Protein AF-W2JIR5-F1 (afdb_monomer_lite)

Foldseek 3Di:
DVVLVVVLVVLVVVLPDDDDALVVNLVSVLVNQVSLQVVLWPPPLAQDDDPDDDDDDDDPLDGDRAHQDSDQFDPPDRDDDDPVRVVVNVVSVVVRVVSSVVSNVSSVVSNCVSCVVVDDDDPCVVCVVVVVVVVVVVVVVVVCCVVPVVVVVVVVVVVVVVVVVCCVPQPVVLVVVLCCCPPVVPQPQPADPVVLVVLLVVLLVLVLVLCCVVPVPDDPVNNVVCSVVVDCPVLVVVLVVCVVVVVVVVVVCSNVSSVVSVVSVVVSVVSVVVSVVSVVVVVVVNVVSVVSNVVVCVVVVVVVVVVVVVVVVCCVVVDPQPPDDLLVLLVVLLVLLVVLLVLLVVQVVVDPDPDQSDDDPVSLVVNVVSLVVSVVSCVSCVVVDDPVLSVVVVVLSVQLVDPPDGSVVNNVSSVCCCVVHCSNPDPDPPPPPPDDD

Structure (mmCIF, N/CA/C/O backbone):
data_AF-W2JIR5-F1
#
_entry.id   AF-W2JIR5-F1
#
loop_
_atom_site.group_PDB
_atom_site.id
_atom_site.type_symbol
_atom_site.label_atom_id
_atom_site.label_alt_id
_atom_site.label_comp_id
_atom_site.label_asym_id
_atom_site.label_entity_id
_atom_site.label_seq_id
_atom_site.pdbx_PDB_ins_code
_atom_site.Cartn_x
_atom_site.Cartn_y
_atom_site.Cartn_z
_atom_site.occupancy
_atom_site.B_iso_or_equiv
_atom_site.auth_seq_id
_atom_site.auth_comp_id
_atom_site.auth_asym_id
_atom_site.auth_atom_id
_atom_site.pdbx_PDB_model_num
ATOM 1 N N . MET A 1 1 ? 22.061 3.941 -39.432 1.00 53.50 1 MET A N 1
ATOM 2 C CA . MET A 1 1 ? 22.244 2.596 -38.838 1.00 53.50 1 MET A CA 1
ATOM 3 C C . MET A 1 1 ? 21.372 1.542 -39.521 1.00 53.50 1 MET A C 1
ATOM 5 O O . MET A 1 1 ? 21.933 0.606 -40.066 1.00 53.50 1 MET A O 1
ATOM 9 N N . GLN A 1 2 ? 20.047 1.729 -39.612 1.00 48.47 2 GLN A N 1
ATOM 10 C CA . GLN A 1 2 ? 19.114 0.776 -40.254 1.00 48.47 2 GLN A CA 1
ATOM 11 C C . GLN A 1 2 ? 19.504 0.346 -41.684 1.00 48.47 2 GLN A C 1
ATOM 13 O O . GLN A 1 2 ? 19.503 -0.842 -41.974 1.00 48.47 2 GLN A O 1
ATOM 18 N N . ARG A 1 3 ? 19.936 1.275 -42.553 1.00 64.94 3 ARG A N 1
ATOM 19 C CA . ARG A 1 3 ? 20.425 0.944 -43.911 1.00 64.94 3 ARG A CA 1
ATOM 20 C C . ARG A 1 3 ? 21.663 0.034 -43.902 1.00 64.94 3 ARG A C 1
ATOM 22 O O . ARG A 1 3 ? 21.735 -0.895 -44.693 1.00 64.94 3 ARG A O 1
ATOM 29 N N . LYS A 1 4 ? 22.607 0.279 -42.983 1.00 64.56 4 LYS A N 1
ATOM 30 C CA . LYS A 1 4 ? 23.832 -0.526 -42.826 1.00 64.56 4 LYS A CA 1
ATOM 31 C C . LYS A 1 4 ? 23.515 -1.933 -42.289 1.00 64.56 4 LYS A C 1
ATOM 33 O O . LYS A 1 4 ? 24.073 -2.909 -42.766 1.00 64.56 4 LYS A O 1
ATOM 38 N N . ILE A 1 5 ? 22.578 -2.036 -41.343 1.00 65.38 5 ILE A N 1
ATOM 39 C CA . ILE A 1 5 ? 22.104 -3.320 -40.794 1.00 65.38 5 ILE A CA 1
ATOM 40 C C . ILE A 1 5 ? 21.349 -4.130 -41.861 1.00 65.38 5 ILE A C 1
ATOM 42 O O . ILE A 1 5 ? 21.540 -5.337 -41.960 1.00 65.38 5 ILE A O 1
ATOM 46 N N . GLY A 1 6 ? 20.535 -3.470 -42.692 1.00 70.06 6 GLY A N 1
ATOM 47 C CA . GLY A 1 6 ? 19.868 -4.107 -43.830 1.00 70.06 6 GLY A CA 1
ATOM 48 C C . GLY A 1 6 ? 20.859 -4.704 -44.831 1.00 70.06 6 GLY A C 1
ATOM 49 O O . GLY A 1 6 ? 20.707 -5.861 -45.208 1.00 70.06 6 GLY A O 1
ATOM 50 N N . MET A 1 7 ? 21.915 -3.957 -45.172 1.00 73.25 7 MET A N 1
ATOM 51 C CA . MET A 1 7 ? 23.000 -4.431 -46.044 1.00 73.25 7 MET A CA 1
ATOM 52 C C . MET A 1 7 ? 23.746 -5.636 -45.453 1.00 73.25 7 MET A C 1
ATOM 54 O O . MET A 1 7 ? 24.022 -6.587 -46.176 1.00 73.25 7 MET A O 1
ATOM 58 N N . LEU A 1 8 ? 24.021 -5.640 -44.142 1.00 69.50 8 LEU A N 1
ATOM 59 C CA . LEU A 1 8 ? 24.622 -6.802 -43.475 1.00 69.50 8 LEU A CA 1
ATOM 60 C C . LEU A 1 8 ? 23.714 -8.031 -43.545 1.00 69.50 8 LEU A C 1
ATOM 62 O O . LEU A 1 8 ? 24.183 -9.110 -43.883 1.00 69.50 8 LEU A O 1
ATOM 66 N N . LYS A 1 9 ? 22.415 -7.873 -43.271 1.00 72.38 9 LYS A N 1
ATOM 67 C CA . LYS A 1 9 ? 21.449 -8.982 -43.299 1.00 72.38 9 LYS A CA 1
ATOM 68 C C . LYS A 1 9 ? 21.297 -9.563 -44.710 1.00 72.38 9 LYS A C 1
ATOM 70 O O . LYS A 1 9 ? 21.271 -10.780 -44.882 1.00 72.38 9 LYS A O 1
ATOM 75 N N . GLU A 1 10 ? 21.249 -8.699 -45.720 1.00 76.75 10 GLU A N 1
ATOM 76 C CA . GLU A 1 10 ? 21.246 -9.090 -47.131 1.00 76.75 10 GLU A CA 1
ATOM 77 C C . GLU A 1 10 ? 22.530 -9.844 -47.506 1.00 76.75 10 GLU A C 1
ATOM 79 O O . GLU A 1 10 ? 22.467 -10.885 -48.157 1.00 76.75 10 GLU A O 1
ATOM 84 N N . LEU A 1 11 ? 23.692 -9.396 -47.028 1.00 71.44 11 LEU A N 1
ATOM 85 C CA . LEU A 1 11 ? 24.948 -10.089 -47.288 1.00 71.44 11 LEU A CA 1
ATOM 86 C C . LEU A 1 11 ? 25.039 -11.436 -46.547 1.00 71.44 11 LEU A C 1
ATOM 88 O O . LEU A 1 11 ? 25.441 -12.421 -47.153 1.00 71.44 11 LEU A O 1
ATOM 92 N N . THR A 1 12 ? 24.588 -11.537 -45.292 1.00 72.75 12 THR A N 1
ATOM 93 C CA . THR A 1 12 ? 24.533 -12.814 -44.553 1.00 72.75 12 THR A CA 1
ATOM 94 C C . THR A 1 12 ? 23.643 -13.8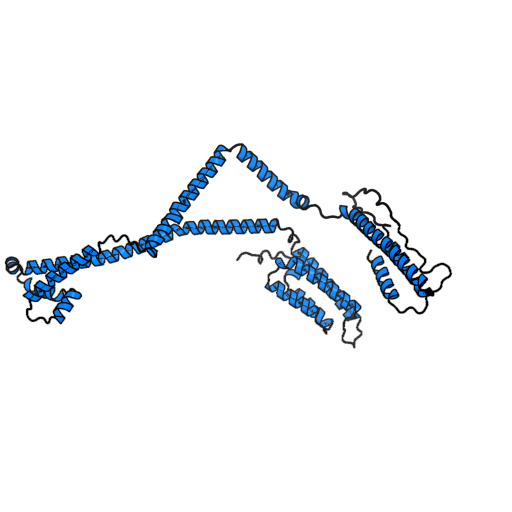35 -45.260 1.00 72.75 12 THR A C 1
ATOM 96 O O . THR A 1 12 ? 24.041 -14.986 -45.421 1.00 72.75 12 THR A O 1
ATOM 99 N N . THR A 1 13 ? 22.465 -13.421 -45.739 1.00 74.56 13 THR A N 1
ATOM 100 C CA . THR A 1 13 ? 21.572 -14.317 -46.499 1.00 74.56 13 THR A CA 1
ATOM 101 C C . THR A 1 13 ? 22.193 -14.770 -47.820 1.00 74.56 13 THR A C 1
ATOM 103 O O . THR A 1 13 ? 22.078 -15.939 -48.178 1.00 74.56 13 THR A O 1
ATOM 106 N N . ARG A 1 14 ? 22.927 -13.889 -48.510 1.00 68.00 14 ARG A N 1
ATOM 107 C CA . ARG A 1 14 ? 23.673 -14.243 -49.727 1.00 68.00 14 ARG A CA 1
ATOM 108 C C . ARG A 1 14 ? 24.854 -15.172 -49.447 1.00 68.00 14 ARG A C 1
ATOM 110 O O . ARG A 1 14 ? 25.084 -16.092 -50.226 1.00 68.00 14 ARG A O 1
ATOM 117 N N . CYS A 1 15 ? 25.564 -14.985 -48.337 1.00 65.19 15 CYS A N 1
ATOM 118 C CA . CYS A 1 15 ? 26.677 -15.848 -47.940 1.00 65.19 15 CYS A CA 1
ATOM 119 C C . CYS A 1 15 ? 26.234 -17.216 -47.393 1.00 65.19 15 CYS A C 1
ATOM 121 O O . CYS A 1 15 ? 27.047 -18.126 -47.305 1.00 65.19 15 CYS A O 1
ATOM 123 N N . SER A 1 16 ? 24.956 -17.373 -47.041 1.00 65.00 16 SER A N 1
ATOM 124 C CA . SER A 1 16 ? 24.363 -18.650 -46.627 1.00 65.00 16 SER A CA 1
ATOM 125 C C . SER A 1 16 ? 24.035 -19.584 -47.804 1.00 65.00 16 SER A C 1
ATOM 127 O O . SER A 1 16 ? 23.558 -20.696 -47.577 1.00 65.00 16 SER A O 1
ATOM 129 N N . SER A 1 17 ? 24.227 -19.134 -49.048 1.00 71.12 17 SER A N 1
ATOM 130 C CA . SER A 1 17 ? 23.966 -19.922 -50.257 1.00 71.12 17 SER A CA 1
ATOM 131 C C . SER A 1 17 ? 25.155 -20.817 -50.631 1.00 71.12 17 SER A C 1
ATOM 133 O O . SER A 1 17 ? 26.296 -20.534 -50.277 1.00 71.12 17 SER A O 1
ATOM 135 N N . THR A 1 18 ? 24.894 -21.921 -51.335 1.00 65.88 18 THR A N 1
ATOM 136 C CA . THR A 1 18 ? 25.934 -22.857 -51.785 1.00 65.88 18 THR A CA 1
ATOM 137 C C . THR A 1 18 ? 26.853 -22.184 -52.809 1.00 65.88 18 THR A C 1
ATOM 139 O O . THR A 1 18 ? 26.388 -21.699 -53.840 1.00 65.88 18 THR A O 1
ATOM 142 N N . PHE A 1 19 ? 28.160 -22.161 -52.542 1.00 66.44 19 PHE A N 1
ATOM 143 C CA . PHE A 1 19 ? 29.154 -21.557 -53.432 1.00 66.44 19 PHE A CA 1
ATOM 144 C C . PHE A 1 19 ? 29.700 -22.586 -54.425 1.00 66.44 19 PHE A C 1
ATOM 146 O O . PHE A 1 19 ? 30.087 -23.680 -54.025 1.00 66.44 19 PHE A O 1
ATOM 153 N N . ALA A 1 20 ? 29.759 -22.222 -55.708 1.00 65.00 20 ALA A N 1
ATOM 154 C CA . ALA A 1 20 ? 30.285 -23.092 -56.763 1.00 65.00 20 ALA A CA 1
ATOM 155 C C . ALA A 1 20 ? 31.793 -22.897 -57.023 1.00 65.00 20 ALA A C 1
ATOM 157 O O . ALA A 1 20 ? 32.451 -23.837 -57.452 1.00 65.00 20 ALA A O 1
ATOM 158 N N . ASN A 1 21 ? 32.342 -21.704 -56.741 1.00 74.38 21 ASN A N 1
ATOM 159 C CA . ASN A 1 21 ? 33.732 -21.329 -57.035 1.00 74.38 21 ASN A CA 1
ATOM 160 C C . ASN A 1 21 ? 34.408 -20.639 -55.835 1.00 74.38 21 ASN A C 1
ATOM 162 O O . ASN A 1 21 ? 33.815 -19.753 -55.210 1.00 74.38 21 ASN A O 1
ATOM 166 N N . TYR A 1 22 ? 35.676 -20.973 -55.567 1.00 70.19 22 TYR A N 1
ATOM 167 C CA . TYR A 1 22 ? 36.476 -20.373 -54.486 1.00 70.19 22 TYR A CA 1
ATOM 168 C C . TYR A 1 22 ? 36.731 -18.870 -54.681 1.00 70.19 22 TYR A C 1
ATOM 170 O O . TYR A 1 22 ? 36.688 -18.114 -53.713 1.00 70.19 22 TYR A O 1
ATOM 178 N N . GLU A 1 23 ? 36.886 -18.402 -55.923 1.00 73.12 23 GLU A N 1
ATOM 179 C CA . GLU A 1 23 ? 37.005 -16.967 -56.230 1.00 73.12 23 GLU A CA 1
ATOM 180 C C . GLU A 1 23 ? 35.742 -16.180 -55.848 1.00 73.12 23 GLU A C 1
ATOM 182 O O . GLU A 1 23 ? 35.815 -15.061 -55.336 1.00 73.12 23 GLU A O 1
ATOM 187 N N . GLN A 1 24 ? 34.564 -16.779 -56.053 1.00 73.94 24 GLN A N 1
ATOM 188 C CA . GLN A 1 24 ? 33.288 -16.160 -55.704 1.00 73.94 24 GLN A CA 1
ATOM 189 C C . GLN A 1 24 ? 33.127 -16.064 -54.184 1.00 73.94 24 GLN A C 1
ATOM 191 O O . GLN A 1 24 ? 32.683 -15.033 -53.678 1.00 73.94 24 GLN A O 1
ATOM 196 N N . LEU A 1 25 ? 33.525 -17.110 -53.454 1.00 74.31 25 LEU A N 1
ATOM 197 C CA . LEU A 1 25 ? 33.571 -17.100 -51.993 1.00 74.31 25 LEU A CA 1
ATOM 198 C C . LEU A 1 25 ? 34.535 -16.018 -51.482 1.00 74.31 25 LEU A C 1
ATOM 200 O O . LEU A 1 25 ? 34.163 -15.231 -50.610 1.00 74.31 25 LEU A O 1
ATOM 204 N N . ALA A 1 26 ? 35.731 -15.927 -52.070 1.00 74.75 26 ALA A N 1
ATOM 205 C CA . ALA A 1 26 ? 36.740 -14.951 -51.679 1.00 74.75 26 ALA A CA 1
ATOM 206 C C . ALA A 1 26 ? 36.273 -13.504 -51.899 1.00 74.75 26 ALA A C 1
ATOM 208 O O . ALA A 1 26 ? 36.371 -12.668 -50.997 1.00 74.75 26 ALA A O 1
ATOM 209 N N . GLY A 1 27 ? 35.677 -13.217 -53.061 1.00 76.81 27 GLY A N 1
ATOM 210 C CA . GLY A 1 27 ? 35.100 -11.904 -53.355 1.00 76.81 27 GLY A CA 1
ATOM 211 C C . GLY A 1 27 ? 33.975 -11.516 -52.389 1.00 76.81 27 GLY A C 1
ATOM 212 O O . GLY A 1 27 ? 33.919 -10.376 -51.929 1.00 76.81 27 GLY A O 1
ATOM 213 N N . ARG A 1 28 ? 33.108 -12.468 -52.018 1.00 74.94 28 ARG A N 1
ATOM 214 C CA . ARG A 1 28 ? 31.995 -12.236 -51.079 1.00 74.94 28 ARG A CA 1
ATOM 215 C C . ARG A 1 28 ? 32.454 -12.044 -49.641 1.00 74.94 28 ARG A C 1
ATOM 217 O O . ARG A 1 28 ? 31.916 -11.192 -48.939 1.00 74.94 28 ARG A O 1
ATOM 224 N N . MET A 1 29 ? 33.449 -12.806 -49.200 1.00 74.88 29 MET A N 1
ATOM 225 C CA . MET A 1 29 ? 34.048 -12.629 -47.879 1.00 74.88 29 MET A CA 1
ATOM 226 C C . MET A 1 29 ? 34.740 -11.267 -47.772 1.00 74.88 29 MET A C 1
ATOM 228 O O . MET A 1 29 ? 34.538 -10.583 -46.772 1.00 74.88 29 MET A O 1
ATOM 232 N N . LYS A 1 30 ? 35.444 -10.819 -48.820 1.00 78.88 30 LYS A N 1
ATOM 233 C CA . LYS A 1 30 ? 36.031 -9.472 -48.870 1.00 78.88 30 LYS A CA 1
ATOM 234 C C . LYS A 1 30 ? 34.969 -8.368 -48.815 1.00 78.88 30 LYS A C 1
ATOM 236 O O . LYS A 1 30 ? 35.107 -7.412 -48.057 1.00 78.88 30 LYS A O 1
ATOM 241 N N . GLU A 1 31 ? 33.871 -8.529 -49.556 1.00 80.56 31 GLU A N 1
ATOM 242 C CA . GLU A 1 31 ? 32.710 -7.627 -49.493 1.00 80.56 31 GLU A CA 1
ATOM 243 C C . GLU A 1 31 ? 32.112 -7.580 -48.072 1.00 80.56 31 GLU A C 1
ATOM 245 O O . GLU A 1 31 ? 31.812 -6.506 -47.550 1.00 80.56 31 GLU A O 1
ATOM 250 N N . GLY A 1 32 ? 31.998 -8.734 -47.406 1.00 76.00 32 GLY A N 1
ATOM 251 C CA . GLY A 1 32 ? 31.505 -8.832 -46.033 1.00 76.00 32 GLY A CA 1
ATOM 252 C C . GLY A 1 32 ? 32.427 -8.204 -44.990 1.00 76.00 32 GLY A C 1
ATOM 253 O O . GLY A 1 32 ? 31.940 -7.493 -44.110 1.00 76.00 32 GLY A O 1
ATOM 254 N N . MET A 1 33 ? 33.740 -8.412 -45.104 1.00 78.62 33 MET A N 1
ATOM 255 C CA . MET A 1 33 ? 34.738 -7.794 -44.225 1.00 78.62 33 MET A CA 1
ATOM 256 C C . MET A 1 33 ? 34.714 -6.267 -44.357 1.00 78.62 33 MET A C 1
ATOM 258 O O . MET A 1 33 ? 34.564 -5.580 -43.348 1.00 78.62 33 MET A O 1
ATOM 262 N N . ALA A 1 34 ? 34.697 -5.736 -45.583 1.00 80.00 34 ALA A N 1
ATOM 263 C CA . ALA A 1 34 ? 34.590 -4.296 -45.828 1.00 80.00 34 ALA A CA 1
ATOM 264 C C . ALA A 1 34 ? 33.278 -3.690 -45.285 1.00 80.00 34 ALA A C 1
ATOM 266 O O . ALA A 1 34 ? 33.257 -2.572 -44.761 1.00 80.00 34 ALA A O 1
ATOM 267 N N . LEU A 1 35 ? 32.157 -4.422 -45.363 1.00 77.81 35 LEU A N 1
ATOM 268 C CA . LEU A 1 35 ? 30.899 -3.981 -44.752 1.00 77.81 35 LEU A CA 1
ATOM 269 C C . LEU A 1 35 ? 30.958 -3.988 -43.222 1.00 77.81 35 LEU A C 1
ATOM 271 O O . LEU A 1 35 ? 30.432 -3.062 -42.600 1.00 77.81 35 LEU A O 1
ATOM 275 N N . LEU A 1 36 ? 31.581 -4.996 -42.606 1.00 77.75 36 LEU A N 1
ATOM 276 C CA . LEU A 1 36 ? 31.770 -5.049 -41.154 1.00 77.75 36 LEU A CA 1
ATOM 277 C C . LEU A 1 36 ? 32.657 -3.897 -40.671 1.00 77.75 36 LEU A C 1
ATOM 279 O O . LEU A 1 36 ? 32.288 -3.221 -39.708 1.00 77.75 36 LEU A O 1
ATOM 283 N N . GLU A 1 37 ? 33.748 -3.605 -41.378 1.00 80.06 37 GLU A N 1
ATOM 284 C CA . GLU A 1 37 ? 34.578 -2.420 -41.133 1.00 80.06 37 GLU A CA 1
ATOM 285 C C . GLU A 1 37 ? 33.741 -1.142 -41.210 1.00 80.06 37 GLU A C 1
ATOM 287 O O . GLU A 1 37 ? 33.758 -0.323 -40.294 1.00 80.06 37 GLU A O 1
ATOM 292 N N . LEU A 1 38 ? 32.912 -0.989 -42.246 1.00 79.00 38 LEU A N 1
ATOM 293 C CA . LEU A 1 38 ? 32.063 0.190 -42.410 1.00 79.00 38 LEU A CA 1
ATOM 294 C C . LEU A 1 38 ? 30.977 0.316 -41.326 1.00 79.00 38 LEU A C 1
ATOM 296 O O . LEU A 1 38 ? 30.599 1.436 -40.950 1.00 79.00 38 LEU A O 1
ATOM 300 N N . VAL A 1 39 ? 30.419 -0.797 -40.847 1.00 76.00 39 VAL A N 1
ATOM 301 C CA . VAL A 1 39 ? 29.349 -0.805 -39.836 1.00 76.00 39 VAL A CA 1
ATOM 302 C C . VAL A 1 39 ? 29.892 -0.486 -38.451 1.00 76.00 39 VAL A C 1
ATOM 304 O O . VAL A 1 39 ? 29.291 0.338 -37.761 1.00 76.00 39 VAL A O 1
ATOM 307 N N . TYR A 1 40 ? 31.006 -1.111 -38.071 1.00 74.69 40 TYR A N 1
ATOM 308 C CA . TYR A 1 40 ? 31.617 -0.950 -36.752 1.00 74.69 40 TYR A CA 1
ATOM 309 C C . TYR A 1 40 ? 32.656 0.172 -36.697 1.00 74.69 40 TYR A C 1
ATOM 311 O O . TYR A 1 40 ? 33.119 0.516 -35.609 1.00 74.69 40 TYR A O 1
ATOM 319 N N . SER A 1 41 ? 32.976 0.798 -37.834 1.00 74.12 41 SER A N 1
ATOM 320 C CA . SER A 1 41 ? 33.744 2.039 -37.843 1.00 74.12 41 SER A CA 1
ATOM 321 C C . SER A 1 41 ? 33.056 3.105 -36.993 1.00 74.12 41 SER A C 1
ATOM 323 O O . SER A 1 41 ? 31.846 3.339 -37.067 1.00 74.12 41 SER A O 1
ATOM 325 N N . THR A 1 42 ? 33.863 3.811 -36.208 1.00 67.75 42 THR A N 1
ATOM 326 C CA . THR A 1 42 ? 33.432 4.994 -35.455 1.00 67.75 42 THR A CA 1
ATOM 327 C C . THR A 1 42 ? 33.233 6.218 -36.366 1.00 67.75 42 THR A C 1
ATOM 329 O O . THR A 1 42 ? 32.778 7.269 -35.913 1.00 67.75 42 THR A O 1
ATOM 332 N N . ASN A 1 43 ? 33.492 6.070 -37.674 1.00 66.50 43 ASN A N 1
ATOM 333 C CA . ASN A 1 43 ? 33.292 7.090 -38.699 1.00 66.50 43 ASN A CA 1
ATOM 334 C C . ASN A 1 43 ? 31.832 7.558 -38.771 1.00 66.50 43 ASN A C 1
ATOM 336 O O . ASN A 1 43 ? 30.914 6.799 -39.090 1.00 66.50 43 ASN A O 1
ATOM 340 N N . GLY A 1 44 ? 31.631 8.853 -38.523 1.00 63.50 44 GLY A N 1
ATOM 341 C CA . GLY A 1 44 ? 30.322 9.502 -38.589 1.00 63.50 44 GLY A CA 1
ATOM 342 C C . GLY A 1 44 ? 29.486 9.406 -37.309 1.00 63.50 44 GLY A C 1
ATOM 343 O O . GLY A 1 44 ? 28.343 9.866 -37.316 1.00 63.50 44 GLY A O 1
ATOM 344 N N . LEU A 1 45 ? 30.025 8.856 -36.210 1.00 65.44 45 LEU A N 1
ATOM 345 C CA . LEU A 1 45 ? 29.426 9.010 -34.881 1.00 65.44 45 LEU A CA 1
ATOM 346 C C . LEU A 1 45 ? 29.621 10.452 -34.403 1.00 65.44 45 LEU A C 1
ATOM 348 O O . LEU A 1 45 ? 30.586 10.787 -33.723 1.00 65.44 45 LEU A O 1
ATOM 352 N N . CYS A 1 46 ? 28.688 11.319 -34.778 1.00 63.41 46 CYS A N 1
ATOM 353 C CA . CYS A 1 46 ? 28.635 12.686 -34.283 1.00 63.41 46 CYS A CA 1
ATOM 354 C C . CYS A 1 46 ? 27.667 12.761 -33.098 1.00 63.41 46 CYS A C 1
ATOM 356 O O . CYS A 1 46 ? 26.547 12.250 -33.209 1.00 63.41 46 CYS A O 1
ATOM 358 N N . PRO A 1 47 ? 28.035 13.432 -31.991 1.00 64.44 47 PRO A N 1
ATOM 359 C CA . PRO A 1 47 ? 27.070 13.724 -30.946 1.00 64.44 47 PRO A CA 1
ATOM 360 C C . PRO A 1 47 ? 25.921 14.562 -31.539 1.00 64.44 47 PRO A C 1
ATOM 362 O O . PRO A 1 47 ? 26.159 15.448 -32.373 1.00 64.44 47 PRO A O 1
ATOM 365 N N . PRO A 1 48 ? 24.668 14.291 -31.146 1.00 63.25 48 PRO A N 1
ATOM 366 C CA . PRO A 1 48 ? 23.514 15.007 -31.668 1.00 63.25 48 PRO A CA 1
ATOM 367 C C . PRO A 1 48 ? 23.608 16.498 -31.318 1.00 63.25 48 PRO A C 1
ATOM 369 O O . PRO A 1 48 ? 23.712 16.886 -30.154 1.00 63.25 48 PRO A O 1
ATOM 372 N N . ARG A 1 49 ? 23.579 17.358 -32.343 1.00 59.25 49 ARG A N 1
ATOM 373 C CA . ARG A 1 49 ? 23.602 18.818 -32.176 1.00 59.25 49 ARG A CA 1
ATOM 374 C C . ARG A 1 49 ? 22.199 19.310 -31.825 1.00 59.25 49 ARG A C 1
ATOM 376 O O . ARG A 1 49 ? 21.280 19.152 -32.623 1.00 59.25 49 ARG A O 1
ATOM 383 N N . LYS A 1 50 ? 22.035 19.954 -30.668 1.00 51.47 50 LYS A N 1
ATOM 384 C CA . LYS A 1 50 ? 20.791 20.655 -30.315 1.00 51.47 50 LYS A CA 1
ATOM 385 C C . LYS A 1 50 ? 20.908 22.128 -30.718 1.00 51.47 50 LYS A C 1
ATOM 387 O O . LYS A 1 50 ? 21.804 22.826 -30.247 1.00 51.47 50 LYS A O 1
ATOM 392 N N . GLY A 1 51 ? 20.025 22.599 -31.599 1.00 51.84 51 GLY A N 1
ATOM 393 C CA . GLY A 1 51 ? 19.907 24.021 -31.936 1.00 51.84 51 GLY A CA 1
ATOM 394 C C . GLY A 1 51 ? 19.352 24.838 -30.762 1.00 51.84 51 GLY A C 1
ATOM 395 O O . GLY A 1 51 ? 18.444 24.374 -30.081 1.00 51.84 51 GLY A O 1
ATOM 396 N N . HIS A 1 52 ? 19.940 26.022 -30.535 1.00 50.38 52 HIS A N 1
ATOM 397 C CA . HIS A 1 52 ? 19.528 27.100 -29.613 1.00 50.38 52 HIS A CA 1
ATOM 398 C C . HIS A 1 52 ? 18.986 26.658 -28.237 1.00 50.38 52 HIS A C 1
ATOM 400 O O . HIS A 1 52 ? 17.806 26.807 -27.941 1.00 50.38 52 HIS A O 1
ATOM 406 N N . GLY A 1 53 ? 19.878 26.155 -27.371 1.00 53.59 53 GLY A N 1
ATOM 407 C CA . GLY A 1 53 ? 19.545 25.869 -25.962 1.00 53.59 53 GLY A CA 1
ATOM 408 C C . GLY A 1 53 ? 20.387 24.801 -25.248 1.00 53.59 53 GLY A C 1
ATOM 409 O O . GLY A 1 53 ? 20.012 24.391 -24.156 1.00 53.59 53 GLY A O 1
ATOM 410 N N . ALA A 1 54 ? 21.504 24.394 -25.876 1.00 56.47 54 ALA A N 1
ATOM 411 C CA . ALA A 1 54 ? 22.668 23.629 -25.386 1.00 56.47 54 ALA A CA 1
ATOM 412 C C . ALA A 1 54 ? 22.766 22.121 -25.740 1.00 56.47 54 ALA A C 1
ATOM 414 O O . ALA A 1 54 ? 22.245 21.263 -25.035 1.00 56.47 54 ALA A O 1
ATOM 415 N N . PHE A 1 55 ? 23.548 21.831 -26.799 1.00 51.91 55 PHE A N 1
ATOM 416 C CA . PHE A 1 55 ? 24.715 20.920 -26.793 1.00 51.91 55 PHE A CA 1
ATOM 417 C C . PHE A 1 55 ? 25.807 21.486 -27.734 1.00 51.91 55 PHE A C 1
ATOM 419 O O . PHE A 1 55 ? 25.635 21.499 -28.952 1.00 51.91 55 PHE A O 1
ATOM 426 N N . LYS A 1 56 ? 26.915 21.985 -27.170 1.00 51.91 56 LYS A N 1
ATOM 427 C CA . LYS A 1 56 ? 28.171 22.413 -27.833 1.00 51.91 56 LYS A CA 1
ATOM 428 C C . LYS A 1 56 ? 29.258 22.347 -26.746 1.00 51.91 56 LYS A C 1
ATOM 430 O O . LYS A 1 56 ? 28.981 22.829 -25.658 1.00 51.91 56 LYS A O 1
ATOM 435 N N . SER A 1 57 ? 30.459 21.802 -26.889 1.00 50.53 57 SER A N 1
ATOM 436 C CA . SER A 1 57 ? 31.152 20.985 -27.887 1.00 50.53 57 SER A CA 1
ATOM 437 C C . SER A 1 57 ? 31.707 19.781 -27.119 1.00 50.53 57 SER A C 1
ATOM 439 O O . SER A 1 57 ? 32.372 19.984 -26.108 1.00 50.53 57 SER A O 1
ATOM 441 N N . GLN A 1 58 ? 31.432 18.548 -27.540 1.00 53.41 58 GLN A N 1
ATOM 442 C CA . GLN A 1 58 ? 32.269 17.439 -27.075 1.00 53.41 58 GLN A CA 1
ATOM 443 C C . GLN A 1 58 ? 33.551 17.446 -27.902 1.00 53.41 58 GLN A C 1
ATOM 445 O O . GLN A 1 58 ? 33.502 17.764 -29.096 1.00 53.41 58 GLN A O 1
ATOM 450 N N . ASP A 1 59 ? 34.667 17.107 -27.261 1.00 56.81 59 ASP A N 1
ATOM 451 C CA . ASP A 1 59 ? 35.913 16.817 -27.958 1.00 56.81 59 ASP A CA 1
ATOM 452 C C . ASP A 1 59 ? 35.638 15.795 -29.070 1.00 56.81 59 ASP A C 1
ATOM 454 O O . ASP A 1 59 ? 34.779 14.918 -28.898 1.00 56.81 59 ASP A O 1
ATOM 458 N N . PRO A 1 60 ? 36.294 15.917 -30.237 1.00 58.50 60 PRO A N 1
ATOM 459 C CA . PRO A 1 60 ? 36.126 14.948 -31.306 1.00 58.50 60 PRO A CA 1
ATOM 460 C C . PRO A 1 60 ? 36.396 13.554 -30.737 1.00 58.50 60 PRO A C 1
ATOM 462 O O . PRO A 1 60 ? 37.480 13.282 -30.224 1.00 58.50 60 PRO A O 1
ATOM 465 N N . ILE A 1 61 ? 35.382 12.687 -30.790 1.00 62.69 61 ILE A N 1
ATOM 466 C CA . ILE A 1 61 ? 35.517 11.294 -30.368 1.00 62.69 61 ILE A CA 1
ATOM 467 C C . ILE A 1 61 ? 36.653 10.707 -31.204 1.00 62.69 61 ILE A C 1
ATOM 469 O O . ILE A 1 61 ? 36.602 10.775 -32.435 1.00 62.69 61 ILE A O 1
ATOM 473 N N . LEU A 1 62 ? 37.699 10.213 -30.535 1.00 58.81 62 LEU A N 1
ATOM 474 C CA . LEU A 1 62 ? 38.913 9.759 -31.200 1.00 58.81 62 LEU A CA 1
ATOM 475 C C . LEU A 1 62 ? 38.549 8.673 -32.217 1.00 58.81 62 LEU A C 1
ATOM 477 O O . LEU A 1 62 ? 37.980 7.638 -31.870 1.00 58.81 62 LEU A O 1
ATOM 481 N N . PHE A 1 63 ? 38.855 8.948 -33.479 1.00 62.19 63 PHE A N 1
ATOM 482 C CA . PHE A 1 63 ? 38.613 8.031 -34.576 1.00 62.19 63 PHE A CA 1
ATOM 483 C C . PHE A 1 63 ? 39.492 6.788 -34.422 1.00 62.19 63 PHE A C 1
ATOM 485 O O . PHE A 1 63 ? 40.715 6.890 -34.335 1.00 62.19 63 PHE A O 1
ATOM 492 N N . THR A 1 64 ? 38.867 5.615 -34.439 1.00 60.16 64 THR A N 1
ATOM 493 C CA . THR A 1 64 ? 39.562 4.332 -34.559 1.00 60.16 64 THR A CA 1
ATOM 494 C C . THR A 1 64 ? 39.041 3.598 -35.787 1.00 60.16 64 THR A C 1
ATOM 496 O O . THR A 1 64 ? 37.916 3.093 -35.813 1.00 60.16 64 THR A O 1
ATOM 499 N N . ALA A 1 65 ? 39.861 3.595 -36.841 1.00 61.28 65 ALA A N 1
ATOM 500 C CA . ALA A 1 65 ? 39.683 2.716 -37.988 1.00 61.28 65 ALA A CA 1
ATOM 501 C C . ALA A 1 65 ? 40.172 1.316 -37.613 1.00 61.28 65 ALA A C 1
ATOM 503 O O . ALA A 1 65 ? 41.223 1.177 -36.987 1.00 61.28 65 ALA A O 1
ATOM 504 N N . PHE A 1 66 ? 39.433 0.298 -38.035 1.00 68.88 66 PHE A N 1
ATOM 505 C CA . PHE A 1 66 ? 39.840 -1.096 -37.941 1.00 68.88 66 PHE A CA 1
ATOM 506 C C . PHE A 1 66 ? 39.792 -1.699 -39.330 1.00 68.88 66 PHE A C 1
ATOM 508 O O . PHE A 1 66 ? 38.878 -1.381 -40.089 1.00 68.88 66 PHE A O 1
ATOM 515 N N . TYR A 1 67 ? 40.763 -2.557 -39.618 1.00 71.06 67 TYR A N 1
ATOM 516 C CA . TYR A 1 67 ? 40.857 -3.298 -40.865 1.00 71.06 67 TYR A CA 1
ATOM 517 C C . TYR A 1 67 ? 41.003 -4.779 -40.525 1.00 71.06 67 TYR A C 1
ATOM 519 O O . TYR A 1 67 ? 41.758 -5.130 -39.611 1.00 71.06 67 TYR A O 1
ATOM 527 N N . PHE A 1 68 ? 40.255 -5.627 -41.217 1.00 70.88 68 PHE A N 1
ATOM 528 C CA . PHE A 1 68 ? 40.470 -7.065 -41.226 1.00 70.88 68 PHE A CA 1
ATOM 529 C C . PHE A 1 68 ? 41.607 -7.409 -42.185 1.00 70.88 68 PHE A C 1
ATOM 531 O O . PHE A 1 68 ? 41.968 -6.625 -43.062 1.00 70.88 68 PHE A O 1
ATOM 538 N N . ASP A 1 69 ? 42.194 -8.590 -42.014 1.00 70.19 69 ASP A N 1
ATOM 539 C CA . ASP A 1 69 ? 43.104 -9.115 -43.028 1.00 70.19 69 ASP A CA 1
ATOM 540 C C . ASP A 1 69 ? 42.305 -9.443 -44.300 1.00 70.19 69 ASP A C 1
ATOM 542 O O . ASP A 1 69 ? 41.474 -10.354 -44.303 1.00 70.19 69 ASP A O 1
ATOM 546 N N . ASP A 1 70 ? 42.549 -8.676 -45.365 1.00 63.22 70 ASP A N 1
ATOM 547 C CA . ASP A 1 70 ? 41.886 -8.786 -46.672 1.00 63.22 70 ASP A CA 1
ATOM 548 C C . ASP A 1 70 ? 42.116 -10.144 -47.361 1.00 63.22 70 ASP A C 1
ATOM 550 O O . ASP A 1 70 ? 41.398 -10.492 -48.306 1.00 63.22 70 ASP A O 1
ATOM 554 N N . ASN A 1 71 ? 43.142 -10.896 -46.945 1.00 66.25 71 ASN A N 1
ATOM 555 C CA . ASN A 1 71 ? 43.560 -12.122 -47.616 1.00 66.25 71 ASN A CA 1
ATOM 556 C C . ASN A 1 71 ? 43.010 -13.366 -46.908 1.00 66.25 71 ASN A C 1
ATOM 558 O O . ASN A 1 71 ? 43.367 -13.689 -45.776 1.00 66.25 71 ASN A O 1
ATOM 562 N N . ILE A 1 72 ? 42.168 -14.114 -47.622 1.00 63.59 72 ILE A N 1
ATOM 563 C CA . ILE A 1 72 ? 41.576 -15.373 -47.135 1.00 63.59 72 ILE A CA 1
ATOM 564 C C . ILE A 1 72 ? 42.559 -16.542 -47.300 1.00 63.59 72 ILE A C 1
ATOM 566 O O . ILE A 1 72 ? 42.584 -17.456 -46.475 1.00 63.59 72 ILE A O 1
ATOM 570 N N . PHE A 1 73 ? 43.414 -16.463 -48.323 1.00 63.28 73 PHE A N 1
ATOM 571 C CA . PHE A 1 73 ? 44.470 -17.421 -48.644 1.00 63.28 73 PHE A CA 1
ATOM 572 C C . PHE A 1 73 ? 45.832 -16.717 -48.698 1.00 63.28 73 PHE A C 1
ATOM 574 O O . PHE A 1 73 ? 45.908 -15.503 -48.894 1.00 63.28 73 PHE A O 1
ATOM 581 N N . GLU A 1 74 ? 46.920 -17.470 -48.523 1.00 64.00 74 GLU A N 1
ATOM 582 C CA . GLU A 1 74 ? 48.264 -16.938 -48.772 1.00 64.00 74 GLU A CA 1
ATOM 583 C C . GLU A 1 74 ? 48.442 -16.633 -50.268 1.00 64.00 74 GLU A C 1
ATOM 585 O O . GLU A 1 74 ? 47.825 -17.272 -51.123 1.00 64.00 74 GLU A O 1
ATOM 590 N N . LYS A 1 75 ? 49.257 -15.622 -50.598 1.00 59.38 75 LYS A N 1
ATOM 591 C CA . LYS A 1 75 ? 49.444 -15.171 -51.986 1.00 59.38 75 LYS A CA 1
ATOM 592 C C . LYS A 1 75 ? 49.880 -16.345 -52.876 1.00 59.38 75 LYS A C 1
ATOM 594 O O . LYS A 1 75 ? 50.989 -16.843 -52.715 1.00 59.38 75 LYS A O 1
ATOM 599 N N . GLY A 1 76 ? 49.027 -16.728 -53.831 1.00 59.25 76 GLY A N 1
ATOM 600 C CA . GLY A 1 76 ? 49.281 -17.810 -54.792 1.00 59.25 76 GLY A CA 1
ATOM 601 C C . GLY A 1 76 ? 48.606 -19.154 -54.482 1.00 59.25 76 GLY A C 1
ATOM 602 O O . GLY A 1 76 ? 48.882 -20.118 -55.189 1.00 59.25 76 GLY A O 1
ATOM 603 N N . CYS A 1 77 ? 47.746 -19.235 -53.461 1.00 59.97 77 CYS A N 1
ATOM 604 C CA . CYS A 1 77 ? 46.969 -20.438 -53.138 1.00 59.97 77 CYS A CA 1
ATOM 605 C C . CYS A 1 77 ? 45.473 -20.227 -53.437 1.00 59.97 77 CYS A C 1
ATOM 607 O O . CYS A 1 77 ? 44.854 -19.344 -52.847 1.00 59.97 77 CYS A O 1
ATOM 609 N N . ASP A 1 78 ? 44.885 -21.071 -54.293 1.00 59.56 78 ASP A N 1
ATOM 610 C CA . ASP A 1 78 ? 43.467 -20.984 -54.703 1.00 59.56 78 ASP A CA 1
ATOM 611 C C . ASP A 1 78 ? 42.525 -21.887 -53.876 1.00 59.56 78 ASP A C 1
ATOM 613 O O . ASP A 1 78 ? 41.343 -22.037 -54.192 1.00 59.56 78 ASP A O 1
ATOM 617 N N . GLY A 1 79 ? 43.024 -22.500 -52.796 1.00 64.00 79 GLY A N 1
ATOM 618 C CA . GLY A 1 79 ? 42.226 -23.369 -51.935 1.00 64.00 79 GLY A CA 1
ATOM 619 C C . GLY A 1 79 ? 42.993 -23.949 -50.747 1.00 64.00 79 GLY A C 1
ATOM 620 O O . GLY A 1 79 ? 44.186 -23.718 -50.578 1.00 64.00 79 GLY A O 1
ATOM 621 N N . ILE A 1 80 ? 42.281 -24.713 -49.916 1.00 67.94 80 ILE A N 1
ATOM 622 C CA . ILE A 1 80 ? 42.858 -25.480 -48.804 1.00 67.94 80 ILE A CA 1
ATOM 623 C C . ILE A 1 80 ? 43.366 -26.799 -49.385 1.00 67.94 80 ILE A C 1
ATOM 625 O O . ILE A 1 80 ? 42.560 -27.651 -49.758 1.00 67.94 80 ILE A O 1
ATOM 629 N N . THR A 1 81 ? 44.684 -26.964 -49.481 1.00 71.56 81 THR A N 1
ATOM 630 C CA . THR A 1 81 ? 45.291 -28.172 -50.071 1.00 71.56 81 THR A CA 1
ATOM 631 C C . THR A 1 81 ? 46.064 -29.000 -49.049 1.00 71.56 81 THR A C 1
ATOM 633 O O . THR A 1 81 ? 46.156 -30.218 -49.198 1.00 71.56 81 THR A O 1
ATOM 636 N N . SER A 1 82 ? 46.550 -28.368 -47.977 1.00 77.50 82 SER A N 1
ATOM 637 C CA . SER A 1 82 ? 47.304 -29.002 -46.894 1.00 77.50 82 SER A CA 1
ATOM 638 C C . SER A 1 82 ? 46.623 -28.843 -45.528 1.00 77.50 82 SER A C 1
ATOM 640 O O . SER A 1 82 ? 45.845 -27.916 -45.291 1.00 77.50 82 SER A O 1
ATOM 642 N N . SER A 1 83 ? 46.964 -29.729 -44.586 1.00 76.75 83 SER A N 1
ATOM 643 C CA . SER A 1 83 ? 46.576 -29.598 -43.173 1.00 76.75 83 SER A CA 1
ATOM 644 C C . SER A 1 83 ? 47.102 -28.297 -42.552 1.00 76.75 83 SER A C 1
ATOM 646 O O . SER A 1 83 ? 46.442 -27.720 -41.687 1.00 76.75 83 SER A O 1
ATOM 648 N N . ASP A 1 84 ? 48.254 -27.805 -43.010 1.00 77.50 84 ASP A N 1
ATOM 649 C CA . ASP A 1 84 ? 48.835 -26.547 -42.528 1.00 77.50 84 ASP A CA 1
ATOM 650 C C . ASP A 1 84 ? 48.009 -25.323 -42.971 1.00 77.50 84 ASP A C 1
ATOM 652 O O . ASP A 1 84 ? 47.851 -24.369 -42.203 1.00 77.50 84 ASP A O 1
ATOM 656 N N . ASP A 1 85 ? 47.367 -25.381 -44.146 1.00 74.19 85 ASP A N 1
ATOM 657 C CA . ASP A 1 85 ? 46.487 -24.317 -44.656 1.00 74.19 85 ASP A CA 1
ATOM 658 C C . ASP A 1 85 ? 45.226 -24.164 -43.794 1.00 74.19 85 ASP A C 1
ATOM 660 O O . ASP A 1 85 ? 44.733 -23.050 -43.579 1.00 74.19 85 ASP A O 1
ATOM 664 N N . VAL A 1 86 ? 44.707 -25.283 -43.271 1.00 78.31 86 VAL A N 1
ATOM 665 C CA . VAL A 1 86 ? 43.562 -25.298 -42.346 1.00 78.31 86 VAL A CA 1
ATOM 666 C C . VAL A 1 86 ? 43.940 -24.616 -41.035 1.00 78.31 86 VAL A C 1
ATOM 668 O O . VAL A 1 86 ? 43.204 -23.751 -40.554 1.00 78.31 86 VAL A O 1
ATOM 671 N N . VAL A 1 87 ? 45.103 -24.958 -40.474 1.00 82.50 87 VAL A N 1
ATOM 672 C CA . VAL A 1 87 ? 45.598 -24.376 -39.218 1.00 82.50 87 VAL A CA 1
ATOM 673 C C . VAL A 1 87 ? 45.864 -22.876 -39.377 1.00 82.50 87 VAL A C 1
ATOM 675 O O . VAL A 1 87 ? 45.456 -22.085 -38.523 1.00 82.50 87 VAL A O 1
ATOM 678 N N . ASN A 1 88 ? 46.468 -22.455 -40.492 1.00 79.69 88 ASN A N 1
ATOM 679 C CA . ASN A 1 88 ? 46.695 -21.039 -40.789 1.00 79.69 88 ASN A CA 1
ATOM 680 C C . ASN A 1 88 ? 45.378 -20.273 -40.984 1.00 79.69 88 ASN A C 1
ATOM 682 O O . ASN A 1 88 ? 45.240 -19.148 -40.501 1.00 79.69 88 ASN A O 1
ATOM 686 N N . SER A 1 89 ? 44.375 -20.891 -41.612 1.00 76.62 89 SER A N 1
ATOM 687 C CA . SER A 1 89 ? 43.042 -20.297 -41.765 1.00 76.62 89 SER A CA 1
ATOM 688 C C . SER A 1 89 ? 42.318 -20.142 -40.425 1.00 76.62 89 SER A C 1
ATOM 690 O O . SER A 1 89 ? 41.741 -19.087 -40.168 1.00 76.62 89 SER A O 1
ATOM 692 N N . MET A 1 90 ? 42.417 -21.128 -39.528 1.00 80.62 90 MET A N 1
ATOM 693 C CA . MET A 1 90 ? 41.867 -21.029 -38.169 1.00 80.62 90 MET A CA 1
ATOM 694 C C . MET A 1 90 ? 42.550 -19.928 -37.350 1.00 80.62 90 MET A C 1
ATOM 696 O O . MET A 1 90 ? 41.866 -19.136 -36.703 1.00 80.62 90 MET A O 1
ATOM 700 N N . ARG A 1 91 ? 43.880 -19.801 -37.442 1.00 82.44 91 ARG A N 1
ATOM 701 C CA . ARG A 1 91 ? 44.633 -18.722 -36.780 1.00 82.44 91 ARG A CA 1
ATOM 702 C C . ARG A 1 91 ? 44.239 -17.335 -37.308 1.00 82.44 91 ARG A C 1
ATOM 704 O O . ARG A 1 91 ? 44.118 -16.390 -36.532 1.00 82.44 91 ARG A O 1
ATOM 711 N N . ARG A 1 92 ? 43.991 -17.198 -38.618 1.00 79.25 92 ARG A N 1
ATOM 712 C CA . ARG A 1 92 ? 43.467 -15.954 -39.218 1.00 79.25 92 ARG A CA 1
ATOM 713 C C . ARG A 1 92 ? 42.073 -15.611 -38.697 1.00 79.25 92 ARG A C 1
ATOM 715 O O . ARG A 1 92 ? 41.821 -14.460 -38.348 1.00 79.25 92 ARG A O 1
ATOM 722 N N . VAL A 1 93 ? 41.181 -16.599 -38.607 1.00 82.31 93 VAL A N 1
ATOM 723 C CA . VAL A 1 93 ? 39.840 -16.412 -38.029 1.00 82.31 93 VAL A CA 1
ATOM 724 C C . VAL A 1 93 ? 39.939 -15.964 -36.573 1.00 82.31 93 VAL A C 1
ATOM 726 O O . VAL A 1 93 ? 39.269 -15.006 -36.195 1.00 82.31 93 VAL A O 1
ATOM 729 N N . GLU A 1 94 ? 40.804 -16.585 -35.773 1.00 84.62 94 GLU A N 1
ATOM 730 C CA . GLU A 1 94 ? 41.037 -16.193 -34.380 1.00 84.62 94 GLU A CA 1
ATOM 731 C C . GLU A 1 94 ? 41.516 -14.735 -34.266 1.00 84.62 94 GLU A C 1
ATOM 733 O O . GLU A 1 94 ? 40.927 -13.946 -33.522 1.00 84.62 94 GLU A O 1
ATOM 738 N N . ASN A 1 95 ? 42.504 -14.334 -35.071 1.00 84.38 95 ASN A N 1
ATOM 739 C CA . ASN A 1 95 ? 42.996 -12.955 -35.108 1.00 84.38 95 ASN A CA 1
ATOM 740 C C . ASN A 1 95 ? 41.896 -11.958 -35.511 1.00 84.38 95 ASN A C 1
ATOM 742 O O . ASN A 1 95 ? 41.697 -10.944 -34.837 1.00 84.38 95 ASN A O 1
ATOM 746 N N . ASN A 1 96 ? 41.132 -12.265 -36.564 1.00 82.75 96 ASN A N 1
ATOM 747 C CA . ASN A 1 96 ? 40.024 -11.424 -37.017 1.00 82.75 96 ASN A CA 1
ATOM 748 C C . ASN A 1 96 ? 38.914 -11.326 -35.956 1.00 82.75 96 ASN A C 1
ATOM 750 O O . ASN A 1 96 ? 38.359 -10.248 -35.745 1.00 82.75 96 ASN A O 1
ATOM 754 N N . LEU A 1 97 ? 38.621 -12.402 -35.220 1.00 83.12 97 LEU A N 1
ATOM 755 C CA . LEU A 1 97 ? 37.655 -12.380 -34.117 1.00 83.12 97 LEU A CA 1
ATOM 756 C C . LEU A 1 97 ? 38.118 -11.496 -32.951 1.00 83.12 97 LEU A C 1
ATOM 758 O O . LEU A 1 97 ? 37.301 -10.778 -32.368 1.00 83.12 97 LEU A O 1
ATOM 762 N N . ILE A 1 98 ? 39.414 -11.501 -32.622 1.00 84.44 98 ILE A N 1
ATOM 763 C CA . ILE A 1 98 ? 39.982 -10.625 -31.585 1.00 84.44 98 ILE A CA 1
ATOM 764 C C . ILE A 1 98 ? 39.869 -9.152 -32.004 1.00 84.44 98 ILE A C 1
ATOM 766 O O . ILE A 1 98 ? 39.423 -8.312 -31.209 1.00 84.44 98 ILE A O 1
ATOM 770 N N . VAL A 1 99 ? 40.211 -8.834 -33.258 1.00 84.19 99 VAL A N 1
ATOM 771 C CA . VAL A 1 99 ? 40.070 -7.479 -33.817 1.00 84.19 99 VAL A CA 1
ATOM 772 C C . VAL A 1 99 ? 38.603 -7.048 -33.811 1.00 84.19 99 VAL A C 1
ATOM 774 O O . VAL A 1 99 ? 38.289 -5.960 -33.328 1.00 84.19 99 VAL A O 1
ATOM 777 N N . PHE A 1 100 ? 37.686 -7.922 -34.237 1.00 82.81 100 PHE A N 1
ATOM 778 C CA . PHE A 1 100 ? 36.249 -7.648 -34.236 1.00 82.81 100 PHE A CA 1
ATOM 779 C C . PHE A 1 100 ? 35.704 -7.374 -32.831 1.00 82.81 100 PHE A C 1
ATOM 781 O O . PHE A 1 100 ? 35.006 -6.380 -32.621 1.00 82.81 100 PHE A O 1
ATOM 788 N N . ARG A 1 101 ? 36.048 -8.208 -31.841 1.00 84.19 101 ARG A N 1
ATOM 789 C CA . ARG A 1 101 ? 35.621 -8.010 -30.445 1.00 84.19 101 ARG A CA 1
ATOM 790 C C . ARG A 1 101 ? 36.124 -6.670 -29.906 1.00 84.19 101 ARG A C 1
ATOM 792 O O . ARG A 1 101 ? 35.378 -5.944 -29.245 1.00 84.19 101 ARG A O 1
ATOM 799 N N . THR A 1 102 ? 37.364 -6.311 -30.230 1.00 83.81 102 THR A N 1
ATOM 800 C CA . THR A 1 102 ? 37.944 -5.020 -29.847 1.00 83.81 102 THR A CA 1
ATOM 801 C C . THR A 1 102 ? 37.185 -3.867 -30.507 1.00 83.81 102 THR A C 1
ATOM 803 O O . THR A 1 102 ? 36.734 -2.960 -29.803 1.00 83.81 102 THR A O 1
ATOM 806 N N . ALA A 1 103 ? 36.930 -3.941 -31.815 1.00 82.44 103 ALA A N 1
ATOM 807 C CA . ALA A 1 103 ? 36.156 -2.947 -32.557 1.00 82.44 103 ALA A CA 1
ATOM 808 C C . ALA A 1 103 ? 34.729 -2.780 -32.002 1.00 82.44 103 ALA A C 1
ATOM 810 O O . ALA A 1 103 ? 34.273 -1.657 -31.788 1.00 82.44 103 ALA A O 1
ATOM 811 N N . GLN A 1 104 ? 34.043 -3.876 -31.664 1.00 83.69 104 GLN A N 1
ATOM 812 C CA . GLN A 1 104 ? 32.705 -3.846 -31.067 1.00 83.69 104 GLN A CA 1
ATOM 813 C C . GLN A 1 104 ? 32.694 -3.130 -29.707 1.00 83.69 104 GLN A C 1
ATOM 815 O O . GLN A 1 104 ? 31.802 -2.317 -29.429 1.00 83.69 104 GLN A O 1
ATOM 820 N N . THR A 1 105 ? 33.681 -3.415 -28.849 1.00 85.38 105 THR A N 1
ATOM 821 C CA . THR A 1 105 ? 33.781 -2.770 -27.529 1.00 85.38 105 THR A CA 1
ATOM 822 C C . THR A 1 105 ? 34.054 -1.273 -27.656 1.00 85.38 105 THR A C 1
ATOM 824 O O . THR A 1 105 ? 33.428 -0.471 -26.960 1.00 85.38 105 THR A O 1
ATOM 827 N N . GLN A 1 106 ? 34.928 -0.878 -28.584 1.00 81.44 106 GLN A N 1
ATOM 828 C CA . GLN A 1 106 ? 35.233 0.524 -28.840 1.00 81.44 106 GLN A CA 1
ATOM 829 C C . GLN A 1 106 ? 34.054 1.271 -29.456 1.00 81.44 106 GLN A C 1
ATOM 831 O O . GLN A 1 106 ? 33.726 2.363 -28.989 1.00 81.44 106 GLN A O 1
ATOM 836 N N . PHE A 1 107 ? 33.367 0.670 -30.429 1.00 82.88 107 PHE A N 1
ATOM 837 C CA . PHE A 1 107 ? 32.150 1.228 -31.009 1.00 82.88 107 PHE A CA 1
ATOM 838 C C . PHE A 1 107 ? 31.088 1.466 -29.930 1.00 82.88 107 PHE A C 1
ATOM 840 O O . PHE A 1 107 ? 30.533 2.559 -29.842 1.00 82.88 107 PHE A O 1
ATOM 847 N N . SER A 1 108 ? 30.859 0.487 -29.049 1.00 83.88 108 SER A N 1
ATOM 848 C CA . SER A 1 108 ? 29.888 0.605 -27.953 1.00 83.88 108 SER A CA 1
ATOM 849 C C . SER A 1 108 ? 30.248 1.726 -26.974 1.00 83.88 108 SER A C 1
ATOM 851 O O . SER A 1 108 ? 29.376 2.503 -26.587 1.00 83.88 108 SER A O 1
ATOM 853 N N . ARG A 1 109 ? 31.530 1.860 -26.605 1.00 82.62 109 ARG A N 1
ATOM 854 C CA . ARG A 1 109 ? 32.016 2.949 -25.738 1.00 82.62 109 ARG A CA 1
ATOM 855 C C . ARG A 1 109 ? 31.835 4.319 -26.392 1.00 82.62 109 ARG A C 1
ATOM 857 O O . ARG A 1 109 ? 31.278 5.218 -25.766 1.00 82.62 109 ARG A O 1
ATOM 864 N N . CYS A 1 110 ? 32.244 4.464 -27.652 1.00 79.62 110 CYS A N 1
ATOM 865 C CA . CYS A 1 110 ? 32.099 5.711 -28.407 1.00 79.62 110 CYS A CA 1
ATOM 866 C C . CYS A 1 110 ? 30.627 6.090 -28.591 1.00 79.62 110 CYS A C 1
ATOM 868 O O . CYS A 1 110 ? 30.247 7.240 -28.384 1.00 79.62 110 CYS A O 1
ATOM 870 N N . PHE A 1 111 ? 29.777 5.114 -28.911 1.00 81.25 111 PHE A N 1
ATOM 871 C CA . PHE A 1 111 ? 28.339 5.310 -29.047 1.00 81.25 111 PHE A CA 1
ATOM 872 C C . PHE A 1 111 ? 27.698 5.751 -27.725 1.00 81.25 111 PHE A C 1
ATOM 874 O O . PHE A 1 111 ? 26.928 6.708 -27.700 1.00 81.25 111 PHE A O 1
ATOM 881 N N . GLN A 1 112 ? 28.051 5.113 -26.605 1.00 80.69 112 GLN A N 1
ATOM 882 C CA . GLN A 1 112 ? 27.565 5.517 -25.284 1.00 80.69 112 GLN A CA 1
ATOM 883 C C . GLN A 1 112 ? 28.033 6.924 -24.895 1.00 80.69 112 GLN A C 1
ATOM 885 O O . GLN A 1 112 ? 27.243 7.670 -24.319 1.00 80.69 112 GLN A O 1
ATOM 890 N N . ALA A 1 113 ? 29.272 7.300 -25.221 1.00 78.94 113 ALA A N 1
ATOM 891 C CA . ALA A 1 113 ? 29.798 8.643 -24.978 1.00 78.94 113 ALA A CA 1
ATOM 892 C C . ALA A 1 113 ? 29.077 9.707 -25.826 1.00 78.94 113 ALA A C 1
ATOM 894 O O . ALA A 1 113 ? 28.678 10.748 -25.298 1.00 78.94 113 ALA A O 1
ATOM 895 N N . ALA A 1 114 ? 28.824 9.409 -27.105 1.00 76.50 114 ALA A N 1
ATOM 896 C CA . ALA A 1 114 ? 28.058 10.268 -28.009 1.00 76.50 114 ALA A CA 1
ATOM 897 C C . ALA A 1 114 ? 26.592 10.432 -27.565 1.00 76.50 114 ALA A C 1
ATOM 899 O O . ALA A 1 114 ? 26.009 11.501 -27.737 1.00 76.50 114 ALA A O 1
ATOM 900 N N . MET A 1 115 ? 25.998 9.384 -26.981 1.00 75.38 115 MET A N 1
ATOM 901 C CA . MET A 1 115 ? 24.603 9.360 -26.518 1.00 75.38 115 MET A CA 1
ATOM 902 C C . MET A 1 115 ? 24.418 9.791 -25.058 1.00 75.38 115 MET A C 1
ATOM 904 O O . MET A 1 115 ? 23.286 10.034 -24.640 1.00 75.38 115 MET A O 1
ATOM 908 N N . ALA A 1 116 ? 25.492 9.923 -24.273 1.00 73.88 116 ALA A N 1
ATOM 909 C CA . ALA A 1 116 ? 25.450 10.406 -22.891 1.00 73.88 116 ALA A CA 1
ATOM 910 C C . ALA A 1 116 ? 24.650 11.715 -22.708 1.00 73.88 116 ALA A C 1
ATOM 912 O O . ALA A 1 116 ? 23.888 11.797 -21.742 1.00 73.88 116 ALA A O 1
ATOM 913 N N . PRO A 1 117 ? 24.730 12.704 -23.621 1.00 70.50 117 PRO A N 1
ATOM 914 C CA . PRO A 1 117 ? 23.958 13.936 -23.503 1.00 70.50 117 PRO A CA 1
ATOM 915 C C . PRO A 1 117 ? 22.456 13.749 -23.785 1.00 70.50 117 PRO A C 1
ATOM 917 O O . PRO A 1 117 ? 21.625 14.489 -23.267 1.00 70.50 117 PRO A O 1
ATOM 920 N N . CYS A 1 118 ? 22.080 12.725 -24.553 1.00 68.88 118 CYS A N 1
ATOM 921 C CA . CYS A 1 118 ? 20.683 12.366 -24.808 1.00 68.88 118 CYS A CA 1
ATOM 922 C C . CYS A 1 118 ? 20.053 11.523 -23.699 1.00 68.88 118 CYS A C 1
ATOM 924 O O . CYS A 1 118 ? 18.882 11.159 -23.809 1.00 68.88 118 CYS A O 1
ATOM 926 N N . ARG A 1 119 ? 20.801 11.191 -22.639 1.00 67.44 119 ARG A N 1
ATOM 927 C CA . ARG A 1 119 ? 20.229 10.460 -21.511 1.00 67.44 119 ARG A CA 1
ATOM 928 C C . ARG A 1 119 ? 19.195 11.327 -20.793 1.00 67.44 119 ARG A C 1
ATOM 930 O O . ARG A 1 119 ? 19.411 12.533 -20.625 1.00 67.44 119 ARG A O 1
ATOM 937 N N . PRO A 1 120 ? 18.082 10.727 -20.341 1.00 68.31 120 PRO A N 1
ATOM 938 C CA . PRO A 1 120 ? 17.094 11.462 -19.579 1.00 68.31 120 PRO A CA 1
ATOM 939 C C . PRO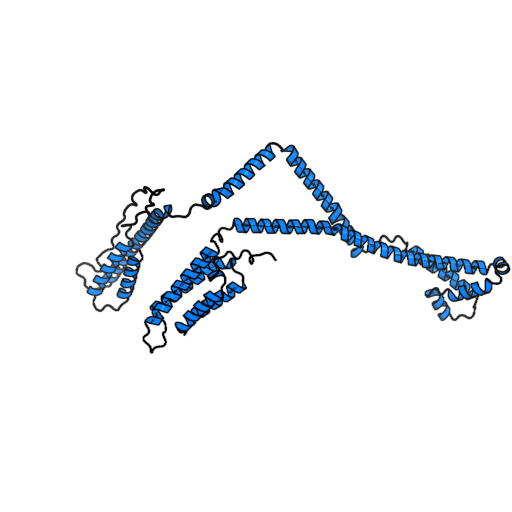 A 1 120 ? 17.738 12.068 -18.317 1.00 68.31 120 PRO A C 1
ATOM 941 O O . PRO A 1 120 ? 18.638 11.463 -17.727 1.00 68.31 120 PRO A O 1
ATOM 944 N N . PRO A 1 121 ? 17.302 13.269 -17.892 1.00 74.00 121 PRO A N 1
ATOM 945 C CA . PRO A 1 121 ? 17.725 13.875 -16.630 1.00 74.00 121 PRO A CA 1
ATOM 946 C C . PRO A 1 121 ? 17.585 12.906 -15.450 1.00 74.00 121 PRO A C 1
ATOM 948 O O . PRO A 1 121 ? 16.639 12.122 -15.419 1.00 74.00 121 PRO A O 1
ATOM 951 N N . SER A 1 122 ? 18.480 12.998 -14.457 1.00 74.44 122 SER A N 1
ATOM 952 C CA . SER A 1 122 ? 18.359 12.223 -13.214 1.00 74.44 122 SER A CA 1
ATOM 953 C C . SER A 1 122 ? 17.014 12.488 -12.528 1.00 74.44 122 SER A C 1
ATOM 955 O O . SER A 1 122 ? 16.439 13.572 -12.647 1.00 74.44 122 SER A O 1
ATOM 957 N N . LYS A 1 123 ? 16.503 11.502 -11.790 1.00 65.75 123 LYS A N 1
ATOM 958 C CA . LYS A 1 123 ? 15.168 11.559 -11.170 1.00 65.75 123 LYS A CA 1
ATOM 959 C C . LYS A 1 123 ? 15.009 12.720 -10.184 1.00 65.75 123 LYS A C 1
ATOM 961 O O . LYS A 1 123 ? 13.966 13.363 -10.164 1.00 65.75 123 LYS A O 1
ATOM 966 N N . ILE A 1 124 ? 16.074 13.062 -9.459 1.00 76.69 124 ILE A N 1
ATOM 967 C CA . ILE A 1 124 ? 16.132 14.236 -8.572 1.00 76.69 124 ILE A CA 1
ATOM 968 C C . ILE A 1 124 ? 15.947 15.532 -9.376 1.00 76.69 124 ILE A C 1
ATOM 970 O O . ILE A 1 124 ? 15.211 16.418 -8.956 1.00 76.69 124 ILE A O 1
ATOM 974 N N . ARG A 1 125 ? 16.554 15.621 -10.570 1.00 77.31 125 ARG A N 1
ATOM 975 C CA . ARG A 1 125 ? 16.408 16.774 -11.471 1.00 77.31 125 ARG A CA 1
ATOM 976 C C . ARG A 1 125 ? 15.017 16.841 -12.101 1.00 77.31 125 ARG A C 1
ATOM 978 O O . ARG A 1 125 ? 14.494 17.931 -12.290 1.00 77.31 125 ARG A O 1
ATOM 985 N N . GLN A 1 126 ? 14.406 15.696 -12.405 1.00 77.88 126 GLN A N 1
ATOM 986 C CA . GLN A 1 126 ? 13.023 15.636 -12.895 1.00 77.88 126 GLN A CA 1
ATOM 987 C C . GLN A 1 126 ? 12.022 16.078 -11.821 1.00 77.88 126 GLN A C 1
ATOM 989 O O . GLN A 1 126 ? 11.098 16.831 -12.107 1.00 77.88 126 GLN A O 1
ATOM 994 N N . ARG A 1 127 ? 12.227 15.643 -10.573 1.00 75.94 127 ARG A N 1
ATOM 995 C CA . ARG A 1 127 ? 11.337 15.909 -9.434 1.00 75.94 127 ARG A CA 1
ATOM 996 C C . ARG A 1 127 ? 11.813 17.078 -8.565 1.00 75.94 127 ARG A C 1
ATOM 998 O O . ARG A 1 127 ? 11.468 17.126 -7.386 1.00 75.94 127 ARG A O 1
ATOM 1005 N N . TRP A 1 128 ? 12.582 18.016 -9.130 1.00 84.00 128 TRP A N 1
ATOM 1006 C CA . TRP A 1 128 ? 13.244 19.084 -8.370 1.00 84.00 128 TRP A CA 1
ATOM 1007 C C . TRP A 1 128 ? 12.265 19.845 -7.474 1.00 84.00 128 TRP A C 1
ATOM 1009 O O . TRP A 1 128 ? 12.573 20.055 -6.313 1.00 84.00 128 TRP A O 1
ATOM 1019 N N . LEU A 1 129 ? 11.057 20.142 -7.970 1.00 84.69 129 LEU A N 1
ATOM 1020 C CA . LEU A 1 129 ? 10.040 20.882 -7.225 1.00 84.69 129 LEU A CA 1
ATOM 1021 C C . LEU A 1 129 ? 9.575 20.124 -5.972 1.00 84.69 129 LEU A C 1
ATOM 1023 O O . LEU A 1 129 ? 9.481 20.705 -4.898 1.00 84.69 129 LEU A O 1
ATOM 1027 N N . GLN A 1 130 ? 9.357 18.809 -6.079 1.00 81.62 130 GLN A N 1
ATOM 1028 C CA . GLN A 1 130 ? 8.974 17.976 -4.933 1.00 81.62 130 GLN A CA 1
ATOM 1029 C C . GLN A 1 130 ? 10.116 17.875 -3.920 1.00 81.62 130 GLN A C 1
ATOM 1031 O O . GLN A 1 130 ? 9.890 18.007 -2.720 1.00 81.62 130 GLN A O 1
ATOM 1036 N N . VAL A 1 131 ? 11.343 17.681 -4.409 1.00 84.88 131 VAL A N 1
ATOM 1037 C CA . VAL A 1 131 ? 12.539 17.597 -3.564 1.00 84.88 131 VAL A CA 1
ATOM 1038 C C . VAL A 1 131 ? 12.770 18.917 -2.831 1.00 84.88 131 VAL A C 1
ATOM 1040 O O . VAL A 1 131 ? 13.029 18.900 -1.633 1.00 84.88 131 VAL A O 1
ATOM 1043 N N . THR A 1 132 ? 12.614 20.059 -3.506 1.00 89.94 132 THR A N 1
ATOM 1044 C CA . THR A 1 132 ? 12.751 21.376 -2.876 1.00 89.94 132 THR A CA 1
ATOM 1045 C C . THR A 1 132 ? 11.647 21.638 -1.864 1.00 89.94 132 THR A C 1
ATOM 1047 O O . THR A 1 132 ? 11.945 22.150 -0.793 1.00 89.94 132 THR A O 1
ATOM 1050 N N . THR A 1 133 ? 10.396 21.253 -2.140 1.00 89.31 133 THR A N 1
ATOM 1051 C CA . THR A 1 133 ? 9.302 21.405 -1.170 1.00 89.31 133 THR A CA 1
ATOM 1052 C C . THR A 1 133 ? 9.563 20.579 0.085 1.00 89.31 133 THR A C 1
ATOM 1054 O O . THR A 1 133 ? 9.482 21.114 1.185 1.00 89.31 133 THR A O 1
ATOM 1057 N N . VAL A 1 134 ? 9.941 19.305 -0.062 1.00 89.81 134 VAL A N 1
ATOM 1058 C CA . VAL A 1 134 ? 10.271 18.442 1.083 1.00 89.81 134 VAL A CA 1
ATOM 1059 C C . VAL A 1 134 ? 11.472 18.990 1.848 1.00 89.81 134 VAL A C 1
ATOM 1061 O O . VAL A 1 134 ? 11.429 19.049 3.073 1.00 89.81 134 VAL A O 1
ATOM 1064 N N . ALA A 1 135 ? 12.515 19.443 1.149 1.00 92.31 135 ALA A N 1
ATOM 1065 C CA . ALA A 1 135 ? 13.678 20.048 1.785 1.00 92.31 135 ALA A CA 1
ATOM 1066 C C . ALA A 1 135 ? 13.299 21.303 2.586 1.00 92.31 135 ALA A C 1
ATOM 1068 O O . ALA A 1 135 ? 13.713 21.411 3.732 1.00 92.31 135 ALA A O 1
ATOM 1069 N N . ILE A 1 136 ? 12.475 22.202 2.032 1.00 95.19 136 ILE A N 1
ATOM 1070 C CA . ILE A 1 136 ? 11.985 23.403 2.730 1.00 95.19 136 ILE A CA 1
ATOM 1071 C C . ILE A 1 136 ? 11.148 23.023 3.957 1.00 95.19 136 ILE A C 1
ATOM 1073 O O . ILE A 1 136 ? 11.327 23.604 5.023 1.00 95.19 136 ILE A O 1
ATOM 1077 N N . CYS A 1 137 ? 10.254 22.038 3.840 1.00 93.06 137 CYS A N 1
ATOM 1078 C CA . CYS A 1 137 ? 9.456 21.572 4.973 1.00 93.06 137 CYS A CA 1
ATOM 1079 C C . CYS A 1 137 ? 10.332 20.974 6.082 1.00 93.06 137 CYS A C 1
ATOM 1081 O O . CYS A 1 137 ? 10.114 21.265 7.255 1.00 93.06 137 CYS A O 1
ATOM 1083 N N . LEU A 1 138 ? 11.338 20.171 5.722 1.00 93.75 138 LEU A N 1
ATOM 1084 C CA . LEU A 1 138 ? 12.261 19.569 6.684 1.00 93.75 138 LEU A CA 1
ATOM 1085 C C . LEU A 1 138 ? 13.162 20.610 7.349 1.00 93.75 138 LEU A C 1
ATOM 1087 O O . LEU A 1 138 ? 13.385 20.529 8.554 1.00 93.75 138 LEU A O 1
ATOM 1091 N N . THR A 1 139 ? 13.666 21.595 6.603 1.00 94.62 139 THR A N 1
ATOM 1092 C CA . THR A 1 139 ? 14.515 22.647 7.175 1.00 94.62 139 THR A CA 1
ATOM 1093 C C . THR A 1 139 ? 13.716 23.588 8.069 1.00 94.62 139 THR A C 1
ATOM 1095 O O . THR A 1 139 ? 14.160 23.873 9.178 1.00 94.62 139 THR A O 1
ATOM 1098 N N . ALA A 1 140 ? 12.525 24.019 7.644 1.00 95.56 140 ALA A N 1
ATOM 1099 C CA . ALA A 1 140 ? 11.641 24.850 8.460 1.00 95.56 140 ALA A CA 1
ATOM 1100 C C . ALA A 1 140 ? 11.169 24.109 9.721 1.00 95.56 140 ALA A C 1
ATOM 1102 O O . ALA A 1 140 ? 11.227 24.664 10.817 1.00 95.56 140 ALA A O 1
ATOM 1103 N N . GLY A 1 141 ? 10.766 22.841 9.582 1.00 93.06 141 GLY A N 1
ATOM 1104 C CA . GLY A 1 141 ? 10.376 21.993 10.709 1.00 93.06 141 GLY A CA 1
ATOM 1105 C C . GLY A 1 141 ? 11.532 21.752 11.679 1.00 93.06 141 GLY A C 1
ATOM 1106 O O . GLY A 1 141 ? 11.364 21.915 12.883 1.00 93.06 141 GLY A O 1
ATOM 1107 N N . GLY A 1 142 ? 12.728 21.446 11.170 1.00 94.06 142 GLY A N 1
ATOM 1108 C CA . GLY A 1 142 ? 13.928 21.281 11.991 1.00 94.06 142 GLY A CA 1
ATOM 1109 C C . GLY A 1 142 ? 14.309 22.559 12.741 1.00 94.06 142 GLY A C 1
ATOM 1110 O O . GLY A 1 142 ? 14.625 22.499 13.926 1.00 94.06 142 GLY A O 1
ATOM 1111 N N . PHE A 1 143 ? 14.218 23.720 12.087 1.00 95.44 143 PHE A N 1
ATOM 1112 C CA . PHE A 1 143 ? 14.468 25.011 12.730 1.00 95.44 143 PHE A CA 1
ATOM 1113 C C . PHE A 1 143 ? 13.464 25.292 13.856 1.00 95.44 143 PHE A C 1
ATOM 1115 O O . PHE A 1 143 ? 13.866 25.685 14.949 1.00 95.44 143 PHE A O 1
ATOM 1122 N N . TRP A 1 144 ? 12.176 25.025 13.620 1.00 94.81 144 TRP A N 1
ATOM 1123 C CA . TRP A 1 144 ? 11.138 25.158 14.642 1.00 94.81 144 TRP A CA 1
ATOM 1124 C C . TRP A 1 144 ? 11.389 24.228 15.837 1.00 94.81 144 TRP A C 1
ATOM 1126 O O . TRP A 1 144 ? 11.383 24.687 16.974 1.00 94.81 144 TRP A O 1
ATOM 1136 N N . VAL A 1 145 ? 11.718 22.951 15.598 1.00 94.88 145 VAL A N 1
ATOM 1137 C CA . VAL A 1 145 ? 12.033 21.989 16.673 1.00 94.88 145 VAL A CA 1
ATOM 1138 C C . VAL A 1 145 ? 13.252 22.429 17.488 1.00 94.88 145 VAL A C 1
ATOM 1140 O O . VAL A 1 145 ? 13.244 22.311 18.710 1.00 94.88 145 VAL A O 1
ATOM 1143 N N . VAL A 1 146 ? 14.300 22.952 16.841 1.00 94.31 146 VAL A N 1
ATOM 1144 C CA . VAL A 1 146 ? 15.510 23.424 17.537 1.00 94.31 146 VAL A CA 1
ATOM 1145 C C . VAL A 1 146 ? 15.232 24.668 18.385 1.00 94.31 146 VAL A C 1
ATOM 1147 O O . VAL A 1 146 ? 15.819 24.790 19.459 1.00 94.31 146 VAL A O 1
ATOM 1150 N N . ASN A 1 147 ? 14.347 25.561 17.937 1.00 94.62 147 ASN A N 1
ATOM 1151 C CA . ASN A 1 147 ? 13.972 26.769 18.673 1.00 94.62 147 ASN A CA 1
ATOM 1152 C C . ASN A 1 147 ? 12.970 26.490 19.812 1.00 94.62 147 ASN A C 1
ATOM 1154 O O . ASN A 1 147 ? 12.999 27.166 20.836 1.00 94.62 147 ASN A O 1
ATOM 1158 N N . ASN A 1 148 ? 12.122 25.469 19.660 1.00 94.69 148 ASN A N 1
ATOM 1159 C CA . ASN A 1 148 ? 11.023 25.138 20.572 1.00 94.69 148 ASN A CA 1
ATOM 1160 C C . ASN A 1 148 ? 11.204 23.742 21.208 1.00 94.69 148 ASN A C 1
ATOM 1162 O O . ASN A 1 148 ? 10.251 22.975 21.337 1.00 94.69 148 ASN A O 1
ATOM 1166 N N . GLN A 1 149 ? 12.431 23.387 21.615 1.00 91.94 149 GLN A N 1
ATOM 1167 C CA . GLN A 1 149 ? 12.738 22.041 22.137 1.00 91.94 149 GLN A CA 1
ATOM 1168 C C . GLN A 1 149 ? 11.921 21.667 23.378 1.00 91.94 149 GLN A C 1
ATOM 1170 O O . GLN A 1 149 ? 11.492 20.520 23.498 1.00 91.94 149 GLN A O 1
ATOM 1175 N N . GLU A 1 150 ? 11.709 22.620 24.287 1.00 93.19 150 GLU A N 1
ATOM 1176 C CA . GLU A 1 150 ? 10.919 22.415 25.507 1.00 93.19 150 GLU A CA 1
ATOM 1177 C C . GLU A 1 150 ? 9.454 22.112 25.168 1.00 93.19 150 GLU A C 1
ATOM 1179 O O . GLU A 1 150 ? 8.912 21.111 25.626 1.00 93.19 150 GLU A O 1
ATOM 1184 N N . GLU A 1 151 ? 8.835 22.902 24.285 1.00 92.25 151 GLU A N 1
ATOM 1185 C CA . GLU A 1 151 ? 7.454 22.681 23.833 1.00 92.25 151 GLU A CA 1
ATOM 1186 C C . GLU A 1 151 ? 7.304 21.371 23.057 1.00 92.25 151 GLU A C 1
ATOM 1188 O O . GLU A 1 151 ? 6.319 20.659 23.231 1.00 92.25 151 GLU A O 1
ATOM 1193 N N . PHE A 1 152 ? 8.287 21.014 22.228 1.00 92.25 152 PHE A N 1
ATOM 1194 C CA . PHE A 1 152 ? 8.264 19.762 21.477 1.00 92.25 152 PHE A CA 1
ATOM 1195 C C . PHE A 1 152 ? 8.367 18.542 22.400 1.00 92.25 152 PHE A C 1
ATOM 1197 O O . PHE A 1 152 ? 7.604 17.587 22.255 1.00 92.25 152 PHE A O 1
ATOM 1204 N N . ARG A 1 153 ? 9.274 18.575 23.387 1.00 93.75 153 ARG A N 1
ATOM 1205 C CA . ARG A 1 153 ? 9.397 17.510 24.395 1.00 93.75 153 ARG A CA 1
ATOM 1206 C C . ARG A 1 153 ? 8.158 17.431 25.279 1.00 93.75 153 ARG A C 1
ATOM 1208 O O . ARG A 1 153 ? 7.674 16.327 25.516 1.00 93.75 153 ARG A O 1
ATOM 1215 N N . ALA A 1 154 ? 7.628 18.573 25.715 1.00 94.75 154 ALA A N 1
ATOM 1216 C CA . ALA A 1 154 ? 6.382 18.639 26.470 1.00 94.75 154 ALA A CA 1
ATOM 1217 C C . ALA A 1 154 ? 5.206 18.088 25.651 1.00 94.75 154 ALA A C 1
ATOM 1219 O O . ALA A 1 154 ? 4.416 17.311 26.174 1.00 94.75 154 ALA A O 1
ATOM 1220 N N . GLY A 1 155 ? 5.133 18.407 24.357 1.00 93.81 155 GLY A N 1
ATOM 1221 C CA . GLY A 1 155 ? 4.126 17.885 23.436 1.00 93.81 155 GLY A CA 1
ATOM 1222 C C . GLY A 1 155 ? 4.214 16.370 23.260 1.00 93.81 155 GLY A C 1
ATOM 1223 O O . GLY A 1 155 ? 3.194 15.693 23.338 1.00 93.81 155 GLY A O 1
ATOM 1224 N N . ILE A 1 156 ? 5.420 15.813 23.095 1.00 94.12 156 ILE A N 1
ATOM 1225 C CA . ILE A 1 156 ? 5.620 14.355 23.027 1.00 94.12 156 ILE A CA 1
ATOM 1226 C C . ILE A 1 156 ? 5.228 13.687 24.347 1.00 94.12 156 ILE A C 1
ATOM 1228 O O . ILE A 1 156 ? 4.531 12.675 24.329 1.00 94.12 156 ILE A O 1
ATOM 1232 N N . ALA A 1 157 ? 5.658 14.241 25.483 1.00 95.75 157 ALA A N 1
ATOM 1233 C CA . ALA A 1 157 ? 5.331 13.696 26.796 1.00 95.75 157 ALA A CA 1
ATOM 1234 C C . ALA A 1 157 ? 3.817 13.736 27.060 1.00 95.75 157 ALA A C 1
ATOM 1236 O O . ALA A 1 157 ? 3.249 12.737 27.495 1.00 95.75 157 ALA A O 1
ATOM 1237 N N . ALA A 1 158 ? 3.155 14.847 26.725 1.00 95.38 158 ALA A N 1
ATOM 1238 C CA . ALA A 1 158 ? 1.708 14.998 26.833 1.00 95.38 158 ALA A CA 1
ATOM 1239 C C . ALA A 1 158 ? 0.961 14.043 25.893 1.00 95.38 158 ALA A C 1
ATOM 1241 O O . ALA A 1 158 ? -0.006 13.416 26.308 1.00 95.38 158 ALA A O 1
ATOM 1242 N N . MET A 1 159 ? 1.431 13.874 24.653 1.00 93.50 159 MET A N 1
ATOM 1243 C CA . MET A 1 159 ? 0.840 12.934 23.699 1.00 93.50 159 MET A CA 1
ATOM 1244 C C . MET A 1 159 ? 0.973 11.487 24.181 1.00 93.50 159 MET A C 1
ATOM 1246 O O . MET A 1 159 ? 0.024 10.719 24.073 1.00 93.50 159 MET A O 1
ATOM 1250 N N . HIS A 1 160 ? 2.130 11.113 24.734 1.00 95.44 160 HIS A N 1
ATOM 1251 C CA . HIS A 1 160 ? 2.339 9.785 25.305 1.00 95.44 160 HIS A CA 1
ATOM 1252 C C . HIS A 1 160 ? 1.441 9.550 26.523 1.00 95.44 160 HIS A C 1
ATOM 1254 O O . HIS A 1 160 ? 0.797 8.509 26.606 1.00 95.44 160 HIS A O 1
ATOM 1260 N N . ALA A 1 161 ? 1.374 10.516 27.445 1.00 95.12 161 ALA A N 1
ATOM 1261 C CA . ALA A 1 161 ? 0.507 10.434 28.616 1.00 95.12 161 ALA A CA 1
ATOM 1262 C C . ALA A 1 161 ? -0.969 10.294 28.213 1.00 95.12 161 ALA A C 1
ATOM 1264 O O . ALA A 1 161 ? -1.629 9.363 28.663 1.00 95.12 161 ALA A O 1
ATOM 1265 N N . ALA A 1 162 ? -1.448 11.133 27.289 1.00 92.25 162 ALA A N 1
ATOM 1266 C CA . ALA A 1 162 ? -2.819 11.076 26.788 1.00 92.25 162 ALA A CA 1
ATOM 1267 C C . ALA A 1 162 ? -3.126 9.760 26.057 1.00 92.25 162 ALA A C 1
ATOM 1269 O O . ALA A 1 162 ? -4.214 9.214 26.203 1.00 92.25 162 ALA A O 1
ATOM 1270 N N . LEU A 1 163 ? -2.177 9.222 25.283 1.00 90.25 163 LEU A N 1
ATOM 1271 C CA . LEU A 1 163 ? -2.362 7.939 24.603 1.00 90.25 163 LEU A CA 1
ATOM 1272 C C . LEU A 1 163 ? -2.416 6.774 25.598 1.00 90.25 163 LEU A C 1
ATOM 1274 O O . LEU A 1 163 ? -3.218 5.861 25.417 1.00 90.25 163 LEU A O 1
ATOM 1278 N N . GLN A 1 164 ? -1.575 6.801 26.635 1.00 92.62 164 GLN A N 1
ATOM 1279 C CA . GLN A 1 164 ? -1.566 5.788 27.688 1.00 92.62 164 GLN A CA 1
ATOM 1280 C C . GLN A 1 164 ? -2.864 5.821 28.505 1.00 92.62 164 GLN A C 1
ATOM 1282 O O . GLN A 1 164 ? -3.439 4.769 28.765 1.00 92.62 164 GLN A O 1
ATOM 1287 N N . GLU A 1 165 ? -3.336 7.015 28.864 1.00 90.25 165 GLU A N 1
ATOM 1288 C CA . GLU A 1 165 ? -4.610 7.219 29.560 1.00 90.25 165 GLU A CA 1
ATOM 1289 C C . GLU A 1 165 ? -5.786 6.736 28.705 1.00 90.25 165 GLU A C 1
ATOM 1291 O O . GLU A 1 165 ? -6.558 5.887 29.145 1.00 90.25 165 GLU A O 1
ATOM 1296 N N . PHE A 1 166 ? -5.842 7.153 27.437 1.00 87.81 166 PHE A N 1
ATOM 1297 C CA . PHE A 1 166 ? -6.872 6.721 26.495 1.00 87.81 166 PHE A CA 1
ATOM 1298 C C . PHE A 1 166 ? -6.898 5.196 26.305 1.00 87.81 166 PHE A C 1
ATOM 1300 O O . PHE A 1 166 ? -7.965 4.588 26.326 1.00 87.81 166 PHE A O 1
ATOM 1307 N N . LEU A 1 167 ? -5.735 4.556 26.138 1.00 87.88 167 LEU A N 1
ATOM 1308 C CA . LEU A 1 167 ? -5.640 3.101 25.977 1.00 87.88 167 LEU A CA 1
ATOM 1309 C C . LEU A 1 167 ? -6.048 2.334 27.237 1.00 87.88 167 LEU A C 1
ATOM 1311 O O . LEU A 1 167 ? -6.705 1.297 27.125 1.00 87.88 167 LEU A O 1
ATOM 1315 N N . ASN A 1 168 ? -5.655 2.819 28.415 1.00 88.12 168 ASN A N 1
ATOM 1316 C CA . ASN A 1 168 ? -6.028 2.191 29.677 1.00 88.12 168 ASN A CA 1
ATOM 1317 C C . ASN A 1 168 ? -7.542 2.280 29.899 1.00 88.12 168 ASN A C 1
ATOM 1319 O O . ASN A 1 168 ? -8.194 1.245 30.018 1.00 88.12 168 ASN A O 1
ATOM 1323 N N . GLU A 1 169 ? -8.091 3.494 29.865 1.00 84.62 169 GLU A N 1
ATOM 1324 C CA . GLU A 1 169 ? -9.492 3.773 30.197 1.00 84.62 169 GLU A CA 1
ATOM 1325 C C . GLU A 1 169 ? -10.466 3.195 29.159 1.00 84.62 169 GLU A C 1
ATOM 1327 O O . GLU A 1 169 ? -11.500 2.631 29.507 1.00 84.62 169 GLU A O 1
ATOM 1332 N N . HIS A 1 170 ? -10.143 3.289 27.865 1.00 82.25 170 HIS A N 1
ATOM 1333 C CA . HIS A 1 170 ? -11.097 2.946 26.804 1.00 82.25 170 HIS A CA 1
ATOM 1334 C C . HIS A 1 170 ? -10.831 1.601 26.123 1.00 82.25 170 HIS A C 1
ATOM 1336 O O . HIS A 1 170 ? -11.590 1.213 25.229 1.00 82.25 170 HIS A O 1
ATOM 1342 N N . MET A 1 171 ? -9.754 0.897 26.481 1.00 82.00 171 MET A N 1
ATOM 1343 C CA . MET A 1 171 ? -9.412 -0.382 25.860 1.00 82.00 171 MET A CA 1
ATOM 1344 C C . MET A 1 171 ? -9.075 -1.457 26.885 1.00 82.00 171 MET A C 1
ATOM 1346 O O . MET A 1 171 ? -9.723 -2.498 26.885 1.00 82.00 171 MET A O 1
ATOM 1350 N N . LEU A 1 172 ? -8.091 -1.226 27.754 1.00 85.69 172 LEU A N 1
ATOM 1351 C CA . LEU A 1 172 ? -7.616 -2.264 28.670 1.00 85.69 172 LEU A CA 1
ATOM 1352 C C . LEU A 1 172 ? -8.614 -2.543 29.794 1.00 85.69 172 LEU A C 1
ATOM 1354 O O . LEU A 1 172 ? -8.968 -3.705 29.981 1.00 85.69 172 LEU A O 1
ATOM 1358 N N . GLU A 1 173 ? -9.110 -1.514 30.487 1.00 85.19 173 GLU A N 1
ATOM 1359 C CA . GLU A 1 173 ? -10.079 -1.690 31.577 1.00 85.19 173 GLU A CA 1
ATOM 1360 C C . GLU A 1 173 ? -11.391 -2.342 31.102 1.00 85.19 173 GLU A C 1
ATOM 1362 O O . GLU A 1 173 ? -11.789 -3.347 31.697 1.00 85.19 173 GLU A O 1
ATOM 1367 N N . PRO A 1 174 ? -12.040 -1.888 30.006 1.00 84.00 174 PRO A N 1
ATOM 1368 C CA . PRO A 1 174 ? -13.261 -2.527 29.524 1.00 84.00 174 PRO A CA 1
ATOM 1369 C C . PRO A 1 174 ? -13.025 -3.959 29.036 1.00 84.00 174 PRO A C 1
ATOM 1371 O O . PRO A 1 174 ? -13.835 -4.836 29.315 1.00 84.00 174 PRO A O 1
ATOM 1374 N N . LEU A 1 175 ? -11.916 -4.235 28.335 1.00 83.81 175 LEU A N 1
ATOM 1375 C CA . LEU A 1 175 ? -11.615 -5.594 27.870 1.00 83.81 175 LEU A CA 1
ATOM 1376 C C . LEU A 1 175 ? -11.319 -6.542 29.028 1.00 83.81 175 LEU A C 1
ATOM 1378 O O . LEU A 1 175 ? -11.740 -7.696 28.980 1.00 83.81 175 LEU A O 1
ATOM 1382 N N . GLN A 1 176 ? -10.608 -6.071 30.054 1.00 85.06 176 GLN A N 1
ATOM 1383 C CA . GLN A 1 176 ? -10.349 -6.860 31.249 1.00 85.06 176 GLN A CA 1
ATOM 1384 C C . GLN A 1 176 ? -11.653 -7.152 31.996 1.00 85.06 176 GLN A C 1
ATOM 1386 O O . GLN A 1 176 ? -11.898 -8.311 32.320 1.00 85.06 176 GLN A O 1
ATOM 1391 N N . ALA A 1 177 ? -12.517 -6.149 32.182 1.00 80.12 177 ALA A N 1
ATOM 1392 C CA . ALA A 1 177 ? -13.820 -6.331 32.818 1.00 80.12 177 ALA A CA 1
ATOM 1393 C C . ALA A 1 177 ? -14.696 -7.338 32.053 1.00 80.12 177 ALA A C 1
ATOM 1395 O O . ALA A 1 177 ? -15.208 -8.286 32.644 1.00 80.12 177 ALA A O 1
ATOM 1396 N N . ILE A 1 178 ? -14.786 -7.207 30.725 1.00 82.06 178 ILE A N 1
ATOM 1397 C CA . ILE A 1 178 ? -15.525 -8.149 29.871 1.00 82.06 178 ILE A CA 1
ATOM 1398 C C . ILE A 1 178 ? -14.919 -9.558 29.952 1.00 82.06 178 ILE A C 1
ATOM 1400 O O . ILE A 1 178 ? -15.652 -10.546 29.989 1.00 82.06 178 ILE A O 1
ATOM 1404 N N . PHE A 1 179 ? -13.590 -9.688 29.970 1.00 83.12 179 PHE A N 1
ATOM 1405 C CA . PHE A 1 179 ? -12.921 -10.987 30.060 1.00 83.12 179 PHE A CA 1
ATOM 1406 C C . PHE A 1 179 ? -13.165 -11.666 31.415 1.00 83.12 179 PHE A C 1
ATOM 1408 O O . PHE A 1 179 ? -13.475 -12.858 31.462 1.00 83.12 179 PHE A O 1
ATOM 1415 N N . GLU A 1 180 ? -13.064 -10.917 32.512 1.00 80.50 180 GLU A N 1
ATOM 1416 C CA . GLU A 1 180 ? -13.353 -11.405 33.863 1.00 80.50 180 GLU A CA 1
ATOM 1417 C C . GLU A 1 180 ? -14.824 -11.831 34.013 1.00 80.50 180 GLU A C 1
ATOM 1419 O O . GLU A 1 180 ? -15.115 -12.888 34.581 1.00 80.50 180 GLU A O 1
ATOM 1424 N N . GLU A 1 181 ? -15.753 -11.074 33.431 1.00 75.88 181 GLU A N 1
ATOM 1425 C CA . GLU A 1 181 ? -17.184 -11.371 33.499 1.00 75.88 181 GLU A CA 1
ATOM 1426 C C . GLU A 1 181 ? -17.581 -12.566 32.613 1.00 75.88 181 GLU A C 1
ATOM 1428 O O . GLU A 1 181 ? -18.228 -13.501 33.086 1.00 75.88 181 GLU A O 1
ATOM 1433 N N . VAL A 1 182 ? -17.165 -12.587 31.341 1.00 78.56 182 VAL A N 1
ATOM 1434 C CA . VAL A 1 182 ? -17.612 -13.589 30.353 1.00 78.56 182 VAL A CA 1
ATOM 1435 C C . VAL A 1 182 ? -16.835 -14.901 30.448 1.00 78.56 182 VAL A C 1
ATOM 1437 O O . VAL A 1 182 ? -17.416 -15.975 30.292 1.00 78.56 182 VAL A O 1
ATOM 1440 N N . VAL A 1 183 ? -15.515 -14.839 30.658 1.00 74.94 183 VAL A N 1
ATOM 1441 C CA . VAL A 1 183 ? -14.640 -16.025 30.597 1.00 74.94 183 VAL A CA 1
ATOM 1442 C C . VAL A 1 183 ? -14.415 -16.616 31.980 1.00 74.94 183 VAL A C 1
ATOM 1444 O O . VAL A 1 183 ? -14.489 -17.834 32.145 1.00 74.94 183 VAL A O 1
ATOM 1447 N N . LEU A 1 184 ? -14.146 -15.772 32.978 1.00 72.69 184 LEU A N 1
ATOM 1448 C CA . LEU A 1 184 ? -13.927 -16.228 34.353 1.00 72.69 184 LEU A CA 1
ATOM 1449 C C . LEU A 1 184 ? -15.233 -16.411 35.138 1.00 72.69 184 LEU A C 1
ATOM 1451 O O . LEU A 1 184 ? -15.186 -16.985 36.226 1.00 72.69 184 LEU A O 1
ATOM 1455 N N . ASN A 1 185 ? -16.383 -15.990 34.587 1.00 68.50 185 ASN A N 1
ATOM 1456 C CA . ASN A 1 185 ? -17.708 -16.105 35.209 1.00 68.50 185 ASN A CA 1
ATOM 1457 C C . ASN A 1 185 ? -17.729 -15.544 36.646 1.00 68.50 185 ASN A C 1
ATOM 1459 O O . ASN A 1 185 ? -18.509 -15.989 37.492 1.00 68.50 185 ASN A O 1
ATOM 1463 N N . GLN A 1 186 ? -16.856 -14.571 36.935 1.00 63.31 186 GLN A N 1
ATOM 1464 C CA . GLN A 1 186 ? -16.807 -13.882 38.219 1.00 63.31 186 GLN A CA 1
ATOM 1465 C C . GLN A 1 186 ? -17.920 -12.841 38.245 1.00 63.31 186 GLN A C 1
ATOM 1467 O O . GLN A 1 186 ? -17.676 -11.643 38.177 1.00 63.31 186 GLN A O 1
ATOM 1472 N N . LYS A 1 187 ? -19.168 -13.311 38.317 1.00 61.00 187 LYS A N 1
ATOM 1473 C CA . LYS A 1 187 ? -20.308 -12.450 38.614 1.00 61.00 187 LYS A CA 1
ATOM 1474 C C . LYS A 1 187 ? -20.123 -11.972 40.058 1.00 61.00 187 LYS A C 1
ATOM 1476 O O . LYS A 1 187 ? -20.101 -12.825 40.950 1.00 61.00 187 LYS A O 1
ATOM 1481 N N . PRO A 1 188 ? -19.975 -10.665 40.338 1.00 56.25 188 PRO A N 1
ATOM 1482 C CA . PRO A 1 188 ? -20.155 -10.183 41.694 1.00 56.25 188 PRO A CA 1
ATOM 1483 C C . PRO A 1 188 ? -21.635 -10.394 42.020 1.00 56.25 188 PRO A C 1
ATOM 1485 O O . PRO A 1 188 ? -22.502 -9.611 41.633 1.00 56.25 188 PRO A O 1
ATOM 1488 N N . GLU A 1 189 ? -21.936 -11.542 42.620 1.00 57.56 189 GLU A N 1
ATOM 1489 C CA . GLU A 1 189 ? -23.278 -11.899 43.054 1.00 57.56 189 GLU A CA 1
ATOM 1490 C C . GLU A 1 189 ? -23.593 -10.984 44.241 1.00 57.56 189 GLU A C 1
ATOM 1492 O O . GLU A 1 189 ? -23.027 -11.121 45.327 1.00 57.56 189 GLU A O 1
ATOM 1497 N N . ILE A 1 190 ? -24.431 -9.969 44.015 1.00 59.56 190 ILE A N 1
ATOM 1498 C CA . ILE A 1 190 ? -24.901 -9.086 45.090 1.00 59.56 190 ILE A CA 1
ATOM 1499 C C . ILE A 1 190 ? -25.761 -9.910 46.062 1.00 59.56 190 ILE A C 1
ATOM 1501 O O . ILE A 1 190 ? -25.809 -9.637 47.265 1.00 59.56 190 ILE A O 1
ATOM 1505 N N . GLN A 1 191 ? -26.391 -10.969 45.552 1.00 62.59 191 GLN A N 1
ATOM 1506 C CA . GLN A 1 191 ? -27.098 -11.974 46.320 1.00 62.59 191 GLN A CA 1
ATOM 1507 C C . GLN A 1 191 ? -26.180 -13.101 46.821 1.00 62.59 191 GLN A C 1
ATOM 1509 O O . GLN A 1 191 ? -25.545 -13.810 46.050 1.00 62.59 191 GLN A O 1
ATOM 1514 N N . ASP A 1 192 ? -26.204 -13.357 48.130 1.00 75.69 192 ASP A N 1
ATOM 1515 C CA . ASP A 1 192 ? -25.600 -14.562 48.698 1.00 75.69 192 ASP A CA 1
ATOM 1516 C C . ASP A 1 192 ? -26.462 -15.790 48.343 1.00 75.69 192 ASP A C 1
ATOM 1518 O O . ASP A 1 192 ? -27.531 -16.014 48.929 1.00 75.69 192 ASP A O 1
ATOM 1522 N N . ALA A 1 193 ? -26.005 -16.603 47.385 1.00 78.19 193 ALA A N 1
ATOM 1523 C CA . ALA A 1 193 ? -26.660 -17.854 46.996 1.00 78.19 193 ALA A CA 1
ATOM 1524 C C . ALA A 1 193 ? -26.935 -18.770 48.205 1.00 78.19 193 ALA A C 1
ATOM 1526 O O . ALA A 1 193 ? -27.935 -19.499 48.237 1.00 78.19 193 ALA A O 1
ATOM 1527 N N . LYS A 1 194 ? -26.095 -18.690 49.246 1.00 83.12 194 LYS A N 1
ATOM 1528 C CA . LYS A 1 194 ? -26.275 -19.427 50.496 1.00 83.12 194 LYS A CA 1
ATOM 1529 C C . LYS A 1 194 ? -27.461 -18.905 51.306 1.00 83.12 194 LYS A C 1
ATOM 1531 O O . LYS A 1 194 ? -28.235 -19.708 51.814 1.00 83.12 194 LYS A O 1
ATOM 1536 N N . ALA A 1 195 ? -27.678 -17.591 51.359 1.00 83.75 195 ALA A N 1
ATOM 1537 C CA . ALA A 1 195 ? -28.827 -16.998 52.043 1.00 83.75 195 ALA A CA 1
ATOM 1538 C C . ALA A 1 195 ? -30.165 -17.364 51.372 1.00 83.75 195 ALA A C 1
ATOM 1540 O O . ALA A 1 195 ? -31.180 -17.553 52.059 1.00 83.75 195 ALA A O 1
ATOM 1541 N N . LEU A 1 196 ? -30.178 -17.510 50.039 1.00 86.69 196 LEU A N 1
ATOM 1542 C CA . LEU A 1 196 ? -31.343 -18.026 49.311 1.00 86.69 196 LEU A CA 1
ATOM 1543 C C . LEU A 1 196 ? -31.625 -19.474 49.692 1.00 86.69 196 LEU A C 1
ATOM 1545 O O . LEU A 1 196 ? -32.778 -19.833 49.937 1.00 86.69 196 LEU A O 1
ATOM 1549 N N . LEU A 1 197 ? -30.578 -20.292 49.751 1.00 88.62 197 LEU A N 1
ATOM 1550 C CA . LEU A 1 197 ? -30.678 -21.703 50.095 1.00 88.62 197 LEU A CA 1
ATOM 1551 C C . LEU A 1 197 ? -31.140 -21.893 51.548 1.00 88.62 197 LEU A C 1
ATOM 1553 O O . LEU A 1 197 ? -32.090 -22.631 51.795 1.00 88.62 197 LEU A O 1
ATOM 1557 N N . ASP A 1 198 ? -30.595 -21.112 52.479 1.00 89.56 198 ASP A N 1
ATOM 1558 C CA . ASP A 1 198 ? -31.020 -21.091 53.881 1.00 89.56 198 ASP A CA 1
ATOM 1559 C C . ASP A 1 198 ? -32.491 -20.668 54.028 1.00 89.56 198 ASP A C 1
ATOM 1561 O O . ASP A 1 198 ? -33.239 -21.233 54.832 1.00 89.56 198 ASP A O 1
ATOM 1565 N N . THR A 1 199 ? -32.944 -19.694 53.229 1.00 89.12 199 THR A N 1
ATOM 1566 C CA . THR A 1 199 ? -34.351 -19.258 53.223 1.00 89.12 199 THR A CA 1
ATOM 1567 C C . THR A 1 199 ? -35.264 -20.356 52.668 1.00 89.12 199 THR A C 1
ATOM 1569 O O . THR A 1 199 ? -36.313 -20.632 53.255 1.00 89.12 199 THR A O 1
ATOM 1572 N N . LYS A 1 200 ? -34.847 -21.030 51.588 1.00 90.56 200 LYS A N 1
ATOM 1573 C CA . LYS A 1 200 ? -35.543 -22.188 51.005 1.00 90.56 200 LYS A CA 1
ATOM 1574 C C . LYS A 1 200 ? -35.669 -23.339 52.007 1.00 90.56 200 LYS A C 1
ATOM 1576 O O . LYS A 1 200 ? -36.759 -23.880 52.178 1.00 90.56 200 LYS A O 1
ATOM 1581 N N . ASP A 1 201 ? -34.598 -23.671 52.720 1.00 91.00 201 ASP A N 1
ATOM 1582 C CA . ASP A 1 201 ? -34.600 -24.749 53.712 1.00 91.00 201 ASP A CA 1
ATOM 1583 C C . ASP A 1 201 ? -35.402 -24.401 54.965 1.00 91.00 201 ASP A C 1
ATOM 1585 O O . ASP A 1 201 ? -36.091 -25.254 55.529 1.00 91.00 201 ASP A O 1
ATOM 1589 N N . SER A 1 202 ? -35.362 -23.138 55.394 1.00 90.94 202 SER A N 1
ATOM 1590 C CA . SER A 1 202 ? -36.224 -22.649 56.468 1.00 90.94 202 SER A CA 1
ATOM 1591 C C . SER A 1 202 ? -37.699 -22.812 56.100 1.00 90.94 202 SER A C 1
ATOM 1593 O O . SER A 1 202 ? -38.463 -23.409 56.864 1.00 90.94 202 SER A O 1
ATOM 1595 N N . LEU A 1 203 ? -38.089 -22.358 54.903 1.00 91.12 203 LEU A N 1
ATOM 1596 C CA . LEU A 1 203 ? -39.454 -22.486 54.399 1.00 91.12 203 LEU A CA 1
ATOM 1597 C C . LEU A 1 203 ? -39.882 -23.952 54.286 1.00 91.12 203 LEU A C 1
ATOM 1599 O O . LEU A 1 203 ? -40.971 -24.299 54.738 1.00 91.12 203 LEU A O 1
ATOM 1603 N N . ARG A 1 204 ? -39.002 -24.822 53.774 1.00 91.06 204 ARG A N 1
ATOM 1604 C CA . ARG A 1 204 ? -39.238 -26.268 53.696 1.00 91.06 204 ARG A CA 1
ATOM 1605 C C . ARG A 1 204 ? -39.527 -26.867 55.076 1.00 91.06 204 ARG A C 1
ATOM 1607 O O . ARG A 1 204 ? -40.496 -27.601 55.230 1.00 91.06 204 ARG A O 1
ATOM 1614 N N . ARG A 1 205 ? -38.757 -26.521 56.113 1.00 89.94 205 ARG A N 1
ATOM 1615 C CA . ARG A 1 205 ? -39.034 -26.999 57.483 1.00 89.94 205 ARG A CA 1
ATOM 1616 C C . ARG A 1 205 ? -40.394 -26.521 57.994 1.00 89.94 205 ARG A C 1
ATOM 1618 O O . ARG A 1 205 ? -41.198 -27.336 58.435 1.00 89.94 205 ARG A O 1
ATOM 1625 N N . MET A 1 206 ? -40.685 -25.226 57.864 1.00 90.31 206 MET A N 1
ATOM 1626 C CA . MET A 1 206 ? -41.955 -24.665 58.338 1.00 90.31 206 MET A CA 1
ATOM 1627 C C . MET A 1 206 ? -43.174 -25.260 57.620 1.00 90.31 206 MET A C 1
ATOM 1629 O O . MET A 1 206 ? -44.192 -25.531 58.259 1.00 90.31 206 MET A O 1
ATOM 1633 N N . LEU A 1 207 ? -43.065 -25.485 56.309 1.00 89.06 207 LEU A N 1
ATOM 1634 C CA . LEU A 1 207 ? -44.126 -26.069 55.496 1.00 89.06 207 LEU A CA 1
ATOM 1635 C C . LEU A 1 207 ? -44.330 -27.563 55.835 1.00 89.06 207 LEU A C 1
ATOM 1637 O O . LEU A 1 207 ? -45.475 -27.995 55.942 1.00 89.06 207 LEU A O 1
ATOM 1641 N N . SER A 1 208 ? -43.260 -28.326 56.117 1.00 87.88 208 SER A N 1
ATOM 1642 C CA . SER A 1 208 ? -43.338 -29.736 56.556 1.00 87.88 208 SER A CA 1
ATOM 1643 C C . SER A 1 208 ? -44.147 -29.829 57.835 1.00 87.88 208 SER A C 1
ATOM 1645 O O . SER A 1 208 ? -45.082 -30.625 57.938 1.00 87.88 208 SER A O 1
ATOM 1647 N N . ASP A 1 209 ? -43.782 -28.997 58.807 1.00 87.25 209 ASP A N 1
ATOM 1648 C CA . ASP A 1 209 ? -44.394 -29.036 60.125 1.00 87.25 209 ASP A CA 1
ATOM 1649 C C . ASP A 1 209 ? -45.868 -28.628 60.029 1.00 87.25 209 ASP A C 1
ATOM 1651 O O . ASP A 1 209 ? -46.726 -29.251 60.645 1.00 87.25 209 ASP A O 1
ATOM 1655 N N . PHE A 1 210 ? -46.195 -27.635 59.195 1.00 86.62 210 PHE A N 1
ATOM 1656 C CA . PHE A 1 210 ? -47.577 -27.203 58.995 1.00 86.62 210 PHE A CA 1
ATOM 1657 C C . PHE A 1 210 ? -48.456 -28.271 58.325 1.00 86.62 210 PHE 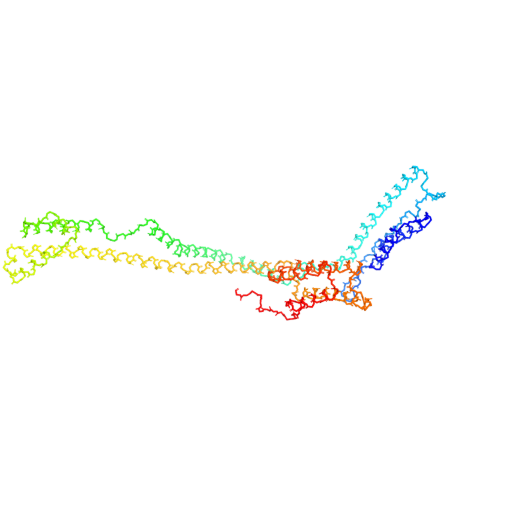A C 1
ATOM 1659 O O . PHE A 1 210 ? -49.592 -28.500 58.751 1.00 86.62 210 PHE A O 1
ATOM 1666 N N . VAL A 1 211 ? -47.948 -28.944 57.285 1.00 86.12 211 VAL A N 1
ATOM 1667 C CA . VAL A 1 211 ? -48.708 -29.976 56.561 1.00 86.12 211 VAL A CA 1
ATOM 1668 C C . VAL A 1 211 ? -48.910 -31.218 57.431 1.00 86.12 211 VAL A C 1
ATOM 1670 O O . VAL A 1 211 ? -50.009 -31.773 57.431 1.00 86.12 211 VAL A O 1
ATOM 1673 N N . LYS A 1 212 ? -47.902 -31.624 58.217 1.00 84.69 212 LYS A N 1
ATOM 1674 C CA . LYS A 1 212 ? -48.018 -32.743 59.171 1.00 84.69 212 LYS A CA 1
ATOM 1675 C C . LYS A 1 212 ? -49.083 -32.491 60.236 1.00 84.69 212 LYS A C 1
ATOM 1677 O O . LYS A 1 212 ? -49.868 -33.393 60.521 1.00 84.69 212 LYS A O 1
ATOM 1682 N N . ASP A 1 213 ? -49.136 -31.272 60.769 1.00 82.19 213 ASP A N 1
ATOM 1683 C CA . ASP A 1 213 ? -50.097 -30.899 61.811 1.00 82.19 213 ASP A CA 1
ATOM 1684 C C . ASP A 1 213 ? -51.527 -30.767 61.263 1.00 82.19 213 ASP A C 1
ATOM 1686 O O . ASP A 1 213 ? -52.495 -31.119 61.937 1.00 82.19 213 ASP A O 1
ATOM 1690 N N . THR A 1 214 ? -51.677 -30.295 60.021 1.00 79.19 214 THR A N 1
ATOM 1691 C CA . THR A 1 214 ? -52.993 -30.045 59.407 1.00 79.19 214 THR A CA 1
ATOM 1692 C C . THR A 1 214 ? -53.593 -31.297 58.760 1.00 79.19 214 THR A C 1
ATOM 1694 O O . THR A 1 214 ? -54.811 -31.481 58.780 1.00 79.19 214 THR A O 1
ATOM 1697 N N . ASN A 1 215 ? -52.767 -32.170 58.171 1.00 76.94 215 ASN A N 1
ATOM 1698 C CA . ASN A 1 215 ? -53.228 -33.381 57.494 1.00 76.94 215 ASN A CA 1
ATOM 1699 C C . ASN A 1 215 ? -52.312 -34.595 57.782 1.00 76.94 215 ASN A C 1
ATOM 1701 O O . ASN A 1 215 ? -51.429 -34.923 56.987 1.00 76.94 215 ASN A O 1
ATOM 1705 N N . PRO A 1 216 ? -52.564 -35.341 58.874 1.00 72.50 216 PRO A N 1
ATOM 1706 C CA . PRO A 1 216 ? -51.728 -36.473 59.293 1.00 72.50 216 PRO A CA 1
ATOM 1707 C C . PRO A 1 216 ? -51.734 -37.687 58.344 1.00 72.50 216 PRO A C 1
ATOM 1709 O O . PRO A 1 216 ? -50.982 -38.632 58.560 1.00 72.50 216 PRO A O 1
ATOM 1712 N N . LYS A 1 217 ? -52.606 -37.709 57.322 1.00 74.25 217 LYS A N 1
ATOM 1713 C CA . LYS A 1 217 ? -52.791 -38.841 56.387 1.00 74.25 217 LYS A CA 1
ATOM 1714 C C . LYS A 1 217 ? -52.156 -38.619 55.008 1.00 74.25 217 LYS A C 1
ATOM 1716 O O . LYS A 1 217 ? -52.422 -39.390 54.087 1.00 74.25 217 LYS A O 1
ATOM 1721 N N . VAL A 1 218 ? -51.362 -37.564 54.836 1.00 74.81 218 VAL A N 1
ATOM 1722 C CA . VAL A 1 218 ? -50.675 -37.274 53.567 1.00 74.81 218 VAL A CA 1
ATOM 1723 C C . VAL A 1 218 ? -49.673 -38.389 53.248 1.00 74.81 218 VAL A C 1
ATOM 1725 O O . VAL A 1 218 ? -48.910 -38.813 54.115 1.00 74.81 218 VAL A O 1
ATOM 1728 N N . SER A 1 219 ? -49.679 -38.881 52.003 1.00 79.69 219 SER A N 1
ATOM 1729 C CA . SER A 1 219 ? -48.700 -39.878 51.551 1.00 79.69 219 SER A CA 1
ATOM 1730 C C . SER A 1 219 ? -47.296 -39.263 51.528 1.00 79.69 219 SER A C 1
ATOM 1732 O O . SER A 1 219 ? -47.131 -38.078 51.233 1.00 79.69 219 SER A O 1
ATOM 1734 N N . SER A 1 220 ? -46.264 -40.060 51.805 1.00 77.62 220 SER A N 1
ATOM 1735 C CA . SER A 1 220 ? -44.873 -39.583 51.786 1.00 77.62 220 SER A CA 1
ATOM 1736 C C . SER A 1 220 ? -44.455 -39.008 50.426 1.00 77.62 220 SER A C 1
ATOM 1738 O O . SER A 1 220 ? -43.656 -38.077 50.380 1.00 77.62 220 SER A O 1
ATOM 1740 N N . ALA A 1 221 ? -45.030 -39.508 49.329 1.00 80.06 221 ALA A N 1
ATOM 1741 C CA . ALA A 1 221 ? -44.781 -38.997 47.984 1.00 80.06 221 ALA A CA 1
ATOM 1742 C C . ALA A 1 221 ? -45.400 -37.604 47.759 1.00 80.06 221 ALA A C 1
ATOM 1744 O O . ALA A 1 221 ? -44.752 -36.731 47.187 1.00 80.06 221 ALA A O 1
ATOM 1745 N N . GLU A 1 222 ? -46.620 -37.374 48.252 1.00 79.50 222 GLU A N 1
ATOM 1746 C CA . GLU A 1 222 ? -47.308 -36.081 48.119 1.00 79.50 222 GLU A CA 1
ATOM 1747 C C . GLU A 1 222 ? -46.639 -35.009 48.997 1.00 79.50 222 GLU A C 1
ATOM 1749 O O . GLU A 1 222 ? -46.475 -33.869 48.572 1.00 79.50 222 GLU A O 1
ATOM 1754 N N . MET A 1 223 ? -46.171 -35.389 50.194 1.00 80.31 223 MET A N 1
ATOM 1755 C CA . MET A 1 223 ? -45.402 -34.507 51.079 1.00 80.31 223 MET A CA 1
ATOM 1756 C C . MET A 1 223 ? -44.103 -34.036 50.412 1.00 80.31 223 MET A C 1
ATOM 1758 O O . MET A 1 223 ? -43.802 -32.848 50.443 1.00 80.31 223 MET A O 1
ATOM 1762 N N . ASN A 1 224 ? -43.351 -34.942 49.780 1.00 82.50 224 ASN A N 1
ATOM 1763 C CA . ASN A 1 224 ? -42.110 -34.577 49.094 1.00 82.50 224 ASN A CA 1
ATOM 1764 C C . ASN A 1 224 ? -42.364 -33.629 47.915 1.00 82.50 224 ASN A C 1
ATOM 1766 O O . ASN A 1 224 ? -41.615 -32.672 47.749 1.00 82.50 224 ASN A O 1
ATOM 1770 N N . ARG A 1 225 ? -43.454 -33.828 47.156 1.00 85.81 225 ARG A N 1
ATOM 1771 C CA . ARG A 1 225 ? -43.827 -32.908 46.069 1.00 85.81 225 ARG A CA 1
ATOM 1772 C C . ARG A 1 225 ? -44.103 -31.499 46.598 1.00 85.81 225 ARG A C 1
ATOM 1774 O O . ARG A 1 225 ? -43.511 -30.543 46.113 1.00 85.81 225 ARG A O 1
ATOM 1781 N N . ILE A 1 226 ? -44.911 -31.385 47.656 1.00 82.56 226 ILE A N 1
ATOM 1782 C CA . ILE A 1 226 ? -45.210 -30.101 48.314 1.00 82.56 226 ILE A CA 1
ATOM 1783 C C . ILE A 1 226 ? -43.927 -29.434 48.842 1.00 82.56 226 ILE A C 1
ATOM 1785 O O . ILE A 1 226 ? -43.796 -28.214 48.790 1.00 82.56 226 ILE A O 1
ATOM 1789 N N . MET A 1 227 ? -42.964 -30.220 49.334 1.00 82.88 227 MET A N 1
ATOM 1790 C CA . MET A 1 227 ? -41.695 -29.723 49.876 1.00 82.88 227 MET A CA 1
ATOM 1791 C C . MET A 1 227 ? -40.706 -29.233 48.820 1.00 82.88 227 MET A C 1
ATOM 1793 O O . MET A 1 227 ? -40.007 -28.248 49.066 1.00 82.88 227 MET A O 1
ATOM 1797 N N . ASP A 1 228 ? -40.607 -29.927 47.690 1.00 84.12 228 ASP A N 1
ATOM 1798 C CA . ASP A 1 228 ? -39.668 -29.581 46.621 1.00 84.12 228 ASP A CA 1
ATOM 1799 C C . ASP A 1 228 ? -40.198 -28.458 45.736 1.00 84.12 228 ASP A C 1
ATOM 1801 O O . ASP A 1 228 ? -39.446 -27.550 45.380 1.00 84.12 228 ASP A O 1
ATOM 1805 N N . GLU A 1 229 ? -41.501 -28.461 45.459 1.00 85.69 229 GLU A N 1
ATOM 1806 C CA . GLU A 1 229 ? -42.167 -27.374 44.737 1.00 85.69 229 GLU A CA 1
ATOM 1807 C C . GLU A 1 229 ? -42.449 -26.165 45.650 1.00 85.69 229 GLU A C 1
ATOM 1809 O O . GLU A 1 229 ? -42.747 -25.079 45.154 1.00 85.69 229 GLU A O 1
ATOM 1814 N N . MET A 1 230 ? -42.306 -26.324 46.977 1.00 84.69 230 MET A N 1
ATOM 1815 C CA . MET A 1 230 ? -42.676 -25.332 48.000 1.00 84.69 230 MET A CA 1
ATOM 1816 C C . MET A 1 230 ? -44.112 -24.824 47.805 1.00 84.69 230 MET A C 1
ATOM 1818 O O . MET A 1 230 ? -44.374 -23.620 47.831 1.00 84.69 230 MET A O 1
ATOM 1822 N N . ASP A 1 231 ? -45.039 -25.756 47.588 1.00 86.81 231 ASP A N 1
ATOM 1823 C CA . ASP A 1 231 ? -46.428 -25.452 47.260 1.00 86.81 231 ASP A CA 1
ATOM 1824 C C . ASP A 1 231 ? -47.170 -24.853 48.469 1.00 86.81 231 ASP A C 1
ATOM 1826 O O . ASP A 1 231 ? -47.452 -25.512 49.474 1.00 86.81 231 ASP A O 1
ATOM 1830 N N . MET A 1 232 ? -47.508 -23.569 48.354 1.00 87.94 232 MET A N 1
ATOM 1831 C CA . MET A 1 232 ? -48.193 -22.788 49.385 1.00 87.94 232 MET A CA 1
ATOM 1832 C C . MET A 1 232 ? -49.716 -22.964 49.387 1.00 87.94 232 MET A C 1
ATOM 1834 O O . MET A 1 232 ? -50.386 -22.412 50.265 1.00 87.94 232 MET A O 1
ATOM 1838 N N . SER A 1 233 ? -50.283 -23.734 48.454 1.00 86.69 233 SER A N 1
ATOM 1839 C CA . SER A 1 233 ? -51.736 -23.872 48.277 1.00 86.69 233 SER A CA 1
ATOM 1840 C C . SER A 1 233 ? -52.448 -24.338 49.553 1.00 86.69 233 SER A C 1
ATOM 1842 O O . SER A 1 233 ? -53.507 -23.817 49.908 1.00 86.69 233 SER A O 1
ATOM 1844 N N . VAL A 1 234 ? -51.837 -25.267 50.300 1.00 84.25 234 VAL A N 1
ATOM 1845 C CA . VAL A 1 234 ? -52.394 -25.797 51.559 1.00 84.25 234 VAL A CA 1
ATOM 1846 C C . VAL A 1 234 ? -52.425 -24.728 52.656 1.00 84.25 234 VAL A C 1
ATOM 1848 O O . VAL A 1 234 ? -53.415 -24.609 53.381 1.00 84.25 234 VAL A O 1
ATOM 1851 N N . VAL A 1 235 ? -51.366 -23.921 52.760 1.00 86.69 235 VAL A N 1
ATOM 1852 C CA . VAL A 1 235 ? -51.265 -22.826 53.738 1.00 86.69 235 VAL A CA 1
ATOM 1853 C C . VAL A 1 235 ? -52.232 -21.700 53.383 1.00 86.69 235 VAL A C 1
ATOM 1855 O O . VAL A 1 235 ? -52.917 -21.196 54.267 1.00 86.69 235 VAL A O 1
ATOM 1858 N N . SER A 1 236 ? -52.335 -21.327 52.102 1.00 86.94 236 SER A N 1
ATOM 1859 C CA . SER A 1 236 ? -53.230 -20.257 51.637 1.00 86.94 236 SER A CA 1
ATOM 1860 C C . SER A 1 236 ? -54.698 -20.601 51.873 1.00 86.94 236 SER A C 1
ATOM 1862 O O . SER A 1 236 ? -55.436 -19.797 52.440 1.00 86.94 236 SER A O 1
ATOM 1864 N N . LEU A 1 237 ? -55.112 -21.827 51.536 1.00 86.94 237 LEU A N 1
ATOM 1865 C CA . LEU A 1 237 ? -56.489 -22.276 51.741 1.00 86.94 237 LEU A CA 1
ATOM 1866 C C . LEU A 1 237 ? -56.874 -22.276 53.227 1.00 86.94 237 LEU A C 1
ATOM 1868 O O . LEU A 1 237 ? -57.991 -21.907 53.597 1.00 86.94 237 LEU A O 1
ATOM 1872 N N . GLN A 1 238 ? -55.957 -22.711 54.093 1.00 83.81 238 GLN A N 1
ATOM 1873 C CA . GLN A 1 238 ? -56.200 -22.739 55.532 1.00 83.81 238 GLN A CA 1
ATOM 1874 C C . GLN A 1 238 ? -56.174 -21.330 56.141 1.00 83.81 238 GLN A C 1
ATOM 1876 O O . GLN A 1 238 ? -56.989 -21.027 57.015 1.00 83.81 238 GLN A O 1
ATOM 1881 N N . TYR A 1 239 ? -55.306 -20.454 55.634 1.00 84.88 239 TYR A N 1
ATOM 1882 C CA . TYR A 1 239 ? -55.264 -19.043 55.996 1.00 84.88 239 TYR A CA 1
ATOM 1883 C C . TYR A 1 239 ? -56.587 -18.341 55.658 1.00 84.88 239 TYR A C 1
ATOM 1885 O O . TYR A 1 239 ? -57.185 -17.729 56.541 1.00 84.88 239 TYR A O 1
ATOM 1893 N N . GLU A 1 240 ? -57.107 -18.504 54.437 1.00 85.00 240 GLU A N 1
ATOM 1894 C CA . GLU A 1 240 ? -58.392 -17.933 54.001 1.00 85.00 240 GLU A CA 1
ATOM 1895 C C . GLU A 1 240 ? -59.564 -18.385 54.882 1.00 85.00 240 GLU A C 1
ATOM 1897 O O . GLU A 1 240 ? -60.381 -17.568 55.312 1.00 85.00 240 GLU A O 1
ATOM 1902 N N . LYS A 1 241 ? -59.625 -19.682 55.215 1.00 84.62 241 LYS A N 1
ATOM 1903 C CA . LYS A 1 241 ? -60.666 -20.234 56.097 1.00 84.62 241 LYS A CA 1
ATOM 1904 C C . LYS A 1 241 ? -60.604 -19.657 57.508 1.00 84.62 241 LYS A C 1
ATOM 1906 O O . LYS A 1 241 ? -61.644 -19.395 58.111 1.00 84.62 241 LYS A O 1
ATOM 1911 N N . GLN A 1 242 ? -59.403 -19.484 58.056 1.00 80.62 242 GLN A N 1
ATOM 1912 C CA . GLN A 1 242 ? -59.232 -18.975 59.415 1.00 80.62 242 GLN A CA 1
ATOM 1913 C C . GLN A 1 242 ? -59.357 -17.449 59.505 1.00 80.62 242 GLN A C 1
ATOM 1915 O O . GLN A 1 242 ? -59.709 -16.945 60.575 1.00 80.62 242 GLN A O 1
ATOM 1920 N N . LEU A 1 243 ? -59.155 -16.723 58.400 1.00 81.19 243 LEU A N 1
ATOM 1921 C CA . LEU A 1 243 ? -59.259 -15.265 58.327 1.00 81.19 243 LEU A CA 1
ATOM 1922 C C . LEU A 1 243 ? -60.653 -14.751 58.726 1.00 81.19 243 LEU A C 1
ATOM 1924 O O . LEU A 1 243 ? -60.763 -13.733 59.406 1.00 81.19 243 LEU A O 1
ATOM 1928 N N . ALA A 1 244 ? -61.716 -15.492 58.398 1.00 79.81 244 ALA A N 1
ATOM 1929 C CA . ALA A 1 244 ? -63.088 -15.143 58.781 1.00 79.81 244 ALA A CA 1
ATOM 1930 C C . ALA A 1 244 ? -63.296 -15.059 60.311 1.00 79.81 244 ALA A C 1
ATOM 1932 O O . ALA A 1 244 ? -64.159 -14.321 60.781 1.00 79.81 244 ALA A O 1
ATOM 1933 N N . ALA A 1 245 ? -62.486 -15.780 61.095 1.00 78.56 245 ALA A N 1
ATOM 1934 C CA . ALA A 1 245 ? -62.495 -15.764 62.560 1.00 78.56 245 ALA A CA 1
ATOM 1935 C C . ALA A 1 245 ? -61.159 -15.253 63.137 1.00 78.56 245 ALA A C 1
ATOM 1937 O O . ALA A 1 245 ? -60.705 -15.718 64.189 1.00 78.56 245 ALA A O 1
ATOM 1938 N N . ALA A 1 246 ? -60.536 -14.284 62.454 1.00 72.44 246 ALA A N 1
ATOM 1939 C CA . ALA A 1 246 ? -59.182 -13.815 62.734 1.00 72.44 246 ALA A CA 1
ATOM 1940 C C . ALA A 1 246 ? -58.928 -13.475 64.209 1.00 72.44 246 ALA A C 1
ATOM 1942 O O . ALA A 1 246 ? -57.955 -13.952 64.780 1.00 72.44 246 ALA A O 1
ATOM 1943 N N . VAL A 1 247 ? -59.822 -12.723 64.860 1.00 75.44 247 VAL A N 1
ATOM 1944 C CA . VAL A 1 247 ? -59.626 -12.264 66.251 1.00 75.44 247 VAL A CA 1
ATOM 1945 C C . VAL A 1 247 ? -59.537 -13.432 67.244 1.00 75.44 247 VAL A C 1
ATOM 1947 O O . VAL A 1 247 ? -58.739 -13.390 68.178 1.00 75.44 247 VAL A O 1
ATOM 1950 N N . LYS A 1 248 ? -60.314 -14.502 67.031 1.00 76.69 248 LYS A N 1
ATOM 1951 C CA . LYS A 1 248 ? -60.319 -15.685 67.907 1.00 76.69 248 LYS A CA 1
ATOM 1952 C C . LYS A 1 248 ? -59.095 -16.573 67.668 1.00 76.69 248 LYS A C 1
ATOM 1954 O O . LYS A 1 248 ? -58.491 -17.054 68.623 1.00 76.69 248 LYS A O 1
ATOM 1959 N N . ASN A 1 249 ? -58.727 -16.759 66.403 1.00 76.12 249 ASN A N 1
ATOM 1960 C CA . ASN A 1 249 ? -57.647 -17.657 65.990 1.00 76.12 249 ASN A CA 1
ATOM 1961 C C . ASN A 1 249 ? -56.249 -17.032 66.162 1.00 76.12 249 ASN A C 1
ATOM 1963 O O . ASN A 1 249 ? -55.260 -17.747 66.305 1.00 76.12 249 ASN A O 1
ATOM 1967 N N . LEU A 1 250 ? -56.154 -15.698 66.212 1.00 76.00 250 LEU A N 1
ATOM 1968 C CA . LEU A 1 250 ? -54.914 -14.997 66.557 1.00 76.00 250 LEU A CA 1
ATOM 1969 C C . LEU A 1 250 ? -54.483 -15.298 68.001 1.00 76.00 250 LEU A C 1
ATOM 1971 O O . LEU A 1 250 ? -53.305 -15.509 68.260 1.00 76.00 250 LEU A O 1
ATOM 1975 N N . MET A 1 251 ? -55.450 -15.376 68.924 1.00 73.06 251 MET A N 1
ATOM 1976 C CA . MET A 1 251 ? -55.230 -15.741 70.332 1.00 73.06 251 MET A CA 1
ATOM 1977 C C . MET A 1 251 ? -54.788 -17.201 70.510 1.00 73.06 251 MET A C 1
ATOM 1979 O O . MET A 1 251 ? -54.141 -17.523 71.500 1.00 73.06 251 MET A O 1
ATOM 1983 N N . THR A 1 252 ? -55.127 -18.082 69.563 1.00 72.62 252 THR A N 1
ATOM 1984 C CA . THR A 1 252 ? -54.727 -19.503 69.572 1.00 72.62 252 THR A CA 1
ATOM 1985 C C . THR A 1 252 ? -53.401 -19.756 68.848 1.00 72.62 252 THR A C 1
ATOM 1987 O O . THR A 1 252 ? -52.806 -20.808 69.039 1.00 72.62 252 THR A O 1
ATOM 1990 N N . GLY A 1 253 ? -52.906 -18.787 68.067 1.00 71.69 253 GLY A N 1
ATOM 1991 C CA . GLY A 1 253 ? -51.583 -18.820 67.432 1.00 71.69 253 GLY A CA 1
ATOM 1992 C C . GLY A 1 253 ? -51.531 -19.440 66.029 1.00 71.69 253 GLY A C 1
ATOM 1993 O O . GLY A 1 253 ? -50.565 -19.196 65.304 1.00 71.69 253 GLY A O 1
ATOM 1994 N N . ASP A 1 254 ? -52.574 -20.153 65.594 1.00 78.50 254 ASP A N 1
ATOM 1995 C CA . ASP A 1 254 ? -52.597 -20.849 64.295 1.00 78.50 254 ASP A CA 1
ATOM 1996 C C . ASP A 1 254 ? -52.491 -19.887 63.100 1.00 78.50 254 ASP A C 1
ATOM 1998 O O . ASP A 1 254 ? -51.731 -20.130 62.157 1.00 78.50 254 ASP A O 1
ATOM 2002 N N . ILE A 1 255 ? -53.175 -18.736 63.165 1.00 84.00 255 ILE A N 1
ATOM 2003 C CA . ILE A 1 255 ? -53.083 -17.692 62.128 1.00 84.00 255 ILE A CA 1
ATOM 2004 C C . ILE A 1 255 ? -51.693 -17.071 62.066 1.00 84.00 255 ILE A C 1
ATOM 2006 O O . ILE A 1 255 ? -51.182 -16.811 60.976 1.00 84.00 255 ILE A O 1
ATOM 2010 N N . VAL A 1 256 ? -51.073 -16.844 63.224 1.00 84.06 256 VAL A N 1
ATOM 2011 C CA . VAL A 1 256 ? -49.747 -16.220 63.304 1.00 84.06 256 VAL A CA 1
ATOM 2012 C C . VAL A 1 256 ? -48.711 -17.119 62.631 1.00 84.06 256 VAL A C 1
ATOM 2014 O O . VAL A 1 256 ? -47.887 -16.628 61.861 1.00 84.06 256 VAL A O 1
ATOM 2017 N N . ARG A 1 257 ? -48.799 -18.441 62.834 1.00 86.38 257 ARG A N 1
ATOM 2018 C CA . ARG A 1 257 ? -47.933 -19.417 62.160 1.00 86.38 257 ARG A CA 1
ATOM 2019 C C . ARG A 1 257 ? -48.078 -19.354 60.639 1.00 86.38 257 ARG A C 1
ATOM 2021 O O . ARG A 1 257 ? -47.068 -19.243 59.955 1.00 86.38 257 ARG A O 1
ATOM 2028 N N . MET A 1 258 ? -49.300 -19.376 60.102 1.00 87.75 258 MET A N 1
ATOM 2029 C CA . MET A 1 258 ? -49.520 -19.311 58.645 1.00 87.75 258 MET A CA 1
ATOM 2030 C C . MET A 1 258 ? -49.011 -18.003 58.032 1.00 87.75 258 MET A C 1
ATOM 2032 O O . MET A 1 258 ? -48.416 -18.016 56.954 1.00 87.75 258 MET A O 1
ATOM 2036 N N . LEU A 1 259 ? -49.185 -16.886 58.741 1.00 86.81 259 LEU A N 1
ATOM 2037 C CA . LEU A 1 259 ? -48.695 -15.584 58.301 1.00 86.81 259 LEU A CA 1
ATOM 2038 C C . LEU A 1 259 ? -47.159 -15.540 58.264 1.00 86.81 259 LEU A C 1
ATOM 2040 O O . LEU A 1 259 ? -46.586 -15.030 57.306 1.00 86.81 259 LEU A O 1
ATOM 2044 N N . LEU A 1 260 ? -46.481 -16.145 59.245 1.00 89.00 260 LEU A N 1
ATOM 2045 C CA . LEU A 1 260 ? -45.020 -16.280 59.234 1.00 89.00 260 LEU A CA 1
ATOM 2046 C C . LEU A 1 260 ? -44.519 -17.122 58.051 1.00 89.00 260 LEU A C 1
ATOM 2048 O O . LEU A 1 260 ? -43.520 -16.754 57.431 1.00 89.00 260 LEU A O 1
ATOM 2052 N N . ILE A 1 261 ? -45.219 -18.208 57.697 1.00 90.00 261 ILE A N 1
ATOM 2053 C CA . ILE A 1 261 ? -44.875 -19.019 56.516 1.00 90.00 261 ILE A CA 1
ATOM 2054 C C . ILE A 1 261 ? -45.032 -18.185 55.237 1.00 90.00 261 ILE A C 1
ATOM 2056 O O . ILE A 1 261 ? -44.128 -18.180 54.403 1.00 90.00 261 ILE A O 1
ATOM 2060 N N . GLN A 1 262 ? -46.121 -17.420 55.096 1.00 90.25 262 GLN A N 1
ATOM 2061 C CA . GLN A 1 262 ? -46.310 -16.531 53.942 1.00 90.25 262 GLN A CA 1
ATOM 2062 C C . GLN A 1 262 ? -45.231 -15.449 53.845 1.00 90.25 262 GLN A C 1
ATOM 2064 O O . GLN A 1 262 ? -44.710 -15.207 52.760 1.00 90.25 262 GLN A O 1
ATOM 2069 N N . VAL A 1 263 ? -44.843 -14.830 54.964 1.00 90.50 263 VAL A N 1
ATOM 2070 C CA . VAL A 1 263 ? -43.755 -13.838 54.979 1.00 90.50 263 VAL A CA 1
ATOM 2071 C C . VAL A 1 263 ? -42.442 -14.458 54.491 1.00 90.50 263 VAL A C 1
ATOM 2073 O O . VAL A 1 263 ? -41.709 -13.833 53.726 1.00 90.50 263 VAL A O 1
ATOM 2076 N N . GLN A 1 264 ? -42.150 -15.699 54.879 1.00 90.19 264 GLN A N 1
ATOM 2077 C CA . GLN A 1 264 ? -40.938 -16.407 54.454 1.00 90.19 264 GLN A CA 1
ATOM 2078 C C . GLN A 1 264 ? -40.997 -16.832 52.982 1.00 90.19 264 GLN A C 1
ATOM 2080 O O . GLN A 1 264 ? -39.984 -16.764 52.286 1.00 90.19 264 GLN A O 1
ATOM 2085 N N . PHE A 1 265 ? -42.181 -17.189 52.480 1.00 91.12 265 PHE A N 1
ATOM 2086 C CA . PHE A 1 265 ? -42.404 -17.415 51.053 1.00 91.12 265 PHE A CA 1
ATOM 2087 C C . PHE A 1 265 ? -42.175 -16.138 50.235 1.00 91.12 265 PHE A C 1
ATOM 2089 O O . PHE A 1 265 ? -41.397 -16.155 49.285 1.00 91.12 265 PHE A O 1
ATOM 2096 N N . ILE A 1 266 ? -42.760 -15.008 50.648 1.00 90.75 266 ILE A N 1
ATOM 2097 C CA . ILE A 1 266 ? -42.555 -13.707 49.991 1.00 90.75 266 ILE A CA 1
ATOM 2098 C C . ILE A 1 266 ? -41.074 -13.320 50.018 1.00 90.75 266 ILE A C 1
ATOM 2100 O O . ILE A 1 266 ? -40.539 -12.874 49.006 1.00 90.75 266 ILE A O 1
ATOM 2104 N N . LYS A 1 267 ? -40.382 -13.537 51.145 1.00 91.06 267 LYS A N 1
ATOM 2105 C CA . LYS A 1 267 ? -38.935 -13.313 51.247 1.00 91.06 267 LYS A CA 1
ATOM 2106 C C . LYS A 1 267 ? -38.160 -14.155 50.227 1.00 91.06 267 LYS A C 1
ATOM 2108 O O . LYS A 1 267 ? -37.258 -13.624 49.586 1.00 91.06 267 LYS A O 1
ATOM 2113 N N . LYS A 1 268 ? -38.501 -15.439 50.060 1.00 90.62 268 LYS A N 1
ATOM 2114 C CA . LYS A 1 268 ? -37.887 -16.321 49.052 1.00 90.62 268 LYS A CA 1
ATOM 2115 C C . LYS A 1 268 ? -38.145 -15.818 47.632 1.00 90.62 268 LYS A C 1
ATOM 2117 O O . LYS A 1 268 ? -37.196 -15.741 46.862 1.00 90.62 268 LYS A O 1
ATOM 2122 N N . GLU A 1 269 ? -39.385 -15.473 47.290 1.00 90.94 269 GLU A N 1
ATOM 2123 C CA . GLU A 1 269 ? -39.745 -14.987 45.948 1.00 90.94 269 GLU A CA 1
ATOM 2124 C C . GLU A 1 269 ? -39.049 -13.667 45.617 1.00 90.94 269 GLU A C 1
ATOM 2126 O O . GLU A 1 269 ? -38.474 -13.529 44.540 1.00 90.94 269 GLU A O 1
ATOM 2131 N N . LEU A 1 270 ? -39.006 -12.732 46.570 1.00 89.75 270 LEU A N 1
ATOM 2132 C CA . LEU A 1 270 ? -38.258 -11.489 46.416 1.00 89.75 270 LEU A CA 1
ATOM 2133 C C . LEU A 1 270 ? -36.780 -11.775 46.153 1.00 89.75 270 LEU A C 1
ATOM 2135 O O . LEU A 1 270 ? -36.192 -11.178 45.262 1.00 89.75 270 LEU A O 1
ATOM 2139 N N . MET A 1 271 ? -36.192 -12.713 46.894 1.00 88.69 271 MET A N 1
ATOM 2140 C CA . MET A 1 271 ? -34.787 -13.052 46.724 1.00 88.69 271 MET A CA 1
ATOM 2141 C C . MET A 1 271 ? -34.515 -13.753 45.381 1.00 88.69 271 MET A C 1
ATOM 2143 O O . MET A 1 271 ? -33.475 -13.523 44.783 1.00 88.69 271 MET A O 1
ATOM 2147 N N . VAL A 1 272 ? -35.442 -14.560 44.853 1.00 88.56 272 VAL A N 1
ATOM 2148 C CA . VAL A 1 272 ? -35.329 -15.115 43.487 1.00 88.56 272 VAL A CA 1
ATOM 2149 C C . VAL A 1 272 ? -35.449 -14.011 42.429 1.00 88.56 272 VAL A C 1
ATOM 2151 O O . VAL A 1 272 ? -34.670 -13.988 41.480 1.00 88.56 272 VAL A O 1
ATOM 2154 N N . ALA A 1 273 ? -36.391 -13.080 42.597 1.00 89.62 273 ALA A N 1
ATOM 2155 C CA . ALA A 1 273 ? -36.563 -11.950 41.688 1.00 89.62 273 ALA A CA 1
ATOM 2156 C C . ALA A 1 273 ? -35.353 -11.002 41.705 1.00 89.62 273 ALA A C 1
ATOM 2158 O O . ALA A 1 273 ? -34.953 -10.511 40.654 1.00 89.62 273 ALA A O 1
ATOM 2159 N N . MET A 1 274 ? -34.740 -10.782 42.872 1.00 87.31 274 MET A N 1
ATOM 2160 C CA . MET A 1 274 ? -33.494 -10.023 42.996 1.00 87.31 274 MET A CA 1
ATOM 2161 C C . MET A 1 274 ? -32.359 -10.672 42.202 1.00 87.31 274 MET A C 1
ATOM 2163 O O . MET A 1 274 ? -31.669 -9.958 41.487 1.00 87.31 274 MET A O 1
ATOM 2167 N N . GLY A 1 275 ? -32.239 -12.002 42.214 1.00 85.38 275 GLY A N 1
ATOM 2168 C CA . GLY A 1 275 ? -31.253 -12.703 41.384 1.00 85.38 275 GLY A CA 1
ATOM 2169 C C . GLY A 1 275 ? -31.463 -12.485 39.882 1.00 85.38 275 GLY A C 1
ATOM 2170 O O . GLY A 1 275 ? -30.505 -12.285 39.140 1.00 85.38 275 GLY A O 1
ATOM 2171 N N . ALA A 1 276 ? -32.718 -12.440 39.426 1.00 85.94 276 ALA A N 1
ATOM 2172 C CA . ALA A 1 276 ? -33.028 -12.104 38.034 1.00 85.94 276 ALA A CA 1
ATOM 2173 C C . ALA A 1 276 ? -32.722 -10.630 37.696 1.00 85.94 276 ALA A C 1
ATOM 2175 O O . ALA A 1 276 ? -32.314 -10.320 36.576 1.00 85.94 276 ALA A O 1
ATOM 2176 N N . ILE A 1 277 ? -32.907 -9.714 38.653 1.00 87.25 277 ILE A N 1
ATOM 2177 C CA . ILE A 1 277 ? -32.536 -8.299 38.501 1.00 87.25 277 ILE A CA 1
ATOM 2178 C C . ILE A 1 277 ? -31.016 -8.149 38.419 1.00 87.25 277 ILE A C 1
ATOM 2180 O O . ILE A 1 277 ? -30.545 -7.412 37.556 1.00 87.25 277 ILE A O 1
ATOM 2184 N N . ASP A 1 278 ? -30.262 -8.862 39.258 1.00 85.38 278 ASP A N 1
ATOM 2185 C CA . ASP A 1 278 ? -28.799 -8.872 39.208 1.00 85.38 278 ASP A CA 1
ATOM 2186 C C . ASP A 1 278 ? -28.317 -9.338 37.828 1.00 85.38 278 ASP A C 1
ATOM 2188 O O . ASP A 1 278 ? -27.475 -8.687 37.214 1.00 85.38 278 ASP A O 1
ATOM 2192 N N . GLU A 1 279 ? -28.905 -10.405 37.279 1.00 82.88 279 GLU A N 1
ATOM 2193 C CA . GLU A 1 279 ? -28.557 -10.899 35.943 1.00 82.88 279 GLU A CA 1
ATOM 2194 C C . GLU A 1 279 ? -28.872 -9.889 34.825 1.00 82.88 279 GLU A C 1
ATOM 2196 O O . GLU A 1 279 ? -28.065 -9.696 33.912 1.00 82.88 279 GLU A O 1
ATOM 2201 N N . LEU A 1 280 ? -30.002 -9.183 34.914 1.00 86.62 280 LEU A N 1
ATOM 2202 C CA . LEU A 1 280 ? -30.339 -8.095 33.989 1.00 86.62 280 LEU A CA 1
ATOM 2203 C C . LEU A 1 280 ? -29.393 -6.897 34.118 1.00 86.62 280 LEU A C 1
ATOM 2205 O O . LEU A 1 280 ? -29.031 -6.281 33.113 1.00 86.62 280 LEU A O 1
ATOM 2209 N N . MET A 1 281 ? -29.010 -6.539 35.342 1.00 85.81 281 MET A N 1
ATOM 2210 C CA . MET A 1 281 ? -28.096 -5.431 35.595 1.00 85.81 281 MET A CA 1
ATOM 2211 C C . MET A 1 281 ? -26.704 -5.733 35.038 1.00 85.81 281 MET A C 1
ATOM 2213 O O . MET A 1 281 ? -26.133 -4.869 34.375 1.00 85.81 281 MET A O 1
ATOM 2217 N N . HIS A 1 282 ? -26.219 -6.965 35.214 1.00 81.50 282 HIS A N 1
ATOM 2218 C CA . HIS A 1 282 ? -24.970 -7.445 34.613 1.00 81.50 282 HIS A CA 1
ATOM 2219 C C . HIS A 1 282 ? -25.017 -7.369 33.086 1.00 81.50 282 HIS A C 1
ATOM 2221 O O . HIS A 1 282 ? -24.165 -6.732 32.469 1.00 81.50 282 HIS A O 1
ATOM 2227 N N . ALA A 1 283 ? -26.083 -7.880 32.461 1.00 83.88 283 ALA A N 1
ATOM 2228 C CA . ALA A 1 283 ? -26.245 -7.790 31.008 1.00 83.88 283 ALA A CA 1
ATOM 2229 C C . ALA A 1 283 ? -26.241 -6.335 30.489 1.00 83.88 283 ALA A C 1
ATOM 2231 O O . ALA A 1 283 ? -25.663 -6.040 29.439 1.00 83.88 283 ALA A O 1
ATOM 2232 N N . ASN A 1 284 ? -26.855 -5.406 31.230 1.00 88.06 284 ASN A N 1
ATOM 2233 C CA . ASN A 1 284 ? -26.846 -3.983 30.888 1.00 88.06 284 ASN A CA 1
ATOM 2234 C C . ASN A 1 284 ? -25.466 -3.343 31.066 1.00 88.06 284 ASN A C 1
ATOM 2236 O O . ASN A 1 284 ? -25.053 -2.544 30.224 1.00 88.06 284 ASN A O 1
ATOM 2240 N N . GLN A 1 285 ? -24.755 -3.685 32.140 1.00 84.44 285 GLN A N 1
ATOM 2241 C CA . GLN A 1 285 ? -23.405 -3.196 32.392 1.00 84.44 285 GLN A CA 1
ATOM 2242 C C . GLN A 1 285 ? -22.452 -3.638 31.280 1.00 84.44 285 GLN A C 1
ATOM 2244 O O . GLN A 1 285 ? -21.758 -2.797 30.707 1.00 84.44 285 GLN A O 1
ATOM 2249 N N . LEU A 1 286 ? -22.488 -4.917 30.908 1.00 82.25 286 LEU A N 1
ATOM 2250 C CA . LEU A 1 286 ? -21.688 -5.471 29.821 1.00 82.25 286 LEU A CA 1
ATOM 2251 C C . LEU A 1 286 ? -21.982 -4.774 28.482 1.00 82.25 286 LEU A C 1
ATOM 2253 O O . LEU A 1 286 ? -21.060 -4.423 27.746 1.00 82.25 286 LEU A O 1
ATOM 2257 N N . ASN A 1 287 ? -23.251 -4.483 28.183 1.00 85.56 287 ASN A N 1
ATOM 2258 C CA . ASN A 1 287 ? -23.612 -3.725 26.982 1.00 85.56 287 ASN A CA 1
ATOM 2259 C C . ASN A 1 287 ? -23.050 -2.287 27.003 1.00 85.56 287 ASN A C 1
ATOM 2261 O O . ASN A 1 287 ? -22.500 -1.818 26.004 1.00 85.56 287 ASN A O 1
ATOM 2265 N N . MET A 1 288 ? -23.126 -1.588 28.143 1.00 84.50 288 MET A N 1
ATOM 2266 C CA . MET A 1 288 ? -22.522 -0.255 28.278 1.00 84.50 288 MET A CA 1
ATOM 2267 C C . MET A 1 288 ? -20.996 -0.292 28.129 1.00 84.50 288 MET A C 1
ATOM 2269 O O . MET A 1 288 ? -20.437 0.572 27.453 1.00 84.50 288 MET A O 1
ATOM 2273 N N . GLN A 1 289 ? -20.328 -1.304 28.693 1.00 83.00 289 GLN A N 1
ATOM 2274 C CA . GLN A 1 289 ? -18.883 -1.498 28.538 1.00 83.00 289 GLN A CA 1
ATOM 2275 C C . GLN A 1 289 ? -18.496 -1.735 27.072 1.00 83.00 289 GLN A C 1
ATOM 2277 O O . GLN A 1 289 ? -17.566 -1.098 26.578 1.00 83.00 289 GLN A O 1
ATOM 2282 N N . MET A 1 290 ? -19.247 -2.565 26.338 1.00 82.69 290 MET A N 1
ATOM 2283 C CA . MET A 1 290 ? -19.025 -2.764 24.900 1.00 82.69 290 MET A CA 1
ATOM 2284 C C . MET A 1 290 ? -19.213 -1.471 24.100 1.00 82.69 290 MET A C 1
ATOM 2286 O O . MET A 1 290 ? -18.401 -1.161 23.227 1.00 82.69 290 MET A O 1
ATOM 2290 N N . MET A 1 291 ? -20.256 -0.692 24.401 1.00 85.62 291 MET A N 1
ATOM 2291 C CA . MET A 1 291 ? -20.516 0.578 23.719 1.00 85.62 291 MET A CA 1
ATOM 2292 C C . MET A 1 291 ? -19.408 1.609 23.983 1.00 85.62 291 MET A C 1
ATOM 2294 O O . MET A 1 291 ? -19.037 2.347 23.069 1.00 85.62 291 MET A O 1
ATOM 2298 N N . ALA A 1 292 ? -18.829 1.614 25.188 1.00 83.12 292 ALA A N 1
ATOM 2299 C CA . ALA A 1 292 ? -17.699 2.471 25.542 1.00 83.12 292 ALA A CA 1
ATOM 2300 C C . ALA A 1 292 ? -16.419 2.145 24.747 1.00 83.12 292 ALA A C 1
ATOM 2302 O O . ALA A 1 292 ? -15.613 3.039 24.498 1.00 83.12 292 ALA A O 1
ATOM 2303 N N . THR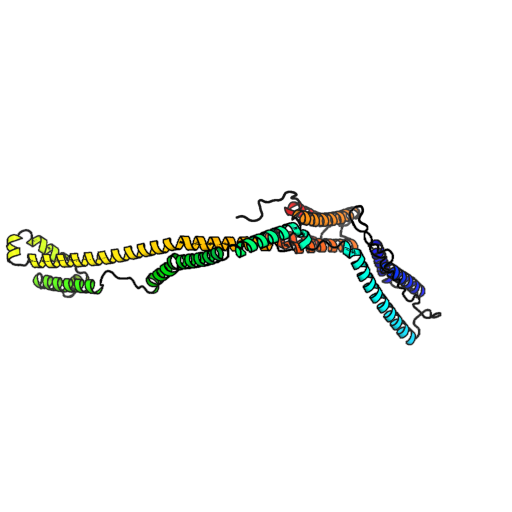 A 1 293 ? -16.240 0.902 24.279 1.00 84.00 293 THR A N 1
ATOM 2304 C CA . THR A 1 293 ? -15.066 0.506 23.473 1.00 84.00 293 THR A CA 1
ATOM 2305 C C . THR A 1 293 ? -15.193 0.881 21.984 1.00 84.00 293 THR A C 1
ATOM 2307 O O . THR A 1 293 ? -14.192 0.953 21.268 1.00 84.00 293 THR A O 1
ATOM 2310 N N . VAL A 1 294 ? -16.405 1.146 21.477 1.00 87.38 294 VAL A N 1
ATOM 2311 C CA . VAL A 1 294 ? -16.649 1.417 20.042 1.00 87.38 294 VAL A CA 1
ATOM 2312 C C . VAL A 1 294 ? -15.868 2.627 19.496 1.00 87.38 294 VAL A C 1
ATOM 2314 O O . VAL A 1 294 ? -15.248 2.487 18.433 1.00 87.38 294 VAL A O 1
ATOM 2317 N N . PRO A 1 295 ? -15.836 3.802 20.162 1.00 86.38 295 PRO A N 1
ATOM 2318 C CA . PRO A 1 295 ? -15.072 4.955 19.679 1.00 86.38 295 PRO A CA 1
ATOM 2319 C C . PRO A 1 295 ? -13.584 4.643 19.490 1.00 86.38 295 PRO A C 1
ATOM 2321 O O . PRO A 1 295 ? -12.979 5.083 18.514 1.00 86.38 295 PRO A O 1
ATOM 2324 N N . THR A 1 296 ? -13.009 3.819 20.366 1.00 86.06 296 THR A N 1
ATOM 2325 C CA . THR A 1 296 ? -11.608 3.392 20.303 1.00 86.06 296 THR A CA 1
ATOM 2326 C C . THR A 1 296 ? -11.317 2.637 19.013 1.00 86.06 296 THR A C 1
ATOM 2328 O O . THR A 1 296 ? -10.400 2.998 18.271 1.00 86.06 296 THR A O 1
ATOM 2331 N N . PHE A 1 297 ? -12.145 1.646 18.676 1.00 86.56 297 PHE A N 1
ATOM 2332 C CA . PHE A 1 297 ? -11.999 0.898 17.426 1.00 86.56 297 PHE A CA 1
ATOM 2333 C C . PHE A 1 297 ? -12.166 1.780 16.183 1.00 86.56 297 PHE A C 1
ATOM 2335 O O . PHE A 1 297 ? -11.448 1.581 15.202 1.00 86.56 297 PHE A O 1
ATOM 2342 N N . LEU A 1 298 ? -13.053 2.780 16.219 1.00 89.12 298 LEU A N 1
ATOM 2343 C CA . LEU A 1 298 ? -13.198 3.744 15.124 1.00 89.12 298 LEU A CA 1
ATOM 2344 C C . LEU A 1 298 ? -11.944 4.605 14.942 1.00 89.12 298 LEU A C 1
ATOM 2346 O O . LEU A 1 298 ? -11.497 4.790 13.809 1.00 89.12 298 LEU A O 1
ATOM 2350 N N . VAL A 1 299 ? -11.346 5.091 16.033 1.00 88.56 299 VAL A N 1
ATOM 2351 C CA . VAL A 1 299 ? -10.103 5.878 15.986 1.00 88.56 299 VAL A CA 1
ATOM 2352 C C . VAL A 1 299 ? -8.953 5.037 15.426 1.00 88.56 299 VAL A C 1
ATOM 2354 O O . VAL A 1 299 ? -8.287 5.467 14.482 1.00 88.56 299 VAL A O 1
ATOM 2357 N N . PHE A 1 300 ? -8.749 3.816 15.933 1.00 87.31 300 PHE A N 1
ATOM 2358 C CA . PHE A 1 300 ? -7.688 2.928 15.443 1.00 87.31 300 PHE A CA 1
ATOM 2359 C C . PHE A 1 300 ? -7.917 2.473 13.998 1.00 87.31 300 PHE A C 1
ATOM 2361 O O . PHE A 1 300 ? -6.978 2.476 13.201 1.00 87.31 300 PHE A O 1
ATOM 2368 N N . GLY A 1 301 ? -9.155 2.138 13.625 1.00 89.69 301 GLY A N 1
ATOM 2369 C CA . GLY A 1 301 ? -9.513 1.774 12.253 1.00 89.69 301 GLY A CA 1
ATOM 2370 C C . GLY A 1 301 ? -9.330 2.935 11.273 1.00 89.69 301 GLY A C 1
ATOM 2371 O O . GLY A 1 301 ? -8.782 2.750 10.182 1.00 89.69 301 GLY A O 1
ATOM 2372 N N . GLY A 1 302 ? -9.716 4.147 11.678 1.00 92.12 302 GLY A N 1
ATOM 2373 C CA . GLY A 1 302 ? -9.493 5.375 10.917 1.00 92.12 302 GLY A CA 1
ATOM 2374 C C . GLY A 1 302 ? -8.007 5.682 10.737 1.00 92.12 302 GLY A C 1
ATOM 2375 O O . GLY A 1 302 ? -7.566 5.951 9.618 1.00 92.12 302 GLY A O 1
ATOM 2376 N N . LEU A 1 303 ? -7.214 5.564 11.808 1.00 92.12 303 LEU A N 1
ATOM 2377 C CA . LEU A 1 303 ? -5.764 5.743 11.759 1.00 92.12 303 LEU A CA 1
ATOM 2378 C C . LEU A 1 303 ? -5.102 4.703 10.850 1.00 92.12 303 LEU A C 1
ATOM 2380 O O . LEU A 1 303 ? -4.291 5.068 10.002 1.00 92.12 303 LEU A O 1
ATOM 2384 N N . TYR A 1 304 ? -5.484 3.429 10.966 1.00 91.69 304 TYR A N 1
ATOM 2385 C CA . TYR A 1 304 ? -4.992 2.360 10.100 1.00 91.69 304 TYR A CA 1
ATOM 2386 C C . TYR A 1 304 ? -5.269 2.672 8.624 1.00 91.69 304 TYR A C 1
ATOM 2388 O O . TYR A 1 304 ? -4.347 2.683 7.811 1.00 91.69 304 TYR A O 1
ATOM 2396 N N . LYS A 1 305 ? -6.514 3.028 8.277 1.00 91.19 305 LYS A N 1
ATOM 2397 C CA . LYS A 1 305 ? -6.891 3.405 6.905 1.00 91.19 305 LYS A CA 1
ATOM 2398 C C . LYS A 1 305 ? -6.124 4.629 6.403 1.00 91.19 305 LYS A C 1
ATOM 2400 O O . LYS A 1 305 ? -5.683 4.626 5.252 1.00 91.19 305 LYS A O 1
ATOM 2405 N N . LEU A 1 306 ? -5.930 5.647 7.242 1.00 92.12 306 LEU A N 1
ATOM 2406 C CA . LEU A 1 306 ? -5.135 6.828 6.899 1.00 92.12 306 LEU A CA 1
ATOM 2407 C C . LEU A 1 306 ? -3.673 6.472 6.635 1.00 92.12 306 LEU A C 1
ATOM 2409 O O . LEU A 1 306 ? -3.127 6.901 5.621 1.00 92.12 306 LEU A O 1
ATOM 2413 N N . VAL A 1 307 ? -3.054 5.661 7.496 1.00 92.19 307 VAL A N 1
ATOM 2414 C CA . VAL A 1 307 ? -1.660 5.224 7.340 1.00 92.19 307 VAL A CA 1
ATOM 2415 C C . VAL A 1 307 ? -1.498 4.386 6.075 1.00 92.19 307 VAL A C 1
ATOM 2417 O O . VAL A 1 307 ? -0.602 4.663 5.279 1.00 92.19 307 VAL A O 1
ATOM 2420 N N . THR A 1 308 ? -2.379 3.414 5.827 1.00 85.19 308 THR A N 1
ATOM 2421 C CA . THR A 1 308 ? -2.324 2.587 4.613 1.00 85.19 308 THR A CA 1
ATOM 2422 C C . THR A 1 308 ? -2.557 3.420 3.350 1.00 85.19 308 THR A C 1
ATOM 2424 O O . THR A 1 308 ? -1.843 3.241 2.365 1.00 85.19 308 THR A O 1
ATOM 2427 N N . SER A 1 309 ? -3.502 4.366 3.370 1.00 82.19 309 SER A N 1
ATOM 2428 C CA . SER A 1 309 ? -3.776 5.265 2.239 1.00 82.19 309 SER A CA 1
ATOM 2429 C C . SER A 1 309 ? -2.608 6.214 1.965 1.00 82.19 309 SER A C 1
ATOM 2431 O O . SER A 1 309 ? -2.160 6.341 0.824 1.00 82.19 309 SER A O 1
ATOM 2433 N N . ALA A 1 310 ? -2.041 6.823 3.010 1.00 84.62 310 ALA A N 1
ATOM 2434 C CA . ALA A 1 310 ? -0.863 7.676 2.901 1.00 84.62 310 ALA A CA 1
ATOM 2435 C C . ALA A 1 310 ? 0.347 6.886 2.388 1.00 84.62 310 ALA A C 1
ATOM 2437 O O . ALA A 1 310 ? 1.030 7.340 1.471 1.00 84.62 310 ALA A O 1
ATOM 2438 N N . PHE A 1 311 ? 0.574 5.677 2.908 1.00 81.44 311 PHE A N 1
ATOM 2439 C CA . PHE A 1 311 ? 1.635 4.791 2.442 1.00 81.44 311 PHE A CA 1
ATOM 2440 C C . PHE A 1 311 ? 1.444 4.415 0.972 1.00 81.44 311 PHE A C 1
ATOM 2442 O O . PHE A 1 311 ? 2.382 4.539 0.191 1.00 81.44 311 PHE A O 1
ATOM 2449 N N . HIS A 1 312 ? 0.231 4.037 0.561 1.00 74.62 312 HIS A N 1
ATOM 2450 C CA . HIS A 1 312 ? -0.068 3.725 -0.834 1.00 74.62 312 HIS A CA 1
ATOM 2451 C C . HIS A 1 312 ? 0.128 4.946 -1.745 1.00 74.62 312 HIS A C 1
ATOM 2453 O O . HIS A 1 312 ? 0.714 4.829 -2.819 1.00 74.62 312 HIS A O 1
ATOM 2459 N N . MET A 1 313 ? -0.294 6.136 -1.312 1.00 72.25 313 MET A N 1
ATOM 2460 C CA . MET A 1 313 ? -0.115 7.380 -2.062 1.00 72.25 313 MET A CA 1
ATOM 2461 C C . MET A 1 313 ? 1.367 7.748 -2.210 1.00 72.25 313 MET A C 1
ATOM 2463 O O . MET A 1 313 ? 1.805 8.108 -3.305 1.00 72.25 313 MET A O 1
ATOM 2467 N N . ILE A 1 314 ? 2.151 7.624 -1.137 1.00 72.88 314 ILE A N 1
ATOM 2468 C CA . ILE A 1 314 ? 3.596 7.876 -1.141 1.00 72.88 314 ILE A CA 1
ATOM 2469 C C . ILE A 1 314 ? 4.309 6.828 -1.997 1.00 72.88 314 ILE A C 1
ATOM 2471 O O . ILE A 1 314 ? 5.109 7.194 -2.854 1.00 72.88 314 ILE A O 1
ATOM 2475 N N . TYR A 1 315 ? 3.977 5.547 -1.841 1.00 67.25 315 TYR A N 1
ATOM 2476 C CA . TYR A 1 315 ? 4.539 4.452 -2.627 1.00 67.25 315 TYR A CA 1
ATOM 2477 C C . TYR A 1 315 ? 4.231 4.615 -4.119 1.00 67.25 315 TYR A C 1
ATOM 2479 O O . TYR A 1 315 ? 5.141 4.552 -4.940 1.00 67.25 315 TYR A O 1
ATOM 2487 N N . LYS A 1 316 ? 2.983 4.931 -4.486 1.00 61.19 316 LYS A N 1
ATOM 2488 C CA . LYS A 1 316 ? 2.568 5.201 -5.872 1.00 61.19 316 LYS A CA 1
ATOM 2489 C C . LYS A 1 316 ? 3.261 6.432 -6.456 1.00 61.19 316 LYS A C 1
ATOM 2491 O O . LYS A 1 316 ? 3.632 6.434 -7.624 1.00 61.19 316 LYS A O 1
ATOM 2496 N N . ARG A 1 317 ? 3.466 7.478 -5.650 1.00 59.81 317 ARG A N 1
ATOM 2497 C CA . ARG A 1 317 ? 4.145 8.711 -6.079 1.00 59.81 317 ARG A CA 1
ATOM 2498 C C . ARG A 1 317 ? 5.664 8.557 -6.157 1.00 59.81 317 ARG A C 1
ATOM 2500 O O . ARG A 1 317 ? 6.308 9.248 -6.945 1.00 59.81 317 ARG A O 1
ATOM 2507 N N . MET A 1 318 ? 6.244 7.669 -5.353 1.00 53.38 318 MET A N 1
ATOM 2508 C CA . MET A 1 318 ? 7.681 7.413 -5.315 1.00 53.38 318 MET A CA 1
ATOM 2509 C C . MET A 1 318 ? 8.100 6.350 -6.338 1.00 53.38 318 MET A C 1
ATOM 2511 O O . MET A 1 318 ? 9.127 6.549 -6.989 1.00 53.38 318 MET A O 1
ATOM 2515 N N . SER A 1 319 ? 7.285 5.309 -6.549 1.00 47.25 319 SER A N 1
ATOM 2516 C CA . SER A 1 319 ? 7.529 4.206 -7.485 1.00 47.25 319 SER A CA 1
ATOM 2517 C C . SER A 1 319 ? 7.676 4.706 -8.923 1.00 47.25 319 SER A C 1
ATOM 2519 O O . SER A 1 319 ? 6.779 5.283 -9.532 1.00 47.25 319 SER A O 1
ATOM 2521 N N . ASP A 1 320 ? 8.870 4.492 -9.461 1.00 51.34 320 ASP A N 1
ATOM 2522 C CA . ASP A 1 320 ? 9.364 5.023 -10.730 1.00 51.34 320 ASP A CA 1
ATOM 2523 C C . ASP A 1 320 ? 8.826 4.300 -11.982 1.00 51.34 320 ASP A C 1
ATOM 2525 O O . ASP A 1 320 ? 9.260 4.610 -13.092 1.00 51.34 320 ASP A O 1
ATOM 2529 N N . ARG A 1 321 ? 7.894 3.349 -11.830 1.00 50.28 321 ARG A N 1
ATOM 2530 C CA . ARG A 1 321 ? 7.433 2.471 -12.923 1.00 50.28 321 ARG A CA 1
ATOM 2531 C C . ARG A 1 321 ? 6.183 2.952 -13.672 1.00 50.28 321 ARG A C 1
ATOM 2533 O O . ARG A 1 321 ? 5.870 2.390 -14.711 1.00 50.28 321 ARG A O 1
ATOM 2540 N N . LEU A 1 322 ? 5.495 3.988 -13.189 1.00 46.03 322 LEU A N 1
ATOM 2541 C CA . LEU A 1 322 ? 4.122 4.309 -13.620 1.00 46.03 322 LEU A CA 1
ATOM 2542 C C . LEU A 1 322 ? 3.890 5.790 -13.995 1.00 46.03 322 LEU A C 1
ATOM 2544 O O . LEU A 1 322 ? 2.783 6.301 -13.871 1.00 46.03 322 LEU A O 1
ATOM 2548 N N . PHE A 1 323 ? 4.931 6.508 -14.427 1.00 46.75 323 PHE A N 1
ATOM 2549 C CA . PHE A 1 323 ? 4.826 7.920 -14.846 1.00 46.75 323 PHE A CA 1
ATOM 2550 C C . PHE A 1 323 ? 4.741 8.122 -16.363 1.00 46.75 323 PHE A C 1
ATOM 2552 O O . PHE A 1 323 ? 4.964 9.232 -16.840 1.00 46.75 323 PHE A O 1
ATOM 2559 N N . TYR A 1 324 ? 4.421 7.079 -17.127 1.00 53.97 324 TYR A N 1
ATOM 2560 C CA . TYR A 1 324 ? 3.816 7.339 -18.425 1.00 53.97 324 TYR A CA 1
ATOM 2561 C C . TYR A 1 324 ? 2.346 7.644 -18.181 1.00 53.97 324 TYR A C 1
ATOM 2563 O O . TYR A 1 324 ? 1.667 6.902 -17.469 1.00 53.97 324 TYR A O 1
ATOM 2571 N N . ASP A 1 325 ? 1.877 8.758 -18.736 1.00 58.53 325 ASP A N 1
ATOM 2572 C CA . ASP A 1 325 ? 0.450 9.037 -18.777 1.00 58.53 325 ASP A CA 1
ATOM 2573 C C . ASP A 1 325 ? -0.238 7.812 -19.400 1.00 58.53 325 ASP A C 1
ATOM 2575 O O . ASP A 1 325 ? 0.252 7.265 -20.395 1.00 58.53 325 ASP A O 1
ATOM 2579 N N . SER A 1 326 ? -1.348 7.351 -18.820 1.00 63.38 326 SER A N 1
ATOM 2580 C CA . SER A 1 326 ? -2.107 6.210 -19.360 1.00 63.38 326 SER A CA 1
ATOM 2581 C C . SER A 1 326 ? -2.421 6.432 -20.847 1.00 63.38 326 SER A C 1
ATOM 2583 O O . SER A 1 326 ? -2.395 5.498 -21.644 1.00 63.38 326 SER A O 1
ATOM 2585 N N . HIS A 1 327 ? -2.579 7.700 -21.237 1.00 66.88 327 HIS A N 1
ATOM 2586 C CA . HIS A 1 327 ? -2.734 8.136 -22.617 1.00 66.88 327 HIS A CA 1
ATOM 2587 C C . HIS A 1 327 ? -1.491 7.925 -23.500 1.00 66.88 327 HIS A C 1
ATOM 2589 O O . HIS A 1 327 ? -1.623 7.552 -24.664 1.00 66.88 327 HIS A O 1
ATOM 2595 N N . GLU A 1 328 ? -0.279 8.162 -22.993 1.00 72.94 328 GLU A N 1
ATOM 2596 C CA . GLU A 1 328 ? 0.947 7.915 -23.761 1.00 72.94 328 GLU A CA 1
ATOM 2597 C C . GLU A 1 328 ? 1.132 6.417 -24.013 1.00 72.94 328 GLU A C 1
ATOM 2599 O O . GLU A 1 328 ? 1.415 6.026 -25.144 1.00 72.94 328 GLU A O 1
ATOM 2604 N N . ILE A 1 329 ? 0.884 5.577 -23.000 1.00 76.25 329 ILE A N 1
ATOM 2605 C CA . ILE A 1 329 ? 0.930 4.109 -23.126 1.00 76.25 329 ILE A CA 1
ATOM 2606 C C . ILE A 1 329 ? -0.121 3.630 -24.125 1.00 76.25 329 ILE A C 1
ATOM 2608 O O . ILE A 1 329 ? 0.212 2.917 -25.071 1.00 76.25 329 ILE A O 1
ATOM 2612 N N . ALA A 1 330 ? -1.368 4.077 -23.972 1.00 79.50 330 ALA A N 1
ATOM 2613 C CA . ALA A 1 330 ? -2.439 3.804 -24.923 1.00 79.50 330 ALA A CA 1
ATOM 2614 C C . ALA A 1 330 ? -2.066 4.235 -26.349 1.00 79.50 330 ALA A C 1
ATOM 2616 O O . ALA A 1 330 ? -2.320 3.508 -27.308 1.00 79.50 330 ALA A O 1
ATOM 2617 N N . GLY A 1 331 ? -1.407 5.387 -26.494 1.00 81.06 331 GLY A N 1
ATOM 2618 C CA . GLY A 1 331 ? -0.870 5.868 -27.762 1.00 81.06 331 GLY A CA 1
ATOM 2619 C C . GLY A 1 331 ? 0.192 4.936 -28.348 1.00 81.06 331 GLY A C 1
ATOM 2620 O O . GLY A 1 331 ? 0.152 4.641 -29.543 1.00 81.06 331 GLY A O 1
ATOM 2621 N N . PHE A 1 332 ? 1.116 4.425 -27.529 1.00 83.44 332 PHE A N 1
ATOM 2622 C CA . PHE A 1 332 ? 2.113 3.444 -27.963 1.00 83.44 332 PHE A CA 1
ATOM 2623 C C . PHE A 1 332 ? 1.473 2.118 -28.384 1.00 83.44 332 PHE A C 1
ATOM 2625 O O . PHE A 1 332 ? 1.802 1.620 -29.463 1.00 83.44 332 PHE A O 1
ATOM 2632 N N . LEU A 1 333 ? 0.533 1.576 -27.602 1.00 85.56 333 LEU A N 1
ATOM 2633 C CA . LEU A 1 333 ? -0.205 0.357 -27.959 1.00 85.56 333 LEU A CA 1
ATOM 2634 C C . LEU A 1 333 ? -0.985 0.553 -29.264 1.00 85.56 333 LEU A C 1
ATOM 2636 O O . LEU A 1 333 ? -0.878 -0.256 -30.183 1.00 85.56 333 LEU A O 1
ATOM 2640 N N . ARG A 1 334 ? -1.689 1.682 -29.402 1.00 85.50 334 ARG A N 1
ATOM 2641 C CA . ARG A 1 334 ? -2.435 2.039 -30.614 1.00 85.50 334 ARG A CA 1
ATOM 2642 C C . ARG A 1 334 ? -1.541 2.173 -31.839 1.00 85.50 334 ARG A C 1
ATOM 2644 O O . ARG A 1 334 ? -1.951 1.763 -32.921 1.00 85.50 334 ARG A O 1
ATOM 2651 N N . ASN A 1 335 ? -0.348 2.745 -31.694 1.00 87.31 335 ASN A N 1
ATOM 2652 C CA . ASN A 1 335 ? 0.603 2.865 -32.796 1.00 87.31 335 ASN A CA 1
ATOM 2653 C C . ASN A 1 335 ? 1.126 1.495 -33.245 1.00 87.31 335 ASN A C 1
ATOM 2655 O O . ASN A 1 335 ? 1.175 1.256 -34.449 1.00 87.31 335 ASN A O 1
ATOM 2659 N N . ASN A 1 336 ? 1.443 0.597 -32.305 1.00 87.88 336 ASN A N 1
ATOM 2660 C CA . ASN A 1 336 ? 1.862 -0.772 -32.625 1.00 87.88 336 ASN A CA 1
ATOM 2661 C C . ASN A 1 336 ? 0.730 -1.557 -33.305 1.00 87.88 336 ASN A C 1
ATOM 2663 O O . ASN A 1 336 ? 0.951 -2.133 -34.367 1.00 87.88 336 ASN A O 1
ATOM 2667 N N . LEU A 1 337 ? -0.498 -1.496 -32.774 1.00 88.88 337 LEU A N 1
ATOM 2668 C CA . LEU A 1 337 ? -1.678 -2.108 -33.399 1.00 88.88 337 LEU A CA 1
ATOM 2669 C C . LEU A 1 337 ? -1.931 -1.575 -34.814 1.00 88.88 337 LEU A C 1
ATOM 2671 O O . LEU A 1 337 ? -2.170 -2.350 -35.734 1.00 88.88 337 LEU A O 1
ATOM 2675 N N . ARG A 1 338 ? -1.789 -0.264 -35.025 1.00 88.50 338 ARG A N 1
ATOM 2676 C CA . ARG A 1 338 ? -1.912 0.357 -36.351 1.00 88.50 338 ARG A CA 1
ATOM 2677 C C . ARG A 1 338 ? -0.808 -0.103 -37.307 1.00 88.50 338 ARG A C 1
ATOM 2679 O O . ARG A 1 338 ? -1.042 -0.233 -38.508 1.00 88.50 338 ARG A O 1
ATOM 2686 N N . ASP A 1 339 ? 0.409 -0.313 -36.813 1.00 89.56 339 ASP A N 1
ATOM 2687 C CA . ASP A 1 339 ? 1.519 -0.800 -37.634 1.00 89.56 339 ASP A CA 1
ATOM 2688 C C . ASP A 1 339 ? 1.303 -2.268 -38.044 1.00 89.56 339 ASP A C 1
ATOM 2690 O O . ASP A 1 339 ? 1.555 -2.609 -39.205 1.00 89.56 339 ASP A O 1
ATOM 2694 N N . ILE A 1 340 ? 0.736 -3.091 -37.152 1.00 88.75 340 ILE A N 1
ATOM 2695 C CA . ILE A 1 340 ? 0.258 -4.450 -37.457 1.00 88.75 340 ILE A CA 1
ATOM 2696 C C . ILE A 1 340 ? -0.868 -4.396 -38.500 1.00 88.75 340 ILE A C 1
ATOM 2698 O O . ILE A 1 340 ? -0.773 -5.033 -39.548 1.00 88.75 340 ILE A O 1
ATOM 2702 N N . GLU A 1 341 ? -1.894 -3.574 -38.279 1.00 89.06 341 GLU A N 1
ATOM 2703 C CA . GLU A 1 341 ? -3.017 -3.395 -39.205 1.00 89.06 341 GLU A CA 1
ATOM 2704 C C . GLU A 1 341 ? -2.534 -2.963 -40.601 1.00 89.06 341 GLU A C 1
ATOM 2706 O O . GLU A 1 341 ? -2.988 -3.467 -41.630 1.00 89.06 341 GLU A O 1
ATOM 2711 N N . ARG A 1 342 ? -1.559 -2.050 -40.667 1.00 88.62 342 ARG A N 1
ATOM 2712 C CA . ARG A 1 342 ? -0.966 -1.595 -41.929 1.00 88.62 342 ARG A CA 1
ATOM 2713 C C . ARG A 1 342 ? -0.158 -2.694 -42.618 1.00 88.62 342 ARG A C 1
ATOM 2715 O O . ARG A 1 342 ? -0.144 -2.727 -43.851 1.00 88.62 342 ARG A O 1
ATOM 2722 N N . LEU A 1 343 ? 0.539 -3.546 -41.866 1.00 86.44 343 LEU A N 1
ATOM 2723 C CA . LEU A 1 343 ? 1.259 -4.699 -42.409 1.00 86.44 343 LEU A CA 1
ATOM 2724 C C . LEU A 1 343 ? 0.272 -5.688 -43.039 1.00 86.44 343 LEU A C 1
ATOM 2726 O O . LEU A 1 343 ? 0.422 -6.018 -44.214 1.00 86.44 343 LEU A O 1
ATOM 2730 N N . LEU A 1 344 ? -0.771 -6.066 -42.301 1.00 84.56 344 LEU A N 1
ATOM 2731 C CA . LEU A 1 344 ? -1.811 -6.987 -42.760 1.00 84.56 344 LEU A CA 1
ATOM 2732 C C . LEU A 1 344 ? -2.563 -6.442 -43.983 1.00 84.56 344 LEU A C 1
ATOM 2734 O O . LEU A 1 344 ? -2.696 -7.130 -44.992 1.00 84.56 344 LEU A O 1
ATOM 2738 N N . ASN A 1 345 ? -2.950 -5.164 -43.971 1.00 84.62 345 ASN A N 1
ATOM 2739 C CA . ASN A 1 345 ? -3.618 -4.526 -45.110 1.00 84.62 345 ASN A CA 1
ATOM 2740 C C . ASN A 1 345 ? -2.740 -4.427 -46.367 1.00 84.62 345 ASN A C 1
ATOM 2742 O O . ASN A 1 345 ? -3.253 -4.469 -47.485 1.00 84.62 345 ASN A O 1
ATOM 2746 N N . LYS A 1 346 ? -1.415 -4.282 -46.222 1.00 81.31 346 LYS A N 1
ATOM 2747 C CA . LYS A 1 346 ? -0.498 -4.321 -47.373 1.00 81.31 346 LYS A CA 1
ATOM 2748 C C . LYS A 1 346 ? -0.454 -5.707 -48.010 1.00 81.31 346 LYS A C 1
ATOM 2750 O O . LYS A 1 346 ? -0.394 -5.784 -49.233 1.00 81.31 346 LYS A O 1
ATOM 2755 N N . GLN A 1 347 ? -0.510 -6.762 -47.200 1.00 74.31 347 GLN A N 1
ATOM 2756 C CA . GLN A 1 347 ? -0.531 -8.143 -47.684 1.00 74.31 347 GLN A CA 1
ATOM 2757 C C . GLN A 1 347 ? -1.867 -8.494 -48.336 1.00 74.31 347 GLN A C 1
ATOM 2759 O O . GLN A 1 347 ? -1.883 -9.040 -49.432 1.00 74.31 347 GLN A O 1
ATOM 2764 N N . ASN A 1 348 ? -2.979 -8.048 -47.748 1.00 73.00 348 ASN A N 1
ATOM 2765 C CA . ASN A 1 348 ? -4.319 -8.268 -48.295 1.00 73.00 348 ASN A CA 1
ATOM 2766 C C . ASN A 1 348 ? -4.511 -7.675 -49.710 1.00 73.00 348 ASN A C 1
ATOM 2768 O O . ASN A 1 348 ? -5.368 -8.113 -50.466 1.00 73.00 348 ASN A O 1
ATOM 2772 N N . ARG A 1 349 ? -3.707 -6.673 -50.099 1.00 65.19 349 ARG A N 1
ATOM 2773 C CA . ARG A 1 349 ? -3.721 -6.089 -51.457 1.00 65.19 349 ARG A CA 1
ATOM 2774 C C . ARG A 1 349 ? -2.799 -6.805 -52.449 1.00 65.19 349 ARG A C 1
ATOM 2776 O O . ARG A 1 349 ? -2.930 -6.566 -53.645 1.00 65.19 349 ARG A O 1
ATOM 2783 N N . GLY A 1 350 ? -1.841 -7.601 -51.968 1.00 56.59 350 GLY A N 1
ATOM 2784 C CA . GLY A 1 350 ? -0.837 -8.287 -52.789 1.00 56.59 350 GLY A CA 1
ATOM 2785 C C . GLY A 1 350 ? -1.276 -9.663 -53.294 1.00 56.59 350 GLY A C 1
ATOM 2786 O O . GLY A 1 350 ? -0.765 -10.120 -54.315 1.00 56.59 350 GLY A O 1
ATOM 2787 N N . SER A 1 351 ? -2.236 -10.298 -52.621 1.00 56.91 351 SER A N 1
ATOM 2788 C CA . SER A 1 351 ? -2.798 -11.596 -53.004 1.00 56.91 351 SER A CA 1
ATOM 2789 C C . SER A 1 351 ? -3.866 -11.401 -54.084 1.00 56.91 351 SER A C 1
ATOM 2791 O O . SER A 1 351 ? -4.976 -10.948 -53.812 1.00 56.91 351 SER A O 1
ATOM 2793 N N . GLY A 1 352 ? -3.532 -11.675 -55.345 1.00 51.88 352 GLY A N 1
ATOM 2794 C CA . GLY A 1 352 ? -4.475 -11.541 -56.454 1.00 51.88 352 GLY A CA 1
ATOM 2795 C C . GLY A 1 352 ? -5.616 -12.557 -56.367 1.00 51.88 352 GLY A C 1
ATOM 2796 O O . GLY A 1 352 ? -5.376 -13.724 -56.623 1.00 51.88 352 GLY A O 1
ATOM 2797 N N . VAL A 1 353 ? -6.827 -12.090 -56.035 1.00 52.97 353 VAL A N 1
ATOM 2798 C CA . VAL A 1 353 ? -8.205 -12.588 -56.315 1.00 52.97 353 VAL A CA 1
ATOM 2799 C C . VAL A 1 353 ? -8.549 -14.090 -56.135 1.00 52.97 353 VAL A C 1
ATOM 2801 O O . VAL A 1 353 ? -9.732 -14.403 -56.094 1.00 52.97 353 VAL A O 1
ATOM 2804 N N . SER A 1 354 ? -7.617 -15.031 -55.967 1.00 51.88 354 SER A N 1
ATOM 2805 C CA . SER A 1 354 ? -7.935 -16.470 -56.006 1.00 51.88 354 SER A CA 1
ATOM 2806 C C . SER A 1 354 ? -7.173 -17.367 -55.027 1.00 51.88 354 SER A C 1
ATOM 2808 O O . SER A 1 354 ? -7.455 -18.562 -55.016 1.00 51.88 354 SER A O 1
ATOM 2810 N N . ASP A 1 355 ? -6.251 -16.847 -54.217 1.00 52.25 355 ASP A N 1
ATOM 2811 C CA . ASP A 1 355 ? -5.557 -17.652 -53.203 1.00 52.25 355 ASP A CA 1
ATOM 2812 C C . ASP A 1 355 ? -5.922 -17.127 -51.814 1.00 52.25 355 ASP A C 1
ATOM 2814 O O . ASP A 1 355 ? -5.906 -15.910 -51.589 1.00 52.25 355 ASP A O 1
ATOM 2818 N N . GLU A 1 356 ? -6.298 -18.028 -50.905 1.00 56.97 356 GLU A N 1
ATOM 2819 C CA . GLU A 1 356 ? -6.491 -17.711 -49.490 1.00 56.97 356 GLU A CA 1
ATOM 2820 C C . GLU A 1 356 ? -5.246 -16.959 -49.017 1.00 56.97 356 GLU A C 1
ATOM 2822 O O . GLU A 1 356 ? -4.139 -17.491 -49.046 1.00 56.97 356 GLU A O 1
ATOM 2827 N N . ALA A 1 357 ? -5.399 -15.670 -48.697 1.00 59.28 357 ALA A N 1
ATOM 2828 C CA . ALA A 1 357 ? -4.280 -14.772 -48.448 1.00 59.28 357 ALA A CA 1
ATOM 2829 C C . ALA A 1 357 ? -3.590 -15.138 -47.125 1.00 59.28 357 ALA A C 1
ATOM 2831 O O . ALA A 1 357 ? -3.837 -14.521 -46.092 1.00 59.28 357 ALA A O 1
ATOM 2832 N N . VAL A 1 358 ? -2.746 -16.164 -47.159 1.00 63.44 358 VAL A N 1
ATOM 2833 C CA . VAL A 1 358 ? -1.847 -16.561 -46.079 1.00 63.44 358 VAL A CA 1
ATOM 2834 C C . VAL A 1 358 ? -0.633 -15.631 -46.106 1.00 63.44 358 VAL A C 1
ATOM 2836 O O . VAL A 1 358 ? -0.120 -15.286 -47.175 1.00 63.44 358 VAL A O 1
ATOM 2839 N N . LEU A 1 359 ? -0.164 -15.186 -44.935 1.00 67.38 359 LEU A N 1
ATOM 2840 C CA . LEU A 1 359 ? 1.029 -14.340 -44.859 1.00 67.38 359 LEU A CA 1
ATOM 2841 C C . LEU A 1 359 ? 2.259 -15.079 -45.397 1.00 67.38 359 LEU A C 1
ATOM 2843 O O . LEU A 1 359 ? 2.572 -16.193 -44.981 1.00 67.38 359 LEU A O 1
ATOM 2847 N N . GLY A 1 360 ? 3.039 -14.406 -46.245 1.00 71.56 360 GLY A N 1
ATOM 2848 C CA . GLY A 1 360 ? 4.362 -14.894 -46.627 1.00 71.56 360 GLY A CA 1
ATOM 2849 C C . GLY A 1 360 ? 5.305 -14.998 -45.419 1.00 71.56 360 GLY A C 1
ATOM 2850 O O . GLY A 1 360 ? 5.254 -14.173 -44.509 1.00 71.56 360 GLY A O 1
ATOM 2851 N N . VAL A 1 361 ? 6.233 -15.963 -45.440 1.00 75.56 361 VAL A N 1
ATOM 2852 C CA . VAL A 1 361 ? 7.151 -16.299 -44.322 1.00 75.56 361 VAL A CA 1
ATOM 2853 C C . VAL A 1 361 ? 7.895 -15.083 -43.746 1.00 75.56 361 VAL A C 1
ATOM 2855 O O . VAL A 1 361 ? 8.055 -14.949 -42.534 1.00 75.56 361 VAL A O 1
ATOM 2858 N N . ARG A 1 362 ? 8.337 -14.155 -44.603 1.00 77.19 362 ARG A N 1
ATOM 2859 C CA . ARG A 1 362 ? 9.015 -12.921 -44.171 1.00 77.19 362 ARG A CA 1
ATOM 2860 C C . ARG A 1 362 ? 8.085 -12.005 -43.377 1.00 77.19 362 ARG A C 1
ATOM 2862 O O . ARG A 1 362 ? 8.504 -11.408 -42.390 1.00 77.19 362 ARG A O 1
ATOM 2869 N N . ASP A 1 363 ? 6.857 -11.861 -43.849 1.00 78.25 363 ASP A N 1
ATOM 2870 C CA . ASP A 1 363 ? 5.892 -10.908 -43.316 1.00 78.25 363 ASP A CA 1
ATOM 2871 C C . ASP A 1 363 ? 5.211 -11.477 -42.064 1.00 78.25 363 ASP A C 1
ATOM 2873 O O . ASP A 1 363 ? 4.965 -10.728 -41.123 1.00 78.25 363 ASP A O 1
ATOM 2877 N N . LEU A 1 364 ? 5.073 -12.806 -41.983 1.00 81.44 364 LEU A N 1
ATOM 2878 C CA . LEU A 1 364 ? 4.792 -13.534 -40.746 1.00 81.44 364 LEU A CA 1
ATOM 2879 C C . LEU A 1 364 ? 5.871 -13.270 -39.683 1.00 81.44 364 LEU A C 1
ATOM 2881 O O . LEU A 1 364 ? 5.555 -12.940 -38.545 1.00 81.44 364 LEU A O 1
ATOM 2885 N N . GLY A 1 365 ? 7.154 -13.314 -40.060 1.00 82.06 365 GLY A N 1
ATOM 2886 C CA . GLY A 1 365 ? 8.247 -12.957 -39.149 1.00 82.06 365 GLY A CA 1
ATOM 2887 C C . GLY A 1 365 ? 8.170 -11.509 -38.642 1.00 82.06 365 GLY A C 1
ATOM 2888 O O . GLY A 1 365 ? 8.470 -11.245 -37.480 1.00 82.06 365 GLY A O 1
ATOM 2889 N N . PHE A 1 366 ? 7.735 -10.562 -39.481 1.00 84.81 366 PHE A N 1
ATOM 2890 C CA . PHE A 1 366 ? 7.493 -9.179 -39.051 1.00 84.81 366 PHE A CA 1
ATOM 2891 C C . PHE A 1 366 ? 6.273 -9.046 -38.138 1.00 84.81 366 PHE A C 1
ATOM 2893 O O . PHE A 1 366 ? 6.336 -8.286 -37.173 1.00 84.81 366 PHE A O 1
ATOM 2900 N N . LEU A 1 367 ? 5.195 -9.780 -38.420 1.00 85.44 367 LEU A N 1
ATOM 2901 C CA . LEU A 1 367 ? 4.000 -9.821 -37.581 1.00 85.44 367 LEU A CA 1
ATOM 2902 C C . LEU A 1 367 ? 4.349 -10.298 -36.166 1.00 85.44 367 LEU A C 1
ATOM 2904 O O . LEU A 1 367 ? 4.022 -9.613 -35.204 1.00 85.44 367 LEU A O 1
ATOM 2908 N N . ILE A 1 368 ? 5.095 -11.400 -36.047 1.00 86.75 368 ILE A N 1
ATOM 2909 C CA . ILE A 1 368 ? 5.531 -11.952 -34.755 1.00 86.75 368 ILE A CA 1
ATOM 2910 C C . ILE A 1 368 ? 6.366 -10.935 -33.969 1.00 86.75 368 ILE A C 1
ATOM 2912 O O . ILE A 1 368 ? 6.164 -10.768 -32.771 1.00 86.75 368 ILE A O 1
ATOM 2916 N N . LEU A 1 369 ? 7.276 -10.211 -34.628 1.00 88.19 369 LEU A N 1
ATOM 2917 C CA . LEU A 1 369 ? 8.083 -9.184 -33.962 1.00 88.19 369 LEU A CA 1
ATOM 2918 C C . LEU A 1 369 ? 7.237 -8.015 -33.441 1.00 88.19 369 LEU A C 1
ATOM 2920 O O . LEU A 1 369 ? 7.480 -7.536 -32.336 1.00 88.19 369 LEU A O 1
ATOM 2924 N N . LEU A 1 370 ? 6.256 -7.556 -34.221 1.00 87.81 370 LEU A N 1
ATOM 2925 C CA . LEU A 1 370 ? 5.358 -6.475 -33.804 1.00 87.81 370 LEU A CA 1
ATOM 2926 C C . LEU A 1 370 ? 4.409 -6.922 -32.686 1.00 87.81 370 LEU A C 1
ATOM 2928 O O . LEU A 1 370 ? 4.165 -6.152 -31.760 1.00 87.81 370 LEU A O 1
ATOM 2932 N N . LEU A 1 371 ? 3.916 -8.162 -32.737 1.00 88.75 371 LEU A N 1
ATOM 2933 C CA . LEU A 1 371 ? 3.108 -8.756 -31.671 1.00 88.75 371 LEU A CA 1
ATOM 2934 C C . LEU A 1 371 ? 3.917 -8.926 -30.386 1.00 88.75 371 LEU A C 1
ATOM 2936 O O . LEU A 1 371 ? 3.436 -8.575 -29.315 1.00 88.75 371 LEU A O 1
ATOM 2940 N N . HIS A 1 372 ? 5.170 -9.374 -30.486 1.00 88.25 372 HIS A N 1
ATOM 2941 C CA . HIS A 1 372 ? 6.063 -9.459 -29.335 1.00 88.25 372 HIS A CA 1
ATOM 2942 C C . HIS A 1 372 ? 6.331 -8.078 -28.726 1.00 88.25 372 HIS A C 1
ATOM 2944 O O . HIS A 1 372 ? 6.230 -7.917 -27.517 1.00 88.25 372 HIS A O 1
ATOM 2950 N N . GLN A 1 373 ? 6.575 -7.055 -29.552 1.00 88.12 373 GLN A N 1
ATOM 2951 C CA . GLN A 1 373 ? 6.733 -5.682 -29.070 1.00 88.12 373 GLN A CA 1
ATOM 2952 C C . GLN A 1 373 ? 5.459 -5.155 -28.388 1.00 88.12 373 GLN A C 1
ATOM 2954 O O . GLN A 1 373 ? 5.545 -4.464 -27.372 1.00 88.12 373 GLN A O 1
ATOM 2959 N N . LEU A 1 374 ? 4.281 -5.465 -28.935 1.00 88.50 374 LEU A N 1
ATOM 2960 C CA . LEU A 1 374 ? 2.997 -5.097 -28.340 1.00 88.50 374 LEU A CA 1
ATOM 2961 C C . LEU A 1 374 ? 2.786 -5.797 -26.989 1.00 88.50 374 LEU A C 1
ATOM 2963 O O . LEU A 1 374 ? 2.369 -5.145 -26.032 1.00 88.50 374 LEU A O 1
ATOM 2967 N N . ARG A 1 375 ? 3.134 -7.085 -26.903 1.00 88.38 375 ARG A N 1
ATOM 2968 C CA . ARG A 1 375 ? 3.074 -7.890 -25.679 1.00 88.38 375 ARG A CA 1
ATOM 2969 C C . ARG A 1 375 ? 4.038 -7.383 -24.611 1.00 88.38 375 ARG A C 1
ATOM 2971 O O . ARG A 1 375 ? 3.602 -7.136 -23.495 1.00 88.38 375 ARG A O 1
ATOM 2978 N N . ASP A 1 376 ? 5.298 -7.132 -24.953 1.00 86.31 376 ASP A N 1
ATOM 2979 C CA . ASP A 1 376 ? 6.297 -6.591 -24.022 1.00 86.31 376 ASP A CA 1
ATOM 2980 C C . ASP A 1 376 ? 5.863 -5.233 -23.458 1.00 86.31 376 ASP A C 1
ATOM 2982 O O . ASP A 1 376 ? 5.999 -4.962 -22.261 1.00 86.31 376 ASP A O 1
ATOM 2986 N N . LEU A 1 377 ? 5.310 -4.366 -24.316 1.00 82.69 377 LEU A N 1
ATOM 2987 C CA . LEU A 1 377 ? 4.748 -3.091 -23.882 1.00 82.69 377 LEU A CA 1
ATOM 2988 C C . LEU A 1 377 ? 3.582 -3.319 -22.922 1.00 82.69 377 LEU A C 1
ATOM 2990 O O . LEU A 1 377 ? 3.565 -2.720 -21.850 1.00 82.69 377 LEU A O 1
ATOM 2994 N N . PHE A 1 378 ? 2.644 -4.198 -23.263 1.00 84.31 378 PHE A N 1
ATOM 2995 C CA . PHE A 1 378 ? 1.506 -4.504 -22.406 1.00 84.31 378 PHE A CA 1
ATOM 2996 C C . PHE A 1 378 ? 1.930 -5.084 -21.045 1.00 84.31 378 PHE A C 1
ATOM 2998 O O . PHE A 1 378 ? 1.550 -4.543 -20.007 1.00 84.31 378 PHE A O 1
ATOM 3005 N N . GLU A 1 379 ? 2.797 -6.099 -21.028 1.00 82.81 379 GLU A N 1
ATOM 3006 C CA . GLU A 1 379 ? 3.314 -6.730 -19.808 1.00 82.81 379 GLU A CA 1
ATOM 3007 C C . GLU A 1 379 ? 4.055 -5.727 -18.915 1.00 82.81 379 GLU A C 1
ATOM 3009 O O . GLU A 1 379 ? 3.872 -5.715 -17.694 1.00 82.81 379 GLU A O 1
ATOM 3014 N N . SER A 1 380 ? 4.836 -4.816 -19.509 1.00 77.88 380 SER A N 1
ATOM 3015 C CA . SER A 1 380 ? 5.560 -3.784 -18.756 1.00 77.88 380 SER A CA 1
ATOM 3016 C C . SER A 1 380 ? 4.639 -2.821 -17.993 1.00 77.88 380 SER A C 1
ATOM 3018 O O . SER A 1 380 ? 5.051 -2.243 -16.981 1.00 77.88 380 SER A O 1
ATOM 3020 N N . TYR A 1 381 ? 3.386 -2.697 -18.439 1.00 74.19 381 TYR A N 1
ATOM 3021 C CA . TYR A 1 381 ? 2.365 -1.817 -17.878 1.00 74.19 381 TYR A CA 1
ATOM 3022 C C . TYR A 1 381 ? 1.153 -2.573 -17.317 1.00 74.19 381 TYR A C 1
ATOM 3024 O O . TYR A 1 381 ? 0.174 -1.933 -16.946 1.00 74.19 381 TYR A O 1
ATOM 3032 N N . ARG A 1 382 ? 1.220 -3.905 -17.173 1.00 75.19 382 ARG A N 1
ATOM 3033 C CA . ARG A 1 382 ? 0.099 -4.765 -16.747 1.00 75.19 382 ARG A CA 1
ATOM 3034 C C . ARG A 1 382 ? -0.598 -4.264 -15.479 1.00 75.19 382 ARG A C 1
ATOM 3036 O O . ARG A 1 382 ? -1.817 -4.175 -15.436 1.00 75.19 382 ARG A O 1
ATOM 3043 N N . ALA A 1 383 ? 0.179 -3.816 -14.491 1.00 69.62 383 ALA A N 1
ATOM 3044 C CA . ALA A 1 383 ? -0.317 -3.313 -13.205 1.00 69.62 383 ALA A CA 1
ATOM 3045 C C . ALA A 1 383 ? -1.195 -2.043 -13.287 1.00 69.62 383 ALA A C 1
ATOM 3047 O O . ALA A 1 383 ? -1.757 -1.627 -12.275 1.00 69.62 383 ALA A O 1
ATOM 3048 N N . LEU A 1 384 ? -1.276 -1.390 -14.451 1.00 67.88 384 LEU A N 1
ATOM 3049 C CA . LEU A 1 384 ? -2.156 -0.245 -14.679 1.00 67.88 384 LEU A CA 1
ATOM 3050 C C . LEU A 1 384 ? -3.582 -0.643 -15.055 1.00 67.88 384 LEU A C 1
ATOM 3052 O O . LEU A 1 384 ? -4.451 0.213 -14.958 1.00 67.88 384 LEU A O 1
ATOM 3056 N N . PHE A 1 385 ? -3.822 -1.880 -15.489 1.00 72.69 385 PHE A N 1
ATOM 3057 C CA . PHE A 1 385 ? -5.114 -2.340 -16.009 1.00 72.69 385 PHE A CA 1
ATOM 3058 C C . PHE A 1 385 ? -5.834 -3.234 -14.993 1.00 72.69 385 PHE A C 1
ATOM 3060 O O . PHE A 1 385 ? -5.186 -3.851 -14.148 1.00 72.69 385 PHE A O 1
ATOM 3067 N N . GLN A 1 386 ? -7.166 -3.306 -15.059 1.00 77.38 386 GLN A N 1
ATOM 3068 C CA . GLN A 1 386 ? -7.941 -4.252 -14.243 1.00 77.38 386 GLN A CA 1
ATOM 3069 C C . GLN A 1 386 ? -7.625 -5.693 -14.663 1.00 77.38 386 GLN A C 1
ATOM 3071 O O . GLN A 1 386 ? -7.394 -5.930 -15.844 1.00 77.38 386 GLN A O 1
ATOM 3076 N N . GLU A 1 387 ? -7.635 -6.650 -13.731 1.00 75.06 387 GLU A N 1
ATOM 3077 C CA . GLU A 1 387 ? -7.301 -8.058 -14.025 1.00 75.06 387 GLU A CA 1
ATOM 3078 C C . GLU A 1 387 ? -8.155 -8.632 -15.169 1.00 75.06 387 GLU A C 1
ATOM 3080 O O . GLU A 1 387 ? -7.606 -9.207 -16.103 1.00 75.06 387 GLU A O 1
ATOM 3085 N N . GLU A 1 388 ? -9.461 -8.345 -15.191 1.00 79.88 388 GLU A N 1
ATOM 3086 C CA . GLU A 1 388 ? -10.358 -8.771 -16.280 1.00 79.88 388 GLU A CA 1
ATOM 3087 C C . GLU A 1 388 ? -9.973 -8.200 -17.657 1.00 79.88 388 GLU A C 1
ATOM 3089 O O . GLU A 1 388 ? -10.120 -8.868 -18.680 1.00 79.88 388 GLU A O 1
ATOM 3094 N N . GLU A 1 389 ? -9.506 -6.948 -17.717 1.00 78.81 389 GLU A N 1
ATOM 3095 C CA . GLU A 1 389 ? -9.051 -6.339 -18.974 1.00 78.81 389 GLU A CA 1
ATOM 3096 C C . GLU A 1 389 ? -7.712 -6.936 -19.419 1.00 78.81 389 GLU A C 1
ATOM 3098 O O . GLU A 1 389 ? -7.447 -7.014 -20.619 1.00 78.81 389 GLU A O 1
ATOM 3103 N N . GLN A 1 390 ? -6.883 -7.377 -18.466 1.00 82.31 390 GLN A N 1
ATOM 3104 C CA . GLN A 1 390 ? -5.609 -8.013 -18.772 1.00 82.31 390 GLN A CA 1
ATOM 3105 C C . GLN A 1 390 ? -5.795 -9.365 -19.442 1.00 82.31 390 GLN A C 1
ATOM 3107 O O . GLN A 1 390 ? -5.193 -9.598 -20.486 1.00 82.31 390 GLN A O 1
ATOM 3112 N N . GLU A 1 391 ? -6.646 -10.215 -18.871 1.00 85.38 391 GLU A N 1
ATOM 3113 C CA . GLU A 1 391 ? -6.926 -11.544 -19.420 1.00 85.38 391 GLU A CA 1
ATOM 3114 C C . GLU A 1 391 ? -7.495 -11.438 -20.838 1.00 85.38 391 GLU A C 1
ATOM 3116 O O . GLU A 1 391 ? -6.961 -12.038 -21.766 1.00 85.38 391 GLU A O 1
ATOM 3121 N N . ARG A 1 392 ? -8.488 -10.566 -21.050 1.00 86.06 392 ARG A N 1
ATOM 3122 C CA . ARG A 1 392 ? -9.103 -10.361 -22.375 1.00 86.06 392 ARG A CA 1
ATOM 3123 C C . ARG A 1 392 ? -8.124 -9.843 -23.427 1.00 86.06 392 ARG A C 1
ATOM 3125 O O . ARG A 1 392 ? -8.243 -10.182 -24.600 1.00 86.06 392 ARG A O 1
ATOM 3132 N N . PHE A 1 393 ? -7.191 -8.971 -23.041 1.00 86.88 393 PHE A N 1
ATOM 3133 C CA . PHE A 1 393 ? -6.188 -8.459 -23.975 1.00 86.88 393 PHE A CA 1
ATOM 3134 C C . PHE A 1 393 ? -5.145 -9.526 -24.328 1.00 86.88 393 PHE A C 1
ATOM 3136 O O . PHE A 1 393 ? -4.696 -9.573 -25.471 1.00 86.88 393 PHE A O 1
ATOM 3143 N N . GLU A 1 394 ? -4.772 -10.387 -23.379 1.00 87.19 394 GLU A N 1
ATOM 3144 C CA . GLU A 1 394 ? -3.897 -11.534 -23.644 1.00 87.19 394 GLU A CA 1
ATOM 3145 C C . GLU A 1 394 ? -4.573 -12.561 -24.560 1.00 87.19 394 GLU A C 1
ATOM 3147 O O . GLU A 1 394 ? -3.951 -12.987 -25.529 1.00 87.19 394 GLU A O 1
ATOM 3152 N N . GLU A 1 395 ? -5.858 -12.860 -24.344 1.00 87.69 395 GLU A N 1
ATOM 3153 C CA . GLU A 1 395 ? -6.658 -13.705 -25.244 1.00 87.69 395 GLU A CA 1
ATOM 3154 C C . GLU A 1 395 ? -6.674 -13.153 -26.680 1.00 87.69 395 GLU A C 1
ATOM 3156 O O . GLU A 1 395 ? -6.408 -13.881 -27.634 1.00 87.69 395 GLU A O 1
ATOM 3161 N N . ASP A 1 396 ? -6.913 -11.846 -26.848 1.00 88.50 396 ASP A N 1
ATOM 3162 C CA . ASP A 1 396 ? -6.885 -11.187 -28.159 1.00 88.50 396 ASP A CA 1
ATOM 3163 C C . ASP A 1 396 ? -5.492 -11.240 -28.828 1.00 88.50 396 ASP A C 1
ATOM 3165 O O . ASP A 1 396 ? -5.393 -11.309 -30.056 1.00 88.50 396 ASP A O 1
ATOM 3169 N N . LEU A 1 397 ? -4.405 -11.181 -28.047 1.00 87.50 397 LEU A N 1
ATOM 3170 C CA . LEU A 1 397 ? -3.037 -11.309 -28.562 1.00 87.50 397 LEU A CA 1
ATOM 3171 C C . LEU A 1 397 ? -2.722 -12.740 -29.002 1.00 87.50 397 LEU A C 1
ATOM 3173 O O . LEU A 1 397 ? -2.099 -12.924 -30.049 1.00 87.50 397 LEU A O 1
ATOM 3177 N N . ASP A 1 398 ? -3.146 -13.732 -28.224 1.00 87.12 398 ASP A N 1
ATOM 3178 C CA . ASP A 1 398 ? -2.957 -15.144 -28.548 1.00 87.12 398 ASP A CA 1
ATOM 3179 C C . ASP A 1 398 ? -3.789 -15.536 -29.784 1.00 87.12 398 ASP A C 1
ATOM 3181 O O . ASP A 1 398 ? -3.281 -16.217 -30.681 1.00 87.12 398 ASP A O 1
ATOM 3185 N N . ASP A 1 399 ? -5.000 -14.986 -29.922 1.00 86.06 399 ASP A N 1
ATOM 3186 C CA . ASP A 1 399 ? -5.842 -15.113 -31.118 1.00 86.06 399 ASP A CA 1
ATOM 3187 C C . ASP A 1 399 ? -5.158 -14.562 -32.384 1.00 86.06 399 ASP A C 1
ATOM 3189 O O . ASP A 1 399 ? -5.424 -15.044 -33.479 1.00 86.06 399 ASP A O 1
ATOM 3193 N N . LEU A 1 400 ? -4.257 -13.575 -32.285 1.00 84.06 400 LEU A N 1
ATOM 3194 C CA . LEU A 1 400 ? -3.500 -13.061 -33.441 1.00 84.06 400 LEU A CA 1
ATOM 3195 C C . LEU A 1 400 ? -2.323 -13.960 -33.849 1.00 84.06 400 LEU A C 1
ATOM 3197 O O . LEU A 1 400 ? -1.849 -13.865 -34.986 1.00 84.06 400 LEU A O 1
ATOM 3201 N N . ILE A 1 401 ? -1.850 -14.808 -32.934 1.00 79.88 401 ILE A N 1
ATOM 3202 C CA . ILE A 1 401 ? -0.713 -15.723 -33.126 1.00 79.88 401 ILE A CA 1
ATOM 3203 C C . ILE A 1 401 ? -1.180 -17.097 -33.640 1.00 79.88 401 ILE A C 1
ATOM 3205 O O . ILE A 1 401 ? -0.364 -17.850 -34.173 1.00 79.88 401 ILE A O 1
ATOM 3209 N N . GLY A 1 402 ? -2.477 -17.407 -33.532 1.00 76.12 402 GLY A N 1
ATOM 3210 C CA . GLY A 1 402 ? -3.062 -18.685 -33.940 1.00 76.12 402 GLY A CA 1
ATOM 3211 C C . GLY A 1 402 ? -2.651 -19.155 -35.345 1.00 76.12 402 GLY A C 1
ATOM 3212 O O . GLY A 1 402 ? -2.651 -18.398 -36.321 1.00 76.12 402 GLY A O 1
ATOM 3213 N N . GLU A 1 403 ? -2.300 -20.436 -35.461 1.00 68.69 403 GLU A N 1
ATOM 3214 C CA . GLU A 1 403 ? -1.927 -21.047 -36.738 1.00 68.69 403 GLU A CA 1
ATOM 3215 C C . GLU A 1 403 ? -3.151 -21.184 -37.663 1.00 68.69 403 GLU A C 1
ATOM 3217 O O . GLU A 1 403 ? -4.228 -21.596 -37.237 1.00 68.69 403 GLU A O 1
ATOM 3222 N N . GLY A 1 404 ? -2.989 -20.856 -38.951 1.00 67.19 404 GLY A N 1
ATOM 3223 C CA . GLY A 1 404 ? -4.029 -21.055 -39.974 1.00 67.19 404 GLY A CA 1
ATOM 3224 C C . GLY A 1 404 ? -5.059 -19.928 -40.123 1.00 67.19 404 GLY A C 1
ATOM 3225 O O . GLY A 1 404 ? -6.027 -20.092 -40.862 1.00 67.19 404 GLY A O 1
ATOM 3226 N N . LEU A 1 405 ? -4.865 -18.780 -39.468 1.00 73.44 405 LEU A N 1
ATOM 3227 C CA . LEU A 1 405 ? -5.748 -17.621 -39.626 1.00 73.44 405 LEU A CA 1
ATOM 3228 C C . LEU A 1 405 ? -5.536 -16.904 -40.964 1.00 73.44 405 LEU A C 1
ATOM 3230 O O . LEU A 1 405 ? -4.411 -16.600 -41.369 1.00 73.44 405 LEU A O 1
ATOM 3234 N N . LEU A 1 406 ? -6.644 -16.554 -41.616 1.00 80.75 406 LEU A N 1
ATOM 3235 C CA . LEU A 1 406 ? -6.635 -15.686 -42.792 1.00 80.75 406 LEU A CA 1
ATOM 3236 C C . LEU A 1 406 ? -6.311 -14.241 -42.385 1.00 80.75 406 LEU A C 1
ATOM 3238 O O . LEU A 1 406 ? -6.736 -13.770 -41.327 1.00 80.75 406 LEU A O 1
ATOM 3242 N N . VAL A 1 407 ? -5.655 -13.480 -43.268 1.00 81.19 407 VAL A N 1
ATOM 3243 C CA . VAL A 1 407 ? -5.369 -12.044 -43.044 1.00 81.19 407 VAL A CA 1
ATOM 3244 C C . VAL A 1 407 ? -6.642 -11.249 -42.714 1.00 81.19 407 VAL A C 1
ATOM 3246 O O . VAL A 1 407 ? -6.613 -10.327 -41.900 1.00 81.19 407 VAL A O 1
ATOM 3249 N N . SER A 1 408 ? -7.781 -11.613 -43.310 1.00 82.00 408 SER A N 1
ATOM 3250 C CA . SER A 1 408 ? -9.083 -10.998 -43.026 1.00 82.00 408 SER A CA 1
ATOM 3251 C C . SER A 1 408 ? -9.579 -11.266 -41.601 1.00 82.00 408 SER A C 1
ATOM 3253 O O . SER A 1 408 ? -10.145 -10.369 -40.979 1.00 82.00 408 SER A O 1
ATOM 3255 N N . GLN A 1 409 ? -9.339 -12.466 -41.067 1.00 83.62 409 GLN A N 1
ATOM 3256 C CA . GLN A 1 409 ? -9.692 -12.832 -39.694 1.00 83.62 409 GLN A CA 1
ATOM 3257 C C . GLN A 1 409 ? -8.790 -12.107 -38.691 1.00 83.62 409 GLN A C 1
ATOM 3259 O O . GLN A 1 409 ? -9.292 -11.535 -37.729 1.00 83.62 409 GLN A O 1
ATOM 3264 N N . GLN A 1 410 ? -7.484 -12.022 -38.962 1.00 86.56 410 GLN A N 1
ATOM 3265 C CA . GLN A 1 410 ? -6.547 -11.256 -38.129 1.00 86.56 410 GLN A CA 1
ATOM 3266 C C . GLN A 1 410 ? -6.905 -9.760 -38.087 1.00 86.56 410 GLN A C 1
ATOM 3268 O O . GLN A 1 410 ? -6.868 -9.134 -37.029 1.00 86.56 410 GLN A O 1
ATOM 3273 N N . LEU A 1 411 ? -7.323 -9.180 -39.218 1.00 87.00 411 LEU A N 1
ATOM 3274 C CA . LEU A 1 411 ? -7.830 -7.804 -39.260 1.00 87.00 411 LEU A CA 1
ATOM 3275 C C . LEU A 1 411 ? -9.119 -7.632 -38.441 1.00 87.00 411 LEU A C 1
ATOM 3277 O O . LEU A 1 411 ? -9.279 -6.605 -37.781 1.00 87.00 411 LEU A O 1
ATOM 3281 N N . ALA A 1 412 ? -10.014 -8.624 -38.442 1.00 87.62 412 ALA A N 1
ATOM 3282 C CA . ALA A 1 412 ? -11.229 -8.595 -37.629 1.00 87.62 412 ALA A CA 1
ATOM 3283 C C . ALA A 1 412 ? -10.923 -8.661 -36.121 1.00 87.62 412 ALA A C 1
ATOM 3285 O O . ALA A 1 412 ? -11.563 -7.952 -35.347 1.00 87.62 412 ALA A O 1
ATOM 3286 N N . VAL A 1 413 ? -9.913 -9.436 -35.704 1.00 89.31 413 VAL A N 1
ATOM 3287 C CA . VAL A 1 413 ? -9.439 -9.461 -34.307 1.00 89.31 413 VAL A CA 1
ATOM 3288 C C . VAL A 1 413 ? -8.883 -8.094 -33.900 1.00 89.31 413 VAL A C 1
ATOM 3290 O O . VAL A 1 413 ? -9.275 -7.561 -32.867 1.00 89.31 413 VAL A O 1
ATOM 3293 N N . ILE A 1 414 ? -8.074 -7.444 -34.743 1.00 89.31 414 ILE A N 1
ATOM 3294 C CA . ILE A 1 414 ? -7.576 -6.083 -34.458 1.00 89.31 414 ILE A CA 1
ATOM 3295 C C . ILE A 1 414 ? -8.726 -5.074 -34.346 1.00 89.31 414 ILE A C 1
ATOM 3297 O O . ILE A 1 414 ? -8.719 -4.213 -33.465 1.00 89.31 414 ILE A O 1
ATOM 3301 N N . GLN A 1 415 ? -9.736 -5.170 -35.215 1.00 87.81 415 GLN A N 1
ATOM 3302 C CA . GLN A 1 415 ? -10.929 -4.328 -35.113 1.00 87.81 415 GLN A CA 1
ATOM 3303 C C . GLN A 1 415 ? -11.687 -4.587 -33.809 1.00 87.81 415 GLN A C 1
ATOM 3305 O O . GLN A 1 415 ? -12.063 -3.629 -33.133 1.00 87.81 415 GLN A O 1
ATOM 3310 N N . ARG A 1 416 ? -11.853 -5.857 -33.414 1.00 88.50 416 ARG A N 1
ATOM 3311 C CA . ARG A 1 416 ? -12.429 -6.237 -32.118 1.00 88.50 416 ARG A CA 1
ATOM 3312 C C . ARG A 1 416 ? -11.654 -5.584 -30.978 1.00 88.50 416 ARG A C 1
ATOM 3314 O O . ARG A 1 416 ? -12.289 -4.911 -30.177 1.00 88.50 416 ARG A O 1
ATOM 3321 N N . MET A 1 417 ? -10.322 -5.673 -30.969 1.00 87.81 417 MET A N 1
ATOM 3322 C CA . MET A 1 417 ? -9.471 -5.053 -29.945 1.00 87.81 417 MET A CA 1
ATOM 3323 C C . MET A 1 417 ? -9.697 -3.540 -29.833 1.00 87.81 417 MET A C 1
ATOM 3325 O O . MET A 1 417 ? -9.836 -3.008 -28.733 1.00 87.81 417 MET A O 1
ATOM 3329 N N . TYR A 1 418 ? -9.780 -2.826 -30.962 1.00 86.06 418 TYR A N 1
ATOM 3330 C CA . TYR A 1 418 ? -10.054 -1.384 -30.961 1.00 86.06 418 TYR A CA 1
ATOM 3331 C C . TYR A 1 418 ? -11.433 -1.017 -30.400 1.00 86.06 418 TYR A C 1
ATOM 3333 O O . TYR A 1 418 ? -11.606 0.109 -29.932 1.00 86.06 418 TYR A O 1
ATOM 3341 N N . HIS A 1 419 ? -12.404 -1.930 -30.454 1.00 84.69 419 HIS A N 1
ATOM 3342 C CA . HIS A 1 419 ? -13.755 -1.723 -29.936 1.00 84.69 419 HIS A CA 1
ATOM 3343 C C . HIS A 1 419 ? -13.938 -2.221 -28.497 1.00 84.69 419 HIS A C 1
ATOM 3345 O O . HIS A 1 419 ? -14.697 -1.610 -27.746 1.00 84.69 419 HIS A O 1
ATOM 3351 N N . SER A 1 420 ? -13.271 -3.312 -28.114 1.00 83.94 420 SER A N 1
ATOM 3352 C CA . SER A 1 420 ? -13.426 -3.970 -26.814 1.00 83.94 420 SER A CA 1
ATOM 3353 C C . SER A 1 420 ? -12.656 -3.269 -25.702 1.00 83.94 420 SER A C 1
ATOM 3355 O O . SER A 1 420 ? -13.149 -3.234 -24.578 1.00 83.94 420 SER A O 1
ATOM 3357 N N . HIS A 1 421 ? -11.492 -2.687 -26.009 1.00 84.31 421 HIS A N 1
ATOM 3358 C CA . HIS A 1 421 ? -10.569 -2.136 -25.014 1.00 84.31 421 HIS A CA 1
ATOM 3359 C C . HIS A 1 421 ? -10.702 -0.610 -24.876 1.00 84.31 421 HIS A C 1
ATOM 3361 O O . HIS A 1 421 ? -10.195 0.135 -25.727 1.00 84.31 421 HIS A O 1
ATOM 3367 N N . PRO A 1 422 ? -11.313 -0.094 -23.784 1.00 75.50 422 PRO A N 1
ATOM 3368 C CA . PRO A 1 422 ? -11.571 1.336 -23.591 1.00 75.50 422 PRO A CA 1
ATOM 3369 C C . PRO A 1 422 ? -10.332 2.216 -23.601 1.00 75.50 422 PRO A C 1
ATOM 3371 O O . PRO A 1 422 ? -10.374 3.369 -24.043 1.00 75.50 422 PRO A O 1
ATOM 3374 N N . PHE A 1 423 ? -9.212 1.661 -23.150 1.00 75.31 423 PHE A N 1
ATOM 3375 C CA . PHE A 1 423 ? -7.941 2.361 -23.110 1.00 75.31 423 PHE A CA 1
ATOM 3376 C C . PHE A 1 423 ? -7.360 2.633 -24.508 1.00 75.31 423 PHE A C 1
ATOM 3378 O O . PHE A 1 423 ? -6.568 3.557 -24.638 1.00 75.31 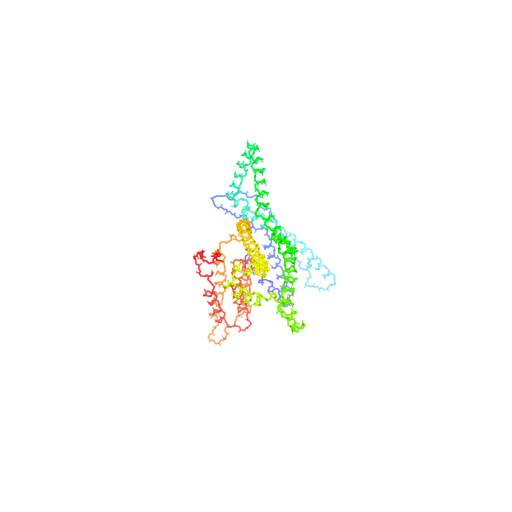423 PHE A O 1
ATOM 3385 N N . LEU A 1 424 ? -7.767 1.922 -25.570 1.00 74.81 424 LEU A N 1
ATOM 3386 C CA . LEU A 1 424 ? -7.255 2.144 -26.935 1.00 74.81 424 LEU A CA 1
ATOM 3387 C C . LEU A 1 424 ? -7.947 3.303 -27.680 1.00 74.81 424 LEU A C 1
ATOM 3389 O O . LEU A 1 424 ? -7.358 3.897 -28.594 1.00 74.81 424 LEU A O 1
ATOM 3393 N N . TYR A 1 425 ? -9.184 3.650 -27.303 1.00 69.06 425 TYR A N 1
ATOM 3394 C CA . TYR A 1 425 ? -9.974 4.699 -27.963 1.00 69.06 425 TYR A CA 1
ATOM 3395 C C . TYR A 1 425 ? -10.277 5.921 -27.084 1.00 69.06 425 TYR A C 1
ATOM 3397 O O . TYR A 1 425 ? -10.576 6.988 -27.627 1.00 69.06 425 TYR A O 1
ATOM 3405 N N . SER A 1 426 ? -10.189 5.815 -25.754 1.00 58.09 426 SER A N 1
ATOM 3406 C CA . SER A 1 426 ? -10.501 6.934 -24.861 1.00 58.09 426 SER A CA 1
ATOM 3407 C C . SER A 1 426 ? -9.370 7.965 -24.810 1.00 58.09 426 SER A C 1
ATOM 3409 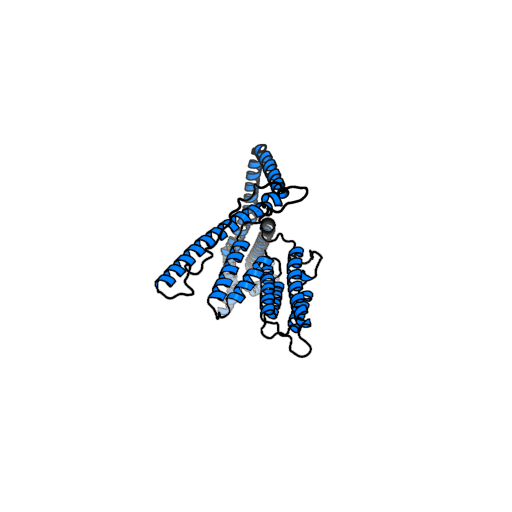O O . SER A 1 426 ? -8.357 7.782 -24.142 1.00 58.09 426 SER A O 1
ATOM 3411 N N . THR A 1 427 ? -9.579 9.111 -25.459 1.00 51.75 427 THR A N 1
ATOM 3412 C CA . THR A 1 427 ? -8.722 10.308 -25.340 1.00 51.75 427 THR A CA 1
ATOM 3413 C C . THR A 1 427 ? -9.005 11.131 -24.081 1.00 51.75 427 THR A C 1
ATOM 3415 O O . THR A 1 427 ? -8.317 12.117 -23.817 1.00 51.75 427 THR A O 1
ATOM 3418 N N . LYS A 1 428 ? -10.030 10.765 -23.297 1.00 47.28 428 LYS A N 1
ATOM 3419 C CA . LYS A 1 428 ? -10.385 11.461 -22.058 1.00 47.28 428 LYS A CA 1
ATOM 3420 C C . LYS A 1 428 ? -9.908 10.671 -20.841 1.00 47.28 428 LYS A C 1
ATOM 3422 O O . LYS A 1 428 ? -10.103 9.453 -20.803 1.00 47.28 428 LYS A O 1
ATOM 3427 N N . PRO A 1 429 ? -9.345 11.349 -19.822 1.00 43.50 429 PRO A N 1
ATOM 3428 C CA . PRO A 1 429 ? -9.020 10.712 -18.561 1.00 43.50 429 PRO A CA 1
ATOM 3429 C C . PRO A 1 429 ? -10.334 10.260 -17.939 1.00 43.50 429 PRO A C 1
ATOM 3431 O O . PRO A 1 429 ? -11.122 11.084 -17.470 1.00 43.50 429 PRO A O 1
ATOM 3434 N N . ASN A 1 430 ? -10.592 8.955 -17.943 1.00 43.66 430 ASN A N 1
ATOM 3435 C CA . ASN A 1 430 ? -11.726 8.401 -17.225 1.00 43.66 430 ASN A CA 1
ATOM 3436 C C . ASN A 1 430 ? -11.379 8.415 -15.728 1.00 43.66 430 ASN A C 1
ATOM 3438 O O . ASN A 1 430 ? -11.141 7.385 -15.110 1.00 43.66 430 ASN A O 1
ATOM 3442 N N . LYS A 1 431 ? -11.308 9.618 -15.137 1.00 44.03 431 LYS A N 1
ATOM 3443 C CA . LYS A 1 431 ? -11.131 9.842 -13.692 1.00 44.03 431 LYS A CA 1
ATOM 3444 C C . LYS A 1 431 ? -12.215 9.144 -12.860 1.00 44.03 431 LYS A C 1
ATOM 3446 O O . LYS A 1 431 ? -12.047 9.024 -11.659 1.00 44.03 431 LYS A O 1
ATOM 3451 N N . ALA A 1 432 ? -13.300 8.699 -13.490 1.00 37.41 432 ALA A N 1
ATOM 3452 C CA . ALA A 1 432 ? -14.473 8.143 -12.834 1.00 37.41 432 ALA A CA 1
ATOM 3453 C C . ALA A 1 432 ? -14.451 6.616 -12.640 1.00 37.41 432 ALA A C 1
ATOM 3455 O O . ALA A 1 432 ? -15.409 6.087 -12.096 1.00 37.41 432 ALA A O 1
ATOM 3456 N N . ARG A 1 433 ? -13.409 5.889 -13.076 1.00 39.72 433 ARG A N 1
ATOM 3457 C CA . ARG A 1 433 ? -13.381 4.416 -12.926 1.00 39.72 433 ARG A CA 1
ATOM 3458 C C . ARG A 1 433 ? -12.139 3.852 -12.243 1.00 39.72 433 ARG A C 1
ATOM 3460 O O . ARG A 1 433 ? -12.007 2.642 -12.105 1.00 39.72 433 ARG A O 1
ATOM 3467 N N . TRP A 1 434 ? -11.256 4.730 -11.777 1.00 41.28 434 TRP A N 1
ATOM 3468 C CA . TRP A 1 434 ? -10.087 4.348 -10.998 1.00 41.28 434 TRP A CA 1
ATOM 3469 C C . TRP A 1 434 ? -10.341 4.664 -9.532 1.00 41.28 434 TRP A C 1
ATOM 3471 O O . TRP A 1 434 ? -10.080 5.779 -9.097 1.00 41.28 434 TRP A O 1
ATOM 3481 N N . ILE A 1 435 ? -10.811 3.647 -8.808 1.00 37.03 435 ILE A N 1
ATOM 3482 C CA . ILE A 1 435 ? -10.715 3.514 -7.351 1.00 37.03 435 ILE A CA 1
ATOM 3483 C C . ILE A 1 435 ? -11.360 4.681 -6.597 1.00 37.03 435 ILE A C 1
ATOM 3485 O O . ILE A 1 435 ? -10.698 5.665 -6.280 1.00 37.03 435 ILE A O 1
ATOM 3489 N N . LEU A 1 436 ? -12.648 4.520 -6.302 1.00 30.69 436 LEU A N 1
ATOM 3490 C CA . LEU A 1 436 ? -13.256 4.736 -4.986 1.00 30.69 436 LEU A CA 1
ATOM 3491 C C . LEU A 1 436 ? -14.711 4.252 -5.083 1.00 30.69 436 LEU A C 1
ATOM 3493 O O . LEU A 1 436 ? -15.611 5.041 -5.349 1.00 30.69 436 LEU A O 1
ATOM 3497 N N . ASP A 1 437 ? -14.878 2.939 -4.949 1.00 31.64 437 ASP A N 1
ATOM 3498 C CA . ASP A 1 437 ? -15.818 2.336 -3.998 1.00 31.64 437 ASP A CA 1
ATOM 3499 C C . ASP A 1 437 ? -15.053 1.233 -3.253 1.00 31.64 437 ASP A C 1
ATOM 3501 O O . ASP A 1 437 ? -14.263 0.525 -3.930 1.00 31.64 437 ASP A O 1
#

Secondary structure (DSSP, 8-state):
-HHHHHHHHHHHHHHTSPPS-HHHHHHHHHHHHHHHHHHH--TT-PPPPPSSSS---PPPPPP--------SS-TT--S--SHHHHHHHHHHHHHHHHHHHHHHHHHHHHHHHHHGGGSPPPHHHHTHHHHHHHHHHHHHHHHHHHHSHHHHHHHHHHHHHHHHHHHIIIIIHHHHHHHHHHTS-----SS-HHHHHHHHHHHHHHHHHHHHHH-TT--HHHHHHHHHHT--HHHHHHHHHHHTTHHHHHHHSHHHHHHHHHHHHHHHHHHHHHHHHHHHHHHHHHHHHHHHHHHHHHHHHHHHHHHHHHHHHHHHHH-TT--S-HHHHHHHHHHHHHHHHHHHHHHHTTS-SSS--PPPHHHHHHHHHHHHHHHHHHHHTGGGS-HHHHHHHHHHHHHHH-TT--HHHHHHHHHHHHHH-HHHH--S--TTSSS--

Radius of gyration: 49.65 Å; chains: 1; bounding box: 112×67×127 Å

Sequence (437 aa):
MQRKIGMLKELTTRCSSTFANYEQLAGRMKEGMALLELVYSTNGLCPPRKGHGAFKSQDPILFTAFYFDDNIFEKGCDGITSSDDVVNSMRRVENNLIVFRTAQTQFSRCFQAAMAPCRPPSKIRQRWLQVTTVAICLTAGGFWVVNNQEEFRAGIAAMHAALQEFLNEHMLEPLQAIFEEVVLNQKPEIQDAKALLDTKDSLRRMLSDFVKDTNPKVSSAEMNRIMDEMDMSVVSLQYEKQLAAAVKNLMTGDIVRMLLIQVQFIKKELMVAMGAIDELMHANQLNMQMMATVPTFLVFGGLYKLVTSAFHMIYKRMSDRLFYDSHEIAGFLRNNLRDIERLLNKQNRGSGVSDEAVLGVRDLGFLILLLHQLRDLFESYRALFQEEEQERFEEDLDDLIGEGLLVSQQLAVIQRMYHSHPFLYSTKPNKARWILD

InterPro domains:
  IPR013946 NCA2-like [PF08637] (145-420)
  IPR013946 NCA2-like [PTHR28234] (99-425)

Organism: Phytophthora nicotianae (NCBI:txid4792)

pLDDT: mean 77.71, std 12.65, range [30.69, 95.75]